Protein AF-A0A812SQ73-F1 (afdb_monomer_lite)

pLDDT: mean 76.12, std 16.24, range [36.94, 98.44]

Foldseek 3Di:
DEFEAEPVGHTPDDDDLVQAFWLQSVLVVVCVVVVAHSLQWFKDAPRHTDDRGDTPNDHGYIYIDGHAEDEDDQVLLVVLQVCLLVVVVVVNSVSSSPNYQCQNHDPRSCVSVCCNVCPQEAEDADPVRLCCQQPVDPAHHWYAHPLGWTQHNVRDTPPDDPDHDDDPVPPDPDPDDPVRVVVVVVVVVVVVVVVVVVVVVVVVVVVVVVVVVVVVVVVVVVVVVVVVVVVVVVVVVVVVVVVVVVDDPPDQDPVNVVVVVVVVVVVVVVVVVVVVVVVVVVVVVVVVVVVVVVVVVVCDPVNVVVVVVVVVVVVVVVVVVVVVVVVVVVVVVVVVVVVVVVVVVVVVVVVVVVPDPPPVVVPDPVVVVVVVVVVVCVVVPDDPVNVVVVVVVVVVVVVVVVVCVPCVVPPPDDDD

Structure (mmCIF, N/CA/C/O backbone):
data_AF-A0A812SQ73-F1
#
_entry.id   AF-A0A812SQ73-F1
#
loop_
_atom_site.group_PDB
_atom_site.id
_atom_site.type_symbol
_atom_site.label_atom_id
_atom_site.label_alt_id
_atom_site.label_comp_id
_atom_site.label_asym_id
_atom_site.label_entity_id
_atom_site.label_seq_id
_atom_site.pdbx_PDB_ins_code
_atom_site.Cartn_x
_atom_site.Cartn_y
_atom_site.Cartn_z
_atom_site.occupancy
_atom_site.B_iso_or_equiv
_atom_site.auth_seq_id
_atom_site.auth_comp_id
_atom_site.auth_asym_id
_atom_site.auth_atom_id
_atom_site.pdbx_PDB_model_num
ATOM 1 N N . MET A 1 1 ? 35.735 -0.275 -14.981 1.00 69.69 1 MET A N 1
ATOM 2 C CA . MET A 1 1 ? 35.890 0.906 -15.860 1.00 69.69 1 MET A CA 1
ATOM 3 C C . MET A 1 1 ? 37.220 0.810 -16.578 1.00 69.69 1 MET A C 1
ATOM 5 O O . MET A 1 1 ? 38.214 0.504 -15.930 1.00 69.69 1 MET A O 1
ATOM 9 N N . VAL A 1 2 ? 37.230 1.036 -17.888 1.00 78.94 2 VAL A N 1
ATOM 10 C CA . VAL A 1 2 ? 38.442 1.091 -18.712 1.00 78.94 2 VAL A CA 1
ATOM 11 C C . VAL A 1 2 ? 38.829 2.556 -18.872 1.00 78.94 2 VAL A C 1
ATOM 13 O O . VAL A 1 2 ? 38.024 3.344 -19.371 1.00 78.94 2 VAL A O 1
ATOM 16 N N . ARG A 1 3 ? 40.043 2.916 -18.444 1.00 81.38 3 ARG A N 1
ATOM 17 C CA . ARG A 1 3 ? 40.567 4.279 -18.594 1.00 81.38 3 ARG A CA 1
ATOM 18 C C . ARG A 1 3 ? 41.512 4.326 -19.780 1.00 81.38 3 ARG A C 1
ATOM 20 O O . ARG A 1 3 ? 42.498 3.591 -19.822 1.00 81.38 3 ARG A O 1
ATOM 27 N N . VAL A 1 4 ? 41.208 5.176 -20.752 1.00 82.62 4 VAL A N 1
ATOM 28 C CA . VAL A 1 4 ? 42.033 5.368 -21.947 1.00 82.62 4 VAL A CA 1
ATOM 29 C C . VAL A 1 4 ? 42.933 6.575 -21.729 1.00 82.62 4 VAL A C 1
ATOM 31 O O . VAL A 1 4 ? 42.441 7.677 -21.517 1.00 82.62 4 VAL A O 1
ATOM 34 N N . LEU A 1 5 ? 44.246 6.378 -21.803 1.00 84.56 5 LEU A N 1
ATOM 35 C CA . LEU A 1 5 ? 45.264 7.403 -21.589 1.00 84.56 5 LEU A CA 1
ATOM 36 C C . LEU A 1 5 ? 45.934 7.803 -22.911 1.00 84.56 5 LEU A C 1
ATOM 38 O O . LEU A 1 5 ? 46.157 6.955 -23.777 1.00 84.56 5 LEU A O 1
ATOM 42 N N . THR A 1 6 ? 46.320 9.070 -23.068 1.00 80.94 6 THR A N 1
ATOM 43 C CA . THR A 1 6 ? 47.271 9.478 -24.115 1.00 80.94 6 THR A CA 1
ATOM 44 C C . THR A 1 6 ? 48.672 8.942 -23.810 1.00 80.94 6 THR A C 1
ATOM 46 O O . THR A 1 6 ? 48.989 8.555 -22.684 1.00 80.94 6 THR A O 1
ATOM 49 N N . VAL A 1 7 ? 49.571 9.002 -24.797 1.00 75.88 7 VAL A N 1
ATOM 50 C CA . VAL A 1 7 ? 51.014 8.757 -24.593 1.00 75.88 7 VAL A CA 1
ATOM 51 C C . VAL A 1 7 ? 51.629 9.744 -23.582 1.00 75.88 7 VAL A C 1
ATOM 53 O O . VAL A 1 7 ? 52.636 9.433 -22.956 1.00 75.88 7 VAL A O 1
ATOM 56 N N . ALA A 1 8 ? 51.002 10.909 -23.383 1.00 75.31 8 ALA A N 1
ATOM 57 C CA . ALA A 1 8 ? 51.385 11.902 -22.379 1.00 75.31 8 ALA A CA 1
ATOM 58 C C . ALA A 1 8 ? 50.779 11.636 -20.982 1.00 75.31 8 ALA A C 1
ATOM 60 O O . ALA A 1 8 ? 51.074 12.374 -20.046 1.00 75.31 8 ALA A O 1
ATOM 61 N N . GLY A 1 9 ? 49.962 10.586 -20.820 1.00 71.06 9 GLY A N 1
ATOM 62 C CA . GLY A 1 9 ? 49.349 10.204 -19.543 1.00 71.06 9 GLY A CA 1
ATOM 63 C C . GLY A 1 9 ? 48.046 10.936 -19.202 1.00 71.06 9 GLY A C 1
ATOM 64 O O . GLY A 1 9 ? 47.554 10.806 -18.085 1.00 71.06 9 GLY A O 1
ATOM 65 N N . GLU A 1 10 ? 47.471 11.688 -20.140 1.00 80.12 10 GLU A N 1
ATOM 66 C CA . GLU A 1 10 ? 46.188 12.374 -19.953 1.00 80.12 10 GLU A CA 1
ATOM 67 C C . GLU A 1 10 ? 45.020 11.406 -20.158 1.00 80.12 10 GLU A C 1
ATOM 69 O O . GLU A 1 10 ? 45.038 10.602 -21.090 1.00 80.12 10 GLU A O 1
ATOM 74 N N . VAL A 1 11 ? 43.985 11.498 -19.321 1.00 81.75 11 VAL A N 1
ATOM 75 C CA . VAL A 1 11 ? 42.778 10.670 -19.449 1.00 81.75 11 VAL A CA 1
ATOM 76 C C . VAL A 1 11 ? 41.930 11.176 -20.618 1.00 81.75 11 VAL A C 1
ATOM 78 O O . VAL A 1 11 ? 41.385 12.274 -20.572 1.00 81.75 11 VAL A O 1
ATOM 81 N N . LEU A 1 12 ? 41.825 10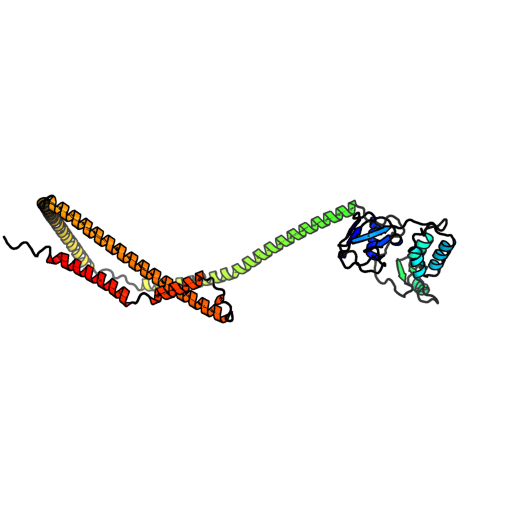.366 -21.673 1.00 77.81 12 LEU A N 1
ATOM 82 C CA . LEU A 1 12 ? 41.023 10.642 -22.870 1.00 77.81 12 LEU A CA 1
ATOM 83 C C . LEU A 1 12 ? 39.559 10.240 -22.709 1.00 77.81 12 LEU A C 1
ATOM 85 O O . LEU A 1 12 ? 38.679 10.914 -23.238 1.00 77.81 12 LEU A O 1
ATOM 89 N N . ALA A 1 13 ? 39.303 9.105 -22.061 1.00 77.00 13 ALA A N 1
ATOM 90 C CA . ALA A 1 13 ? 37.959 8.586 -21.855 1.00 77.00 13 ALA A CA 1
ATOM 91 C C . ALA A 1 13 ? 37.947 7.586 -20.698 1.00 77.00 13 ALA A C 1
ATOM 93 O O . ALA A 1 13 ? 38.779 6.679 -20.661 1.00 77.00 13 ALA A O 1
ATOM 94 N N . ASP A 1 14 ? 36.957 7.724 -19.819 1.00 78.88 14 ASP A N 1
ATOM 95 C CA . ASP A 1 14 ? 36.642 6.754 -18.774 1.00 78.88 14 ASP A CA 1
ATOM 96 C C . ASP A 1 14 ? 35.338 6.058 -19.149 1.00 78.88 14 ASP A C 1
ATOM 98 O O . ASP A 1 14 ? 34.262 6.656 -19.107 1.00 78.88 14 ASP A O 1
ATOM 102 N N . LEU A 1 15 ? 35.446 4.800 -19.579 1.00 75.94 15 LEU A N 1
ATOM 103 C CA . LEU A 1 15 ? 34.317 4.040 -20.109 1.00 75.94 15 LEU A CA 1
ATOM 104 C C . LEU A 1 15 ? 33.921 2.919 -19.134 1.00 75.94 15 LEU A C 1
ATOM 106 O O . LEU A 1 15 ? 34.793 2.209 -18.610 1.00 75.94 15 LEU A O 1
ATOM 110 N N . PRO A 1 16 ? 32.620 2.725 -18.856 1.00 71.81 16 PRO A N 1
ATOM 111 C CA . PRO A 1 16 ? 32.164 1.558 -18.114 1.00 71.81 16 PRO A CA 1
ATOM 112 C C . PRO A 1 16 ? 32.487 0.284 -18.910 1.00 71.81 16 PRO A C 1
ATOM 114 O O . PRO A 1 16 ? 32.441 0.258 -20.136 1.00 71.81 16 PRO A O 1
ATOM 117 N N . THR A 1 17 ? 32.853 -0.785 -18.203 1.00 63.47 17 THR A N 1
ATOM 118 C CA . THR A 1 17 ? 33.256 -2.070 -18.807 1.00 63.47 17 THR A CA 1
ATOM 119 C C . THR A 1 17 ? 32.107 -2.789 -19.519 1.00 63.47 17 THR A C 1
ATOM 121 O O . THR A 1 17 ? 32.370 -3.703 -20.282 1.00 63.47 17 THR A O 1
ATOM 124 N N . GLU A 1 18 ? 30.858 -2.371 -19.291 1.00 65.31 18 GLU A N 1
ATOM 125 C CA . GLU A 1 18 ? 29.652 -2.931 -19.921 1.00 65.31 18 GLU A CA 1
ATOM 126 C C . GLU A 1 18 ? 29.496 -2.522 -21.398 1.00 65.31 18 GLU A C 1
ATOM 128 O O . GLU A 1 18 ? 28.840 -3.224 -22.159 1.00 65.31 18 GLU A O 1
ATOM 133 N N . ASP A 1 19 ? 30.126 -1.420 -21.822 1.00 64.56 19 ASP A N 1
ATOM 134 C CA . ASP A 1 19 ? 30.013 -0.896 -23.192 1.00 64.56 19 ASP A CA 1
ATOM 135 C C . ASP A 1 19 ? 31.136 -1.396 -24.125 1.00 64.56 19 ASP A C 1
ATOM 137 O O . ASP A 1 19 ? 31.114 -1.147 -25.338 1.00 64.56 19 ASP A O 1
ATOM 141 N N . VAL A 1 20 ? 32.167 -2.055 -23.576 1.00 71.12 20 VAL A N 1
ATOM 142 C CA . VAL A 1 20 ? 33.435 -2.311 -24.274 1.00 71.12 20 VAL A CA 1
ATOM 143 C C . VAL A 1 20 ? 34.003 -3.701 -23.976 1.00 71.12 20 VAL A C 1
ATOM 145 O O . VAL A 1 20 ? 34.968 -3.853 -23.233 1.00 71.12 20 VAL A O 1
ATOM 148 N N . ASP A 1 21 ? 33.468 -4.716 -24.650 1.00 76.00 21 ASP A N 1
ATOM 149 C CA . ASP A 1 21 ? 33.920 -6.102 -24.447 1.00 76.00 21 ASP A CA 1
ATOM 150 C C . ASP A 1 21 ? 35.295 -6.420 -25.070 1.00 76.00 21 ASP A C 1
ATOM 152 O O . ASP A 1 21 ? 36.021 -7.298 -24.601 1.00 76.00 21 ASP A O 1
ATOM 156 N N . SER A 1 22 ? 35.683 -5.723 -26.146 1.00 83.44 22 SER A N 1
ATOM 157 C CA . SER A 1 22 ? 36.878 -6.033 -26.943 1.00 83.44 22 SER A CA 1
ATOM 158 C C . SER A 1 22 ? 37.685 -4.789 -27.305 1.00 83.44 22 SER A C 1
ATOM 160 O O . SER A 1 22 ? 37.170 -3.673 -27.398 1.00 83.44 22 SER A O 1
ATOM 162 N N . VAL A 1 23 ? 38.966 -4.981 -27.614 1.00 83.00 23 VAL A N 1
ATOM 163 C CA . VAL A 1 23 ? 39.819 -3.921 -28.174 1.00 83.00 23 VAL A CA 1
ATOM 164 C C . VAL A 1 23 ? 39.224 -3.353 -29.467 1.00 83.00 23 VAL A C 1
ATOM 166 O O . VAL A 1 23 ? 39.305 -2.146 -29.705 1.00 83.00 23 VAL A O 1
ATOM 169 N N . ARG A 1 24 ? 38.562 -4.181 -30.284 1.00 83.38 24 ARG A N 1
ATOM 170 C CA . ARG A 1 24 ? 37.834 -3.731 -31.478 1.00 83.38 24 ARG A CA 1
ATOM 171 C C . ARG A 1 24 ? 36.691 -2.770 -31.141 1.00 83.38 24 ARG A C 1
ATOM 173 O O . ARG A 1 24 ? 36.595 -1.725 -31.789 1.00 83.38 24 ARG A O 1
ATOM 180 N N . SER A 1 25 ? 35.840 -3.089 -30.161 1.00 84.31 25 SER A N 1
ATOM 181 C CA . SER A 1 25 ? 34.740 -2.199 -29.757 1.00 84.31 25 SER A CA 1
ATOM 182 C C . SER A 1 25 ? 35.270 -0.897 -29.156 1.00 84.31 25 SER A C 1
ATOM 184 O O . SER A 1 25 ? 34.774 0.175 -29.512 1.00 84.31 25 SER A O 1
ATOM 186 N N . LEU A 1 26 ? 36.360 -0.959 -28.382 1.00 84.88 26 LEU A N 1
ATOM 187 C CA . LEU A 1 26 ? 37.034 0.228 -27.850 1.00 84.88 26 LEU A CA 1
ATOM 188 C C . LEU A 1 26 ? 37.542 1.145 -28.967 1.00 84.88 26 LEU A C 1
ATOM 190 O O . LEU A 1 26 ? 37.239 2.339 -28.980 1.00 84.88 26 LEU A O 1
ATOM 194 N N . LYS A 1 27 ? 38.268 0.591 -29.949 1.00 85.44 27 LYS A N 1
ATOM 195 C CA . LYS A 1 27 ? 38.793 1.365 -31.085 1.00 85.44 27 LYS A CA 1
ATOM 196 C C . LYS A 1 27 ? 37.680 2.005 -31.921 1.00 85.44 27 LYS A C 1
ATOM 198 O O . LYS A 1 27 ? 37.841 3.115 -32.426 1.00 85.44 27 LYS A O 1
ATOM 203 N N . LEU A 1 28 ? 36.539 1.328 -32.076 1.00 82.69 28 LEU A N 1
ATOM 204 C CA . LEU A 1 28 ? 35.376 1.864 -32.792 1.00 82.69 28 LEU A CA 1
ATOM 205 C C . LEU A 1 28 ? 34.708 3.025 -32.042 1.00 82.69 28 LEU A C 1
ATOM 207 O O . LEU A 1 28 ? 34.318 4.006 -32.676 1.00 82.69 28 LEU A O 1
ATOM 211 N N . LEU A 1 29 ? 34.594 2.947 -30.714 1.00 82.06 29 LEU A N 1
ATOM 212 C CA . LEU A 1 29 ? 34.079 4.050 -29.896 1.00 82.06 29 LEU A CA 1
ATOM 213 C C . LEU A 1 29 ? 35.025 5.252 -29.919 1.00 82.06 29 LEU A C 1
ATOM 215 O O . LEU A 1 29 ? 34.591 6.372 -30.183 1.00 82.06 29 LEU A O 1
ATOM 219 N N . LEU A 1 30 ? 36.325 5.015 -29.742 1.00 81.69 30 LEU A N 1
ATOM 220 C CA . LEU A 1 30 ? 37.345 6.060 -29.836 1.00 81.69 30 LEU A CA 1
ATOM 221 C C . LEU A 1 30 ? 37.377 6.701 -31.227 1.00 81.69 30 LEU A C 1
ATOM 223 O O . LEU A 1 30 ? 37.556 7.912 -31.339 1.00 81.69 30 LEU A O 1
ATOM 227 N N . ALA A 1 31 ? 37.133 5.926 -32.289 1.00 82.19 31 ALA A N 1
ATOM 228 C CA . ALA A 1 31 ? 37.026 6.465 -33.642 1.00 82.19 31 ALA A CA 1
ATOM 229 C C . ALA A 1 31 ? 35.840 7.425 -33.805 1.00 82.19 31 ALA A C 1
ATOM 231 O O . ALA A 1 31 ? 35.976 8.443 -34.480 1.00 82.19 31 ALA A O 1
ATOM 232 N N . LYS A 1 32 ? 34.700 7.143 -33.159 1.00 80.44 32 LYS A N 1
ATOM 233 C CA . LYS A 1 32 ? 33.545 8.055 -33.141 1.00 80.44 32 LYS A CA 1
ATOM 234 C C . LYS A 1 32 ? 33.823 9.327 -32.340 1.00 80.44 32 LYS A C 1
ATOM 236 O O . LYS A 1 32 ? 33.384 10.393 -32.751 1.00 80.44 32 LYS A O 1
ATOM 241 N N . LEU A 1 33 ? 34.542 9.212 -31.221 1.00 77.81 33 LEU A N 1
ATOM 242 C CA . LEU A 1 33 ? 34.847 10.341 -30.335 1.00 77.81 33 LEU A CA 1
ATOM 243 C C . LEU A 1 33 ? 35.909 11.284 -30.915 1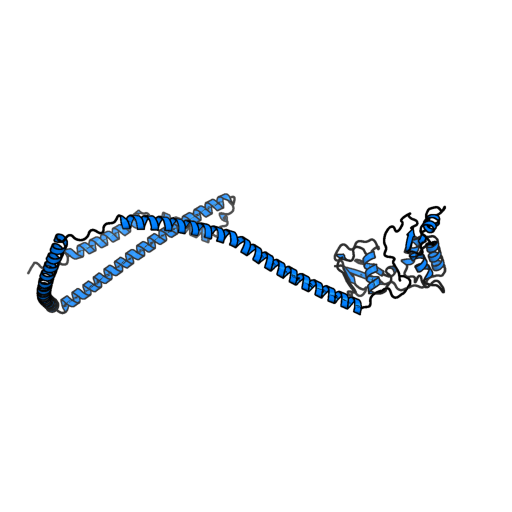.00 77.81 33 LEU A C 1
ATOM 245 O O . LEU A 1 33 ? 35.769 12.496 -30.812 1.00 77.81 33 LEU A O 1
ATOM 249 N N . GLN A 1 34 ? 36.964 10.733 -31.520 1.00 74.88 34 GLN A N 1
ATOM 250 C CA . GLN A 1 34 ? 38.138 11.494 -31.973 1.00 74.88 34 GLN A CA 1
ATOM 251 C C . GLN A 1 34 ? 38.161 11.734 -33.491 1.00 74.88 34 GLN A C 1
ATOM 253 O O . GLN A 1 34 ? 39.022 12.454 -33.989 1.00 74.88 34 GLN A O 1
ATOM 258 N N . GLY A 1 35 ? 37.274 11.091 -34.257 1.00 71.06 35 GLY A N 1
ATOM 259 C CA . GLY A 1 35 ? 37.290 11.147 -35.725 1.00 71.06 35 GLY A CA 1
ATOM 260 C C . GLY A 1 35 ? 38.494 10.442 -36.366 1.00 71.06 35 GLY A C 1
ATOM 261 O O . GLY A 1 35 ? 38.755 10.608 -37.555 1.00 71.06 35 GLY A O 1
ATOM 262 N N . ILE A 1 36 ? 39.249 9.653 -35.595 1.00 75.38 36 ILE A N 1
ATOM 263 C CA . ILE A 1 36 ? 40.451 8.947 -36.052 1.00 75.38 36 ILE A CA 1
ATOM 264 C C . ILE A 1 36 ? 40.088 7.496 -36.355 1.00 75.38 36 ILE A C 1
ATOM 266 O O . ILE A 1 36 ? 39.609 6.781 -35.481 1.00 75.38 36 ILE A O 1
ATOM 270 N N . SER A 1 37 ? 40.370 7.029 -37.573 1.00 75.75 37 SER A N 1
ATOM 271 C CA . SER A 1 37 ? 40.105 5.643 -37.984 1.00 75.75 37 SER A CA 1
ATOM 272 C C . SER A 1 37 ? 40.669 4.611 -36.997 1.00 75.75 37 SER A C 1
ATOM 274 O O . SER A 1 37 ? 41.816 4.729 -36.559 1.00 75.75 37 SER A O 1
ATOM 276 N N . ARG A 1 38 ? 39.893 3.553 -36.713 1.00 81.94 38 ARG A N 1
ATOM 277 C CA . ARG A 1 38 ? 40.277 2.443 -35.816 1.00 81.94 38 ARG A CA 1
ATOM 278 C C . ARG A 1 38 ? 41.638 1.834 -36.170 1.00 81.94 38 ARG A C 1
ATOM 280 O O . ARG A 1 38 ? 42.367 1.382 -35.296 1.00 81.94 38 ARG A O 1
ATOM 287 N N . PHE A 1 39 ? 41.994 1.847 -37.453 1.00 77.12 39 PHE A N 1
ATOM 288 C CA . PHE A 1 39 ? 43.229 1.252 -37.959 1.00 77.12 39 PHE A CA 1
ATOM 289 C C . PHE A 1 39 ? 44.482 2.074 -37.625 1.00 77.12 39 PHE A C 1
ATOM 291 O O . PHE A 1 39 ? 45.577 1.519 -37.530 1.00 77.12 39 PHE A O 1
ATOM 298 N N . ARG A 1 40 ? 44.314 3.376 -37.352 1.00 79.31 40 ARG A N 1
ATOM 299 C CA . ARG A 1 40 ? 45.378 4.281 -36.882 1.00 79.31 40 ARG A CA 1
ATOM 300 C C . ARG A 1 40 ? 45.588 4.227 -35.371 1.00 79.31 40 ARG A C 1
ATOM 302 O O . ARG A 1 40 ? 46.508 4.862 -34.864 1.00 79.31 40 ARG A O 1
ATOM 309 N N . GLN A 1 41 ? 44.739 3.492 -34.660 1.00 85.06 41 GLN A N 1
ATOM 310 C CA . GLN A 1 41 ? 44.775 3.379 -33.212 1.00 85.06 41 GLN A CA 1
ATOM 311 C C . GLN A 1 41 ? 45.531 2.110 -32.805 1.00 85.06 41 GLN A C 1
ATOM 313 O O . GLN A 1 41 ? 45.220 0.993 -33.240 1.00 85.06 41 GLN A O 1
ATOM 318 N N . ARG A 1 42 ? 46.528 2.270 -31.939 1.00 85.88 42 ARG A N 1
ATOM 319 C CA . ARG A 1 42 ? 47.191 1.174 -31.232 1.00 85.88 42 ARG A CA 1
ATOM 320 C C . ARG A 1 42 ? 46.864 1.306 -29.756 1.00 85.88 42 ARG A C 1
ATOM 322 O O . ARG A 1 42 ? 47.116 2.345 -29.158 1.00 85.88 42 ARG A O 1
ATOM 329 N N . ILE A 1 43 ? 46.265 0.254 -29.208 1.00 86.38 43 ILE A N 1
ATOM 330 C CA . ILE A 1 43 ? 45.927 0.174 -27.791 1.00 86.38 43 ILE A CA 1
ATOM 331 C C . ILE A 1 43 ? 47.021 -0.642 -27.129 1.00 86.38 43 ILE A C 1
ATOM 333 O O . ILE A 1 43 ? 47.271 -1.779 -27.535 1.00 86.38 43 ILE A O 1
ATOM 337 N N . LEU A 1 44 ? 47.704 -0.029 -26.170 1.00 85.38 44 LEU A N 1
ATOM 338 C CA . LEU A 1 44 ? 48.780 -0.649 -25.425 1.00 85.38 44 LEU A CA 1
ATOM 339 C C . LEU A 1 44 ? 48.341 -0.897 -23.989 1.00 85.38 44 LEU A C 1
ATOM 341 O O . LEU A 1 44 ? 47.762 -0.027 -23.342 1.00 85.38 44 LEU A O 1
ATOM 345 N N . GLN A 1 45 ? 48.692 -2.069 -23.479 1.00 82.38 45 GLN A N 1
ATOM 346 C CA . GLN A 1 45 ? 48.604 -2.396 -22.064 1.00 82.38 45 GLN A CA 1
ATOM 347 C C . GLN A 1 45 ? 50.006 -2.748 -21.580 1.00 82.38 45 GLN A C 1
ATOM 349 O O . GLN A 1 45 ? 50.661 -3.627 -22.146 1.00 82.38 45 GLN A O 1
ATOM 354 N N . SER A 1 46 ? 50.496 -2.019 -20.576 1.00 75.88 46 SER A N 1
ATOM 355 C CA . SER A 1 46 ? 51.842 -2.208 -20.011 1.00 75.88 46 SER A CA 1
ATOM 356 C C . SER A 1 46 ? 52.959 -2.254 -21.073 1.00 75.88 46 SER A C 1
ATOM 358 O O . SER A 1 46 ? 53.896 -3.039 -20.964 1.00 75.88 46 SER A O 1
ATOM 360 N N . GLY A 1 47 ? 52.838 -1.448 -22.135 1.00 73.75 47 GLY A N 1
ATOM 361 C CA . GLY A 1 47 ? 53.813 -1.380 -23.233 1.00 73.75 47 GLY A CA 1
ATOM 362 C C . GLY A 1 47 ? 53.652 -2.428 -24.345 1.00 73.75 47 GLY A C 1
ATOM 363 O O . GLY A 1 47 ? 54.386 -2.374 -25.328 1.00 73.75 47 GLY A O 1
ATOM 364 N N . SER A 1 48 ? 52.684 -3.345 -24.246 1.00 81.44 48 SER A N 1
ATOM 365 C CA . SER A 1 48 ? 52.388 -4.350 -25.281 1.00 81.44 48 SER A CA 1
ATOM 366 C C . SER A 1 48 ? 51.166 -3.962 -26.120 1.00 81.44 48 SER A C 1
ATOM 368 O O . SER A 1 48 ? 50.162 -3.518 -25.568 1.00 81.44 48 SER A O 1
ATOM 370 N N . ILE A 1 49 ? 51.242 -4.105 -27.451 1.00 83.56 49 ILE A N 1
ATOM 371 C CA . ILE A 1 49 ? 50.123 -3.806 -28.362 1.00 83.56 49 ILE A CA 1
ATOM 372 C C . ILE A 1 49 ? 49.093 -4.932 -28.274 1.00 83.56 49 ILE A C 1
ATOM 374 O O . ILE A 1 49 ? 49.411 -6.088 -28.550 1.00 83.56 49 ILE A O 1
ATOM 378 N N . LEU A 1 50 ? 47.851 -4.583 -27.949 1.00 84.38 50 LEU A N 1
ATOM 379 C CA . LEU A 1 50 ? 46.748 -5.534 -27.915 1.00 84.38 50 LEU A CA 1
ATOM 380 C C . LEU A 1 50 ? 46.159 -5.759 -29.316 1.00 84.38 50 LEU A C 1
ATOM 382 O O . LEU A 1 50 ? 45.922 -4.810 -30.077 1.00 84.38 50 LEU A O 1
ATOM 386 N N . ALA A 1 51 ? 45.898 -7.028 -29.636 1.00 80.44 51 ALA A N 1
ATOM 387 C CA . ALA A 1 51 ? 45.166 -7.429 -30.833 1.00 80.44 51 ALA A CA 1
ATOM 388 C C . ALA A 1 51 ? 43.686 -7.030 -30.734 1.00 80.44 51 ALA A C 1
ATOM 390 O O . ALA A 1 51 ? 43.146 -6.879 -29.640 1.00 80.44 51 ALA A O 1
ATOM 391 N N . ASP A 1 52 ? 43.017 -6.886 -31.878 1.00 79.81 52 ASP A N 1
ATOM 392 C CA . ASP A 1 52 ? 41.615 -6.451 -31.945 1.00 79.81 52 ASP A CA 1
ATOM 393 C C . ASP A 1 52 ? 40.640 -7.385 -31.213 1.00 79.81 52 ASP A C 1
ATOM 395 O O . ASP A 1 52 ? 39.637 -6.912 -30.676 1.00 79.81 52 ASP A O 1
ATOM 399 N N . ASP A 1 53 ? 40.953 -8.680 -31.161 1.00 78.75 53 ASP A N 1
ATOM 400 C CA . ASP A 1 53 ? 40.108 -9.704 -30.538 1.00 78.75 53 ASP A CA 1
ATOM 401 C C . ASP A 1 53 ? 40.402 -9.893 -29.033 1.00 78.75 53 ASP A C 1
ATOM 403 O O . ASP A 1 53 ? 39.793 -10.740 -28.382 1.00 78.75 53 ASP A O 1
ATOM 407 N N . ALA A 1 54 ? 41.332 -9.121 -28.454 1.00 81.50 54 ALA A N 1
ATOM 408 C CA . ALA A 1 54 ? 41.619 -9.188 -27.024 1.00 81.50 54 ALA A CA 1
ATOM 409 C C . ALA A 1 54 ? 40.436 -8.647 -26.200 1.00 81.50 54 ALA A C 1
ATOM 411 O O . ALA A 1 54 ? 39.891 -7.579 -26.498 1.00 81.50 54 ALA A O 1
ATOM 412 N N . LEU A 1 55 ? 40.058 -9.386 -25.153 1.00 78.69 55 LEU A N 1
ATOM 413 C CA . LEU A 1 55 ? 38.959 -9.036 -24.252 1.00 78.69 55 LEU A CA 1
ATOM 414 C C . LEU A 1 55 ? 39.417 -8.051 -23.172 1.00 78.69 55 LEU A C 1
ATOM 416 O O . LEU A 1 55 ? 40.464 -8.240 -22.551 1.00 78.69 55 LEU A O 1
ATOM 420 N N . LEU A 1 56 ? 38.603 -7.029 -22.916 1.00 71.31 56 LEU A N 1
ATOM 421 C CA . LEU A 1 56 ? 38.873 -5.973 -21.934 1.00 71.31 56 LEU A CA 1
ATOM 422 C C . LEU A 1 56 ? 38.064 -6.213 -20.648 1.00 71.31 56 LEU A C 1
ATOM 424 O O . LEU A 1 56 ? 37.290 -5.376 -20.202 1.00 71.31 56 LEU A O 1
ATOM 428 N N . ASN A 1 57 ? 38.241 -7.385 -20.035 1.00 59.06 57 ASN A N 1
ATOM 429 C CA . ASN A 1 57 ? 37.376 -7.861 -18.943 1.00 59.06 57 ASN A CA 1
ATOM 430 C C . ASN A 1 57 ? 37.749 -7.338 -17.541 1.00 59.06 57 ASN A C 1
ATOM 432 O O . ASN A 1 57 ? 37.177 -7.774 -16.544 1.00 59.06 57 ASN A O 1
ATOM 436 N N . LEU A 1 58 ? 38.725 -6.438 -17.4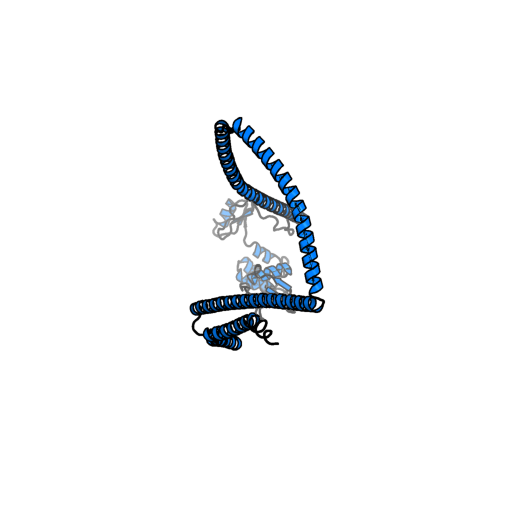24 1.00 60.12 58 LEU A N 1
ATOM 437 C CA . LEU A 1 58 ? 39.225 -5.940 -16.141 1.00 60.12 58 LEU A CA 1
ATOM 438 C C . LEU A 1 58 ? 39.303 -4.411 -16.176 1.00 60.12 58 LEU A C 1
ATOM 440 O O . LEU A 1 58 ? 39.573 -3.824 -17.223 1.00 60.12 58 LEU A O 1
ATOM 444 N N . SER A 1 59 ? 39.086 -3.761 -15.027 1.00 60.75 59 SER A N 1
ATOM 445 C CA . SER A 1 59 ? 39.328 -2.320 -14.877 1.00 60.75 59 SER A CA 1
ATOM 446 C C . SER A 1 59 ? 40.819 -2.041 -15.067 1.00 60.75 59 SER A C 1
ATOM 448 O O . SER A 1 59 ? 41.612 -2.247 -14.151 1.00 60.75 59 SER A O 1
ATOM 450 N N . VAL A 1 60 ? 41.197 -1.660 -16.284 1.00 71.25 60 VAL A N 1
ATOM 451 C CA . VAL A 1 60 ? 42.585 -1.558 -16.740 1.00 71.25 60 VAL A CA 1
ATOM 452 C C . VAL A 1 60 ? 42.803 -0.192 -17.377 1.00 71.25 60 VAL A C 1
ATOM 454 O O . VAL A 1 60 ? 41.945 0.313 -18.106 1.00 71.25 60 VAL A O 1
ATOM 457 N N . ASP A 1 61 ? 43.981 0.370 -17.120 1.00 79.44 61 ASP A N 1
ATOM 458 C CA . ASP A 1 61 ? 44.477 1.558 -17.803 1.00 79.44 61 ASP A CA 1
ATOM 459 C C . ASP A 1 61 ? 45.134 1.138 -19.120 1.00 79.44 61 ASP A C 1
ATOM 461 O O . ASP A 1 61 ? 46.077 0.341 -19.138 1.00 79.44 61 ASP A O 1
ATOM 465 N N . VAL A 1 62 ? 44.631 1.668 -20.230 1.00 84.06 62 VAL A N 1
ATOM 466 C CA . VAL A 1 62 ? 45.145 1.387 -21.573 1.00 84.06 62 VAL A CA 1
ATOM 467 C C . VAL A 1 62 ? 45.655 2.667 -22.217 1.00 84.06 62 VAL A C 1
ATOM 469 O O . VAL A 1 62 ? 45.029 3.717 -22.121 1.00 84.06 62 VAL A O 1
ATOM 472 N N . GLN A 1 63 ? 46.797 2.595 -22.892 1.00 85.06 63 GLN A N 1
ATOM 473 C CA . GLN A 1 63 ? 47.385 3.728 -23.602 1.00 85.06 63 GLN A CA 1
ATOM 474 C C . GLN A 1 63 ? 46.982 3.707 -25.075 1.00 85.06 63 GLN A C 1
ATOM 476 O O . GLN A 1 63 ? 47.122 2.691 -25.756 1.00 85.06 63 GLN A O 1
ATOM 481 N N . LEU A 1 64 ? 46.520 4.846 -25.584 1.00 83.69 64 LEU A N 1
ATOM 482 C CA . LEU A 1 64 ? 46.225 5.056 -26.992 1.00 83.69 64 LEU A CA 1
ATOM 483 C C . LEU A 1 64 ? 47.419 5.721 -27.684 1.00 83.69 64 LEU A C 1
ATOM 485 O O . LEU A 1 64 ? 47.756 6.873 -27.412 1.00 83.69 64 LEU A O 1
ATOM 489 N N . VAL A 1 65 ? 48.011 5.013 -28.643 1.00 83.56 65 VAL A N 1
ATOM 490 C CA . VAL A 1 65 ? 48.993 5.558 -29.584 1.00 83.56 65 VAL A CA 1
ATOM 491 C C . VAL A 1 65 ? 48.311 5.742 -30.937 1.00 83.56 65 VAL A C 1
ATOM 493 O O . VAL A 1 65 ? 47.808 4.786 -31.531 1.00 83.56 65 VAL A O 1
ATOM 496 N N . VAL A 1 66 ? 48.303 6.978 -31.435 1.00 80.44 66 VAL A N 1
ATOM 497 C CA . VAL A 1 66 ? 47.794 7.308 -32.771 1.00 80.44 66 VAL A CA 1
ATOM 498 C C . VAL A 1 66 ? 48.959 7.358 -33.750 1.00 80.44 66 VAL A C 1
ATOM 500 O O . VAL A 1 66 ? 49.889 8.140 -33.574 1.00 80.44 66 VAL A O 1
ATOM 503 N N . LEU A 1 67 ? 48.900 6.546 -34.804 1.00 77.75 67 LEU A N 1
ATOM 504 C CA . LEU A 1 67 ? 49.928 6.538 -35.843 1.00 77.75 67 LEU A CA 1
ATOM 505 C C . LEU A 1 67 ? 49.711 7.686 -36.858 1.00 77.75 67 LEU A C 1
ATOM 507 O O . LEU A 1 67 ? 48.566 7.933 -37.280 1.00 77.75 67 LEU A O 1
ATOM 511 N N . PRO A 1 68 ? 50.781 8.401 -37.266 1.00 70.25 68 PRO A N 1
ATOM 512 C CA . PRO A 1 68 ? 50.721 9.405 -38.326 1.00 70.25 68 PRO A CA 1
ATOM 513 C C . PRO A 1 68 ? 50.506 8.741 -39.690 1.00 70.25 68 PRO A C 1
ATOM 515 O O . PRO A 1 68 ? 50.972 7.629 -39.922 1.00 70.25 68 PRO A O 1
ATOM 518 N N . VAL A 1 69 ? 49.797 9.428 -40.585 1.00 66.00 69 VAL A N 1
ATOM 519 C CA . VAL A 1 69 ? 49.560 8.955 -41.956 1.00 66.00 69 VAL A CA 1
ATOM 520 C C . VAL A 1 69 ? 50.875 8.970 -42.739 1.00 66.00 69 VAL A C 1
ATOM 522 O O . VAL A 1 69 ? 51.590 9.968 -42.719 1.00 66.00 69 VAL A O 1
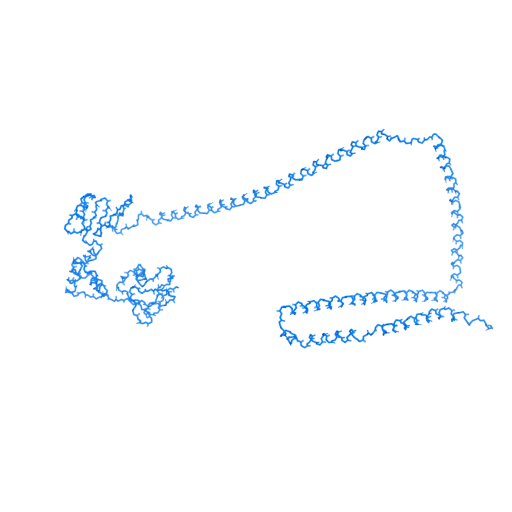ATOM 525 N N . SER A 1 70 ? 51.184 7.871 -43.421 1.00 63.66 70 SER A N 1
ATOM 526 C CA . SER A 1 70 ? 52.297 7.727 -44.363 1.00 63.66 70 SER A CA 1
ATOM 527 C C . SER A 1 70 ? 51.756 7.708 -45.796 1.00 63.66 70 SER A C 1
ATOM 529 O O . SER A 1 70 ? 50.692 7.133 -46.034 1.00 63.66 70 SER A O 1
ATOM 531 N N . SER A 1 71 ? 52.470 8.326 -46.742 1.00 59.00 71 SER A N 1
ATOM 532 C CA . SER A 1 71 ? 52.083 8.323 -48.157 1.00 59.00 71 SER A CA 1
ATOM 533 C C . SER A 1 71 ? 52.257 6.935 -48.775 1.00 59.00 71 SER A C 1
ATOM 535 O O . SER A 1 71 ? 53.236 6.232 -48.505 1.00 59.00 71 SER A O 1
ATOM 537 N N . MET A 1 72 ? 51.285 6.521 -49.586 1.00 66.56 72 MET A N 1
ATOM 538 C CA . MET A 1 72 ? 51.256 5.183 -50.180 1.00 66.56 72 MET A CA 1
ATOM 539 C C . MET A 1 72 ? 52.242 5.085 -51.347 1.00 66.56 72 MET A C 1
ATOM 541 O O . MET A 1 72 ? 52.244 5.945 -52.229 1.00 66.56 72 MET A O 1
ATOM 545 N N . SER A 1 73 ? 53.049 4.019 -51.419 1.00 68.06 73 SER A N 1
ATOM 546 C CA . SER A 1 73 ? 53.783 3.750 -52.661 1.00 68.06 73 SER A CA 1
ATOM 547 C C . SER A 1 73 ? 52.808 3.264 -53.751 1.00 68.06 73 SER A C 1
ATOM 549 O O . SER A 1 73 ? 51.842 2.558 -53.445 1.00 68.06 73 SER A O 1
ATOM 551 N N . PRO A 1 74 ? 53.032 3.588 -55.037 1.00 66.25 74 PRO A N 1
ATOM 552 C CA . PRO A 1 74 ? 52.128 3.182 -56.117 1.00 66.25 74 PRO A CA 1
ATOM 553 C C . PRO A 1 74 ? 51.962 1.654 -56.226 1.00 66.25 74 PRO A C 1
ATOM 555 O O . PRO A 1 74 ? 50.890 1.172 -56.580 1.00 66.25 74 PRO A O 1
ATOM 558 N N . GLU A 1 75 ? 52.977 0.873 -55.848 1.00 72.38 75 GLU A N 1
ATOM 559 C CA . GLU A 1 75 ? 52.901 -0.594 -55.800 1.00 72.38 75 GLU A CA 1
ATOM 560 C C . GLU A 1 75 ? 51.964 -1.099 -54.694 1.00 72.38 75 GLU A C 1
ATOM 562 O O . GLU A 1 75 ? 51.191 -2.036 -54.903 1.00 72.38 75 GLU A O 1
ATOM 567 N N . GLN A 1 76 ? 51.986 -0.456 -53.522 1.00 70.88 76 GLN A N 1
ATOM 568 C CA . GLN A 1 76 ? 51.079 -0.782 -52.422 1.00 70.88 76 GLN A CA 1
ATOM 569 C C . GLN A 1 76 ? 49.631 -0.421 -52.780 1.00 70.88 76 GLN A C 1
ATOM 571 O O . GLN A 1 76 ? 48.721 -1.175 -52.438 1.00 70.88 76 GLN A O 1
ATOM 576 N N . ALA A 1 77 ? 49.413 0.691 -53.491 1.00 68.50 77 ALA A N 1
ATOM 577 C CA . ALA A 1 77 ? 48.097 1.131 -53.966 1.00 68.50 77 ALA A CA 1
ATOM 578 C C . ALA A 1 77 ? 47.454 0.136 -54.938 1.00 68.50 77 ALA A C 1
ATOM 580 O O . ALA A 1 77 ? 46.286 -0.238 -54.785 1.00 68.50 77 ALA A O 1
ATOM 581 N N . VAL A 1 78 ? 48.235 -0.340 -55.912 1.00 74.69 78 VAL A N 1
ATOM 582 C CA . VAL A 1 78 ? 47.794 -1.384 -56.844 1.00 74.69 78 VAL A CA 1
ATOM 583 C C . VAL A 1 78 ? 47.489 -2.672 -56.089 1.00 74.69 78 VAL A C 1
ATOM 585 O O . VAL A 1 78 ? 46.433 -3.261 -56.307 1.00 74.69 78 VAL A O 1
ATOM 588 N N . LYS A 1 79 ? 48.351 -3.073 -55.146 1.00 78.75 79 LYS A N 1
ATOM 589 C CA . LYS A 1 79 ? 48.145 -4.286 -54.347 1.00 78.75 79 LYS A CA 1
ATOM 590 C C . LYS A 1 79 ? 46.880 -4.214 -53.488 1.00 78.75 79 LYS A C 1
ATOM 592 O O . LYS A 1 79 ? 46.121 -5.172 -53.470 1.00 78.75 79 LYS A O 1
ATOM 597 N N . LEU A 1 80 ? 46.610 -3.081 -52.835 1.00 75.44 80 LEU A N 1
ATOM 598 C CA . LEU A 1 80 ? 45.381 -2.873 -52.059 1.00 75.44 80 LEU A CA 1
ATOM 599 C C . LEU A 1 80 ? 44.139 -2.981 -52.949 1.00 75.44 80 LEU A C 1
ATOM 601 O O . LEU A 1 80 ? 43.187 -3.673 -52.598 1.00 75.44 80 LEU A O 1
ATOM 605 N N . THR A 1 81 ? 44.167 -2.321 -54.108 1.00 72.38 81 THR A N 1
ATOM 606 C CA . THR A 1 81 ? 43.046 -2.332 -55.056 1.00 72.38 81 THR A CA 1
ATOM 607 C C . THR A 1 81 ? 42.807 -3.739 -55.600 1.00 72.38 81 THR A C 1
ATOM 609 O O . THR A 1 81 ? 41.671 -4.197 -55.639 1.00 72.38 81 THR A O 1
ATOM 612 N N . GLN A 1 82 ? 43.873 -4.459 -55.950 1.00 78.44 82 GLN A N 1
ATOM 613 C CA . GLN A 1 82 ? 43.795 -5.816 -56.482 1.00 78.44 82 GLN A CA 1
ATOM 614 C C . GLN A 1 82 ? 43.345 -6.834 -55.426 1.00 78.44 82 GLN A C 1
ATOM 616 O O . GLN A 1 82 ? 42.483 -7.661 -55.712 1.00 78.44 82 GLN A O 1
ATOM 621 N N . SER A 1 83 ? 43.883 -6.776 -54.203 1.00 80.12 83 SER A N 1
ATOM 622 C CA . SER A 1 83 ? 43.440 -7.641 -53.102 1.00 80.12 83 SER A CA 1
ATOM 623 C C . SER A 1 83 ? 41.976 -7.365 -52.743 1.00 80.12 83 SER A C 1
ATOM 625 O O . SER A 1 83 ? 41.242 -8.306 -52.452 1.00 80.12 83 SER A O 1
ATOM 627 N N . ALA A 1 84 ? 41.521 -6.108 -52.837 1.00 74.50 84 ALA A N 1
ATOM 628 C CA . ALA A 1 84 ? 40.109 -5.773 -52.691 1.00 74.50 84 ALA A CA 1
ATOM 629 C C . ALA A 1 84 ? 39.270 -6.384 -53.825 1.00 74.50 84 ALA A C 1
ATOM 631 O O . ALA A 1 84 ? 38.330 -7.115 -53.538 1.00 74.50 84 ALA A O 1
ATOM 632 N N . GLU A 1 85 ? 39.639 -6.170 -55.093 1.00 73.19 85 GLU A N 1
ATOM 633 C CA . GLU A 1 85 ? 38.915 -6.694 -56.266 1.00 73.19 85 GLU A CA 1
ATOM 634 C C . GLU A 1 85 ? 38.799 -8.229 -56.273 1.00 73.19 85 GLU A C 1
ATOM 636 O O . GLU A 1 85 ? 37.773 -8.773 -56.688 1.00 73.19 85 GLU A O 1
ATOM 641 N N . LEU A 1 86 ? 39.825 -8.926 -55.777 1.00 77.50 86 LEU A N 1
ATOM 642 C CA . LEU A 1 86 ? 39.867 -10.388 -55.677 1.00 77.50 86 LEU A CA 1
ATOM 643 C C . LEU A 1 86 ? 39.226 -10.949 -54.394 1.00 77.50 86 LEU A C 1
ATOM 645 O O . LEU A 1 86 ? 39.090 -12.166 -54.280 1.00 77.50 86 LEU A O 1
ATOM 649 N N . GLY A 1 87 ? 38.803 -10.096 -53.452 1.00 70.75 87 GLY A N 1
ATOM 650 C CA . GLY A 1 87 ? 38.147 -10.512 -52.205 1.00 70.75 87 GLY A CA 1
ATOM 651 C C . GLY A 1 87 ? 39.090 -11.128 -51.164 1.00 70.75 87 GLY A C 1
ATOM 652 O O . GLY A 1 87 ? 38.682 -11.989 -50.388 1.00 70.75 87 GLY A O 1
ATOM 653 N N . TYR A 1 88 ? 40.363 -10.730 -51.147 1.00 79.31 88 TYR A N 1
ATOM 654 C CA . TYR A 1 88 ? 41.338 -11.177 -50.149 1.00 79.31 88 TYR A CA 1
ATOM 655 C C . TYR A 1 88 ? 41.266 -10.319 -48.884 1.00 79.31 88 TYR A C 1
ATOM 657 O O . TYR A 1 88 ? 42.168 -9.535 -48.587 1.00 79.31 88 TYR A O 1
ATOM 665 N N . ASP A 1 89 ? 40.189 -10.497 -48.118 1.00 71.50 89 ASP A N 1
ATOM 666 C CA . ASP A 1 89 ? 39.850 -9.673 -46.949 1.00 71.50 89 ASP A CA 1
ATOM 667 C C . ASP A 1 89 ? 40.979 -9.582 -45.914 1.00 71.50 89 ASP A C 1
ATOM 669 O O . ASP A 1 89 ? 41.241 -8.509 -45.381 1.00 71.50 89 ASP A O 1
ATOM 673 N N . VAL A 1 90 ? 41.703 -10.680 -45.674 1.00 74.44 90 VAL A N 1
ATOM 674 C CA . VAL A 1 90 ? 42.830 -10.722 -44.724 1.00 74.44 90 VAL A CA 1
ATOM 675 C C . VAL A 1 90 ? 44.004 -9.868 -45.207 1.00 74.44 90 VAL A C 1
ATOM 677 O O . VAL A 1 90 ? 44.642 -9.174 -44.419 1.00 74.44 90 VAL A O 1
ATOM 680 N N . GLU A 1 91 ? 44.305 -9.892 -46.507 1.00 76.12 91 GLU A N 1
ATOM 681 C CA . GLU A 1 91 ? 45.371 -9.064 -47.078 1.00 76.12 91 GLU A CA 1
ATOM 682 C C . GLU A 1 91 ? 44.980 -7.589 -47.086 1.00 76.12 91 GLU A C 1
ATOM 684 O O . GLU A 1 91 ? 45.802 -6.738 -46.747 1.00 76.12 91 GLU A O 1
ATOM 689 N N . VAL A 1 92 ? 43.721 -7.293 -47.421 1.00 72.94 92 VAL A N 1
ATOM 690 C CA . VAL A 1 92 ? 43.162 -5.940 -47.349 1.00 72.94 92 VAL A CA 1
ATOM 691 C C . VAL A 1 92 ? 43.208 -5.433 -45.913 1.00 72.94 92 VAL A C 1
ATOM 693 O O . VAL A 1 92 ? 43.672 -4.322 -45.683 1.00 72.94 92 VAL A O 1
ATOM 696 N N . GLU A 1 93 ? 42.813 -6.241 -44.930 1.00 71.69 93 GLU A N 1
ATOM 697 C CA . GLU A 1 93 ? 42.867 -5.863 -43.520 1.00 71.69 93 GLU A CA 1
ATOM 698 C C . GLU A 1 93 ? 44.310 -5.627 -43.053 1.00 71.69 93 GLU A C 1
ATOM 700 O O . GLU A 1 93 ? 44.583 -4.610 -42.417 1.00 71.69 93 GLU A O 1
ATOM 705 N N . ASN A 1 94 ? 45.258 -6.484 -43.437 1.00 75.56 94 ASN A N 1
ATOM 706 C CA . ASN A 1 94 ? 46.678 -6.291 -43.128 1.00 75.56 94 ASN A CA 1
ATOM 707 C C . ASN A 1 94 ? 47.249 -5.008 -43.750 1.00 75.56 94 ASN A C 1
ATOM 709 O O . ASN A 1 94 ? 48.016 -4.295 -43.102 1.00 75.56 94 ASN A O 1
ATOM 713 N N . LEU A 1 95 ? 46.864 -4.685 -44.988 1.00 72.44 95 LEU A N 1
ATOM 714 C CA . LEU A 1 95 ? 47.263 -3.443 -45.651 1.00 72.44 95 LEU A CA 1
ATOM 715 C C . LEU A 1 95 ? 46.601 -2.223 -44.995 1.00 72.44 95 LEU A C 1
ATOM 717 O O . LEU A 1 95 ? 47.278 -1.228 -44.756 1.00 72.44 95 LEU A O 1
ATOM 721 N N . LEU A 1 96 ? 45.324 -2.304 -44.618 1.00 70.38 96 LEU A N 1
ATOM 722 C CA . LEU A 1 96 ? 44.613 -1.236 -43.907 1.00 70.38 96 LEU A CA 1
ATOM 723 C C . LEU A 1 96 ? 45.118 -1.032 -42.472 1.00 70.38 96 LEU A C 1
ATOM 725 O O . LEU A 1 96 ? 44.988 0.064 -41.936 1.00 70.38 96 LEU A O 1
ATOM 729 N N . GLN A 1 97 ? 45.704 -2.054 -41.840 1.00 68.19 97 GLN A N 1
ATOM 730 C CA . GLN A 1 97 ? 46.363 -1.925 -40.539 1.00 68.19 97 GLN A CA 1
ATOM 731 C C . GLN A 1 97 ? 47.665 -1.117 -40.603 1.00 68.19 97 GLN A C 1
ATOM 733 O O . GLN A 1 97 ? 48.130 -0.654 -39.554 1.00 68.19 97 GLN A O 1
ATOM 738 N N . THR A 1 98 ? 48.260 -0.935 -41.784 1.00 67.94 98 THR A N 1
ATOM 739 C CA . THR A 1 98 ? 49.365 0.014 -41.960 1.00 67.94 98 THR A CA 1
ATOM 740 C C . THR A 1 98 ? 48.822 1.447 -41.954 1.00 67.94 98 THR A C 1
ATOM 742 O O . THR A 1 98 ? 47.698 1.674 -42.398 1.00 67.94 98 THR A O 1
ATOM 745 N N . PRO A 1 99 ? 49.561 2.438 -41.425 1.00 61.00 99 PRO A N 1
ATOM 746 C CA . PRO A 1 99 ? 49.075 3.810 -41.297 1.00 61.00 99 PRO A CA 1
ATOM 747 C C . PRO A 1 99 ? 49.146 4.557 -42.638 1.00 61.00 99 PRO A C 1
ATOM 749 O O . PRO A 1 99 ? 49.699 5.646 -42.727 1.00 61.00 99 PRO A O 1
ATOM 752 N N . VAL A 1 100 ? 48.624 3.949 -43.692 1.00 65.62 100 VAL A N 1
ATOM 753 C CA . VAL A 1 100 ? 48.557 4.493 -45.044 1.00 65.62 100 VAL A CA 1
ATOM 754 C C . VAL A 1 100 ? 47.182 5.123 -45.227 1.00 65.62 100 VAL A C 1
ATOM 756 O O . VAL A 1 100 ? 46.189 4.578 -44.742 1.00 65.62 100 VAL A O 1
ATOM 759 N N . ASP A 1 101 ? 47.100 6.273 -45.895 1.00 62.69 101 ASP A N 1
ATOM 760 C CA . ASP A 1 101 ? 45.798 6.793 -46.313 1.00 62.69 101 ASP A CA 1
ATOM 761 C C . ASP A 1 101 ? 45.319 5.990 -47.531 1.00 62.69 101 ASP A C 1
ATOM 763 O O . ASP A 1 101 ? 45.917 6.102 -48.604 1.00 62.69 101 ASP A O 1
ATOM 767 N N . PRO A 1 102 ? 44.256 5.171 -47.408 1.00 61.53 102 PRO A N 1
ATOM 768 C CA . PRO A 1 102 ? 43.730 4.424 -48.546 1.00 61.53 102 PRO A CA 1
ATOM 769 C C . PRO A 1 102 ? 43.249 5.351 -49.675 1.00 61.53 102 PRO A C 1
ATOM 771 O O . PRO A 1 102 ? 43.124 4.895 -50.811 1.00 61.53 102 PRO A O 1
ATOM 774 N N . ASN A 1 103 ? 43.032 6.644 -49.389 1.00 62.75 103 ASN A N 1
ATOM 775 C CA . ASN A 1 103 ? 42.596 7.645 -50.357 1.00 62.75 103 ASN A CA 1
ATOM 776 C C . ASN A 1 103 ? 43.735 8.355 -51.106 1.00 62.75 103 ASN A C 1
ATOM 778 O O . ASN A 1 103 ? 43.451 9.158 -51.992 1.00 62.75 103 ASN A O 1
ATOM 782 N N . ASP A 1 104 ? 45.002 8.061 -50.796 1.00 61.56 104 ASP A N 1
ATOM 783 C CA . ASP A 1 104 ? 46.174 8.667 -51.460 1.00 61.56 104 ASP A CA 1
ATOM 784 C C . ASP A 1 104 ? 46.431 8.068 -52.863 1.00 61.56 104 ASP A C 1
ATOM 786 O O . ASP A 1 104 ? 47.227 8.559 -53.665 1.00 61.56 104 ASP A O 1
ATOM 790 N N . SER A 1 105 ? 45.725 6.983 -53.194 1.00 56.78 105 SER A N 1
ATOM 791 C CA . SER A 1 105 ? 45.846 6.263 -54.459 1.00 56.78 105 SER A CA 1
ATOM 792 C C . SER A 1 105 ? 45.007 6.901 -55.582 1.00 56.78 105 SER A C 1
ATOM 794 O O . SER A 1 105 ? 43.908 6.466 -55.907 1.00 56.78 105 SER A O 1
ATOM 796 N N . HIS A 1 106 ? 45.578 7.925 -56.230 1.00 52.44 106 HIS A N 1
ATOM 797 C CA . HIS A 1 106 ? 45.046 8.619 -57.419 1.00 52.44 106 HIS A CA 1
ATOM 798 C C . HIS A 1 106 ? 43.676 9.324 -57.243 1.00 52.44 106 HIS A C 1
ATOM 800 O O . HIS A 1 106 ? 43.049 9.279 -56.195 1.00 52.44 106 HIS A O 1
ATOM 806 N N . ARG A 1 107 ? 43.242 10.050 -58.291 1.00 54.00 107 ARG A N 1
ATOM 807 C CA . ARG A 1 107 ? 42.111 11.013 -58.379 1.00 54.00 107 ARG A CA 1
ATOM 808 C C . ARG A 1 107 ? 40.765 10.597 -57.742 1.00 54.00 107 ARG A C 1
ATOM 810 O O . ARG A 1 107 ? 39.922 11.469 -57.565 1.00 54.00 107 ARG A O 1
ATOM 817 N N . ASP A 1 108 ? 40.592 9.323 -57.388 1.00 58.19 108 ASP A N 1
ATOM 818 C CA . ASP A 1 108 ? 39.363 8.691 -56.898 1.00 58.19 108 ASP A CA 1
ATOM 819 C C . ASP A 1 108 ? 39.592 7.965 -55.552 1.00 58.19 108 ASP A C 1
ATOM 821 O O . ASP A 1 108 ? 39.243 6.793 -55.393 1.00 58.19 108 ASP A O 1
ATOM 825 N N . GLY A 1 109 ? 40.196 8.646 -54.572 1.00 62.72 109 GLY A N 1
ATOM 826 C CA . GLY A 1 109 ? 40.683 8.046 -53.319 1.00 62.72 109 GLY A CA 1
ATOM 827 C C . GLY A 1 109 ? 39.694 7.156 -52.542 1.00 62.72 109 GLY A C 1
ATOM 828 O O . GLY A 1 109 ? 40.094 6.193 -51.900 1.00 62.72 109 GLY A O 1
ATOM 829 N N . TYR A 1 110 ? 38.383 7.368 -52.658 1.00 69.69 110 TYR A N 1
ATOM 830 C CA . TYR A 1 110 ? 37.396 6.563 -51.926 1.00 69.69 110 TYR A CA 1
ATOM 831 C C . TYR A 1 110 ? 37.055 5.213 -52.579 1.00 69.69 110 TYR A C 1
ATOM 833 O O . TYR A 1 110 ? 36.270 4.446 -52.015 1.00 69.69 110 TYR A O 1
ATOM 841 N N . ARG A 1 111 ? 37.616 4.889 -53.754 1.00 74.00 111 ARG A N 1
ATOM 842 C CA . ARG A 1 111 ? 37.264 3.678 -54.520 1.00 74.00 111 ARG A CA 1
ATOM 843 C C . ARG A 1 111 ? 37.436 2.394 -53.708 1.00 74.00 111 ARG A C 1
ATOM 845 O O . ARG A 1 111 ? 36.516 1.580 -53.679 1.00 74.00 111 ARG A O 1
ATOM 852 N N . ALA A 1 112 ? 38.571 2.223 -53.031 1.00 70.56 112 ALA A N 1
ATOM 853 C CA . ALA A 1 112 ? 38.840 1.024 -52.234 1.00 70.56 112 ALA A CA 1
ATOM 854 C C . ALA A 1 112 ? 37.853 0.880 -51.060 1.00 70.56 112 ALA A C 1
ATOM 856 O O . ALA A 1 112 ? 37.358 -0.213 -50.791 1.00 70.56 112 ALA A O 1
ATOM 857 N N . ALA A 1 113 ? 37.494 1.992 -50.409 1.00 72.25 113 ALA A N 1
ATOM 858 C CA . ALA A 1 113 ? 36.532 2.005 -49.309 1.00 72.25 113 ALA A CA 1
ATOM 859 C C . ALA A 1 113 ? 35.103 1.674 -49.776 1.00 72.25 113 ALA A C 1
ATOM 861 O O . ALA A 1 113 ? 34.410 0.881 -49.136 1.00 72.25 113 ALA A O 1
ATOM 862 N N . PHE A 1 114 ? 34.667 2.232 -50.912 1.00 76.06 114 PHE A N 1
ATOM 863 C CA . PHE A 1 114 ? 33.372 1.895 -51.511 1.00 76.06 114 PHE A CA 1
ATOM 864 C C . PHE A 1 114 ? 33.319 0.440 -51.975 1.00 76.06 114 PHE A C 1
ATOM 866 O O . PHE A 1 114 ? 32.309 -0.226 -51.748 1.00 76.06 114 PHE A O 1
ATOM 873 N N . PHE A 1 115 ? 34.396 -0.066 -52.581 1.00 80.50 115 PHE A N 1
ATOM 874 C CA . PHE A 1 115 ? 34.468 -1.458 -53.012 1.00 80.50 115 PHE A CA 1
ATOM 875 C C . PHE A 1 115 ? 34.427 -2.417 -51.820 1.00 80.50 115 PHE A C 1
ATOM 877 O O . PHE A 1 115 ? 33.697 -3.396 -51.866 1.00 80.50 115 PHE A O 1
ATOM 884 N N . PHE A 1 116 ? 35.115 -2.114 -50.718 1.00 77.56 116 PHE A N 1
ATOM 885 C CA . PHE A 1 116 ? 35.015 -2.908 -49.492 1.00 77.56 116 PHE A CA 1
ATOM 886 C C . PHE A 1 116 ? 33.592 -2.901 -48.900 1.00 77.56 116 PHE A C 1
ATOM 888 O O . PHE A 1 116 ? 33.069 -3.944 -48.516 1.00 77.56 116 PHE A O 1
ATOM 895 N N . ALA A 1 117 ? 32.935 -1.736 -48.848 1.00 78.44 117 ALA A N 1
ATOM 896 C CA . ALA A 1 117 ? 31.609 -1.608 -48.238 1.00 78.44 117 ALA A CA 1
ATOM 897 C C . ALA A 1 117 ? 30.479 -2.234 -49.078 1.00 78.44 117 ALA A C 1
ATOM 899 O O . ALA A 1 117 ? 29.561 -2.854 -48.534 1.00 78.44 117 ALA A O 1
ATOM 900 N N . VAL A 1 118 ? 30.512 -2.042 -50.399 1.00 82.25 118 VAL A N 1
ATOM 901 C CA . VAL A 1 118 ? 29.459 -2.505 -51.320 1.00 82.25 118 VAL A CA 1
ATOM 902 C C . VAL A 1 118 ? 29.790 -3.880 -51.898 1.00 82.25 118 VAL A C 1
ATOM 904 O O . VAL A 1 118 ? 28.878 -4.666 -52.154 1.00 82.25 118 VAL A O 1
ATOM 907 N N . GLY A 1 119 ? 31.071 -4.207 -52.063 1.00 83.94 119 GLY A N 1
ATOM 908 C CA . GLY A 1 119 ? 31.543 -5.447 -52.670 1.00 83.94 119 GLY A CA 1
ATOM 909 C C . GLY A 1 119 ? 31.004 -5.664 -54.084 1.00 83.94 119 GLY A C 1
ATOM 910 O O . GLY A 1 119 ? 30.496 -4.756 -54.746 1.00 83.94 119 GLY A O 1
ATOM 911 N N . ASN A 1 120 ? 31.043 -6.920 -54.524 1.00 86.31 120 ASN A N 1
ATOM 912 C CA . ASN A 1 120 ? 30.453 -7.367 -55.787 1.00 86.31 120 ASN A CA 1
ATOM 913 C C . ASN A 1 120 ? 28.919 -7.520 -55.677 1.00 86.31 120 ASN A C 1
ATOM 915 O O . ASN A 1 120 ? 28.384 -8.622 -55.820 1.00 86.31 120 ASN A O 1
ATOM 919 N N . THR A 1 121 ? 28.212 -6.420 -55.391 1.00 89.94 121 THR A N 1
ATOM 920 C CA . THR A 1 121 ? 26.745 -6.394 -55.265 1.00 89.94 121 THR A CA 1
ATOM 921 C C . THR A 1 121 ? 26.077 -5.949 -56.565 1.00 89.94 121 THR A C 1
ATOM 923 O O . THR A 1 121 ? 26.316 -4.848 -57.058 1.00 89.94 121 THR A O 1
ATOM 926 N N . LEU A 1 122 ? 25.194 -6.788 -57.106 1.00 92.81 122 LEU A N 1
ATOM 927 C CA . LEU A 1 122 ? 24.403 -6.497 -58.303 1.00 92.81 122 LEU A CA 1
ATOM 928 C C . LEU A 1 122 ? 23.034 -5.916 -57.936 1.00 92.81 122 LEU A C 1
ATOM 930 O O . LEU A 1 122 ? 22.498 -6.190 -56.863 1.00 92.81 122 LEU A O 1
ATOM 934 N N . VAL A 1 123 ? 22.438 -5.153 -58.853 1.00 92.88 123 VAL A N 1
ATOM 935 C CA . VAL A 1 123 ? 21.091 -4.593 -58.684 1.00 92.88 123 VAL A CA 1
ATOM 936 C C . VAL A 1 123 ? 20.121 -5.264 -59.654 1.00 92.88 123 VAL A C 1
ATOM 938 O O . VAL A 1 123 ? 20.376 -5.323 -60.856 1.00 92.88 123 VAL A O 1
ATOM 941 N N . ALA A 1 124 ? 19.000 -5.761 -59.137 1.00 93.19 124 ALA A N 1
ATOM 942 C CA . ALA A 1 124 ? 17.915 -6.361 -59.910 1.00 93.19 124 ALA A CA 1
ATOM 943 C C . ALA A 1 124 ? 16.621 -5.553 -59.753 1.00 93.19 124 ALA A C 1
ATOM 945 O O . ALA A 1 124 ? 16.440 -4.834 -58.773 1.00 93.19 124 ALA A O 1
ATOM 946 N N . LYS A 1 125 ? 15.696 -5.672 -60.708 1.00 92.56 125 LYS A N 1
ATOM 947 C CA . LYS A 1 125 ? 14.388 -5.010 -60.625 1.00 92.56 125 LYS A CA 1
ATOM 948 C C . LYS A 1 125 ? 13.526 -5.656 -59.543 1.00 92.56 125 LYS A C 1
ATOM 950 O O . LYS A 1 125 ? 13.117 -4.978 -58.606 1.00 92.56 125 LYS A O 1
ATOM 955 N N . ASP A 1 126 ? 13.381 -6.977 -59.630 1.00 91.19 126 ASP A N 1
ATOM 956 C CA . ASP A 1 126 ? 12.445 -7.763 -58.825 1.00 91.19 126 ASP A CA 1
ATOM 957 C C . ASP A 1 126 ? 13.118 -8.977 -58.175 1.00 91.19 126 ASP A C 1
ATOM 959 O O . ASP A 1 126 ? 14.195 -9.415 -58.592 1.00 91.19 126 ASP A O 1
ATOM 963 N N . LEU A 1 127 ? 12.460 -9.556 -57.165 1.00 88.12 127 LEU A N 1
ATOM 964 C CA . LEU A 1 127 ? 12.983 -10.701 -56.411 1.00 88.12 127 LEU A CA 1
ATOM 965 C C . LEU A 1 127 ? 13.191 -11.941 -57.293 1.00 88.12 127 LEU A C 1
ATOM 967 O O . LEU A 1 127 ? 14.162 -12.672 -57.107 1.00 88.12 127 LEU A O 1
ATOM 971 N N . GLU A 1 128 ? 12.338 -12.154 -58.296 1.00 89.56 128 GLU A N 1
ATOM 972 C CA . GLU A 1 128 ? 12.499 -13.245 -59.266 1.00 89.56 128 GLU A CA 1
ATOM 973 C C . GLU A 1 128 ? 13.786 -13.091 -60.085 1.00 89.56 128 GLU A C 1
ATOM 975 O O . GLU A 1 128 ? 14.542 -14.049 -60.271 1.00 89.56 128 GLU A O 1
ATOM 980 N N . GLN A 1 129 ? 14.077 -11.865 -60.534 1.00 91.69 129 GLN A N 1
ATOM 981 C CA . GLN A 1 129 ? 15.309 -11.557 -61.254 1.00 91.69 129 GLN A CA 1
ATOM 982 C C . GLN A 1 129 ? 16.525 -11.692 -60.331 1.00 91.69 129 GLN A C 1
ATOM 984 O O . GLN A 1 129 ? 17.535 -12.270 -60.735 1.00 91.69 129 GLN A O 1
ATOM 989 N N . ALA A 1 130 ? 16.421 -11.209 -59.091 1.00 91.12 130 ALA A N 1
ATOM 990 C CA . ALA A 1 130 ? 17.479 -11.352 -58.099 1.00 91.12 130 ALA A CA 1
ATOM 991 C C . ALA A 1 130 ? 17.787 -12.826 -57.808 1.00 91.12 130 ALA A C 1
ATOM 993 O O . ALA A 1 130 ? 18.952 -13.205 -57.756 1.00 91.12 130 ALA A O 1
ATOM 994 N N . THR A 1 131 ? 16.760 -13.670 -57.695 1.00 89.94 131 THR A N 1
ATOM 995 C CA . THR A 1 131 ? 16.905 -15.112 -57.438 1.00 89.94 131 THR A CA 1
ATOM 996 C C . THR A 1 131 ? 17.593 -15.815 -58.607 1.00 89.94 131 THR A C 1
ATOM 998 O O . THR A 1 131 ? 18.506 -16.619 -58.406 1.00 89.94 131 THR A O 1
ATOM 1001 N N . ARG A 1 132 ? 17.208 -15.470 -59.844 1.00 90.69 132 ARG A N 1
ATOM 1002 C CA . ARG A 1 132 ? 17.829 -16.007 -61.063 1.00 90.69 132 ARG A CA 1
ATOM 1003 C C . ARG A 1 132 ? 19.321 -15.679 -61.141 1.00 90.69 132 ARG A C 1
ATOM 1005 O O . ARG A 1 132 ? 20.120 -16.548 -61.468 1.00 90.69 132 ARG A O 1
ATOM 1012 N N . ILE A 1 133 ? 19.693 -14.438 -60.834 1.00 90.06 133 ILE A N 1
ATOM 1013 C CA . ILE A 1 133 ? 21.083 -13.965 -60.926 1.00 90.06 133 ILE A CA 1
ATOM 1014 C C . ILE A 1 133 ? 21.919 -14.432 -59.724 1.00 90.06 133 ILE A C 1
ATOM 1016 O O . ILE A 1 133 ? 23.062 -14.843 -59.897 1.00 90.06 133 ILE A O 1
ATOM 1020 N N . GLY A 1 134 ? 21.366 -14.373 -58.512 1.00 89.12 134 GLY A N 1
ATOM 1021 C CA . GLY A 1 134 ? 22.096 -14.634 -57.272 1.00 89.12 134 GLY A CA 1
ATOM 1022 C C . GLY A 1 134 ? 22.274 -16.115 -56.938 1.00 89.12 134 GLY A C 1
ATOM 1023 O O . GLY A 1 134 ? 23.313 -16.480 -56.393 1.00 89.12 134 GLY A O 1
ATOM 1024 N N . LEU A 1 135 ? 21.294 -16.972 -57.269 1.00 87.31 135 LEU A N 1
ATOM 1025 C CA . LEU A 1 135 ? 21.269 -18.378 -56.829 1.00 87.31 135 LEU A CA 1
ATOM 1026 C C . LEU A 1 135 ? 21.261 -19.412 -57.962 1.00 87.31 135 LEU A C 1
ATOM 1028 O O . LEU A 1 135 ? 21.766 -20.513 -57.757 1.00 87.31 135 LEU A O 1
ATOM 1032 N N . GLN A 1 136 ? 20.688 -19.095 -59.129 1.00 86.31 136 GLN A N 1
ATOM 1033 C CA . GLN A 1 136 ? 20.521 -20.058 -60.236 1.00 86.31 136 GLN A CA 1
ATOM 1034 C C . GLN A 1 136 ? 21.673 -20.034 -61.259 1.00 86.31 136 GLN A C 1
ATOM 1036 O O . GLN A 1 136 ? 21.695 -20.845 -62.185 1.00 86.31 136 GLN A O 1
ATOM 1041 N N . GLY A 1 137 ? 22.620 -19.103 -61.118 1.00 82.12 137 GLY A N 1
ATOM 1042 C CA . GLY A 1 137 ? 23.806 -19.000 -61.967 1.00 82.12 137 GLY A CA 1
ATOM 1043 C C . GLY A 1 137 ? 24.928 -19.973 -61.586 1.00 82.12 137 GLY A C 1
ATOM 1044 O O . GLY A 1 137 ? 24.885 -20.651 -60.562 1.00 82.12 137 GLY A O 1
ATOM 1045 N N . ARG A 1 138 ? 25.984 -20.008 -62.411 1.00 84.38 138 ARG A N 1
ATOM 1046 C CA . ARG A 1 138 ? 27.213 -20.781 -62.135 1.00 84.38 138 ARG A CA 1
ATOM 1047 C C . ARG A 1 138 ? 27.984 -20.238 -60.926 1.00 84.38 138 ARG A C 1
ATOM 1049 O O . ARG A 1 138 ? 28.634 -21.001 -60.218 1.00 84.38 138 ARG A O 1
ATOM 1056 N N . THR A 1 139 ? 27.918 -18.930 -60.711 1.00 84.69 139 THR A N 1
ATOM 1057 C CA . THR A 1 139 ? 28.503 -18.214 -59.577 1.00 84.69 139 THR A CA 1
ATOM 1058 C C . THR A 1 139 ? 27.387 -17.568 -58.776 1.00 84.69 139 THR A C 1
ATOM 1060 O O . THR A 1 139 ? 26.428 -17.048 -59.349 1.00 84.69 139 THR A O 1
ATOM 1063 N N . ARG A 1 140 ? 27.507 -17.604 -57.447 1.00 88.12 140 ARG A N 1
ATOM 1064 C CA . ARG A 1 140 ? 26.571 -16.902 -56.572 1.00 88.12 140 ARG A CA 1
ATOM 1065 C C . ARG A 1 140 ? 26.986 -15.448 -56.447 1.00 88.12 140 ARG A C 1
ATOM 1067 O O . ARG A 1 140 ? 28.158 -15.156 -56.221 1.00 88.12 140 ARG A O 1
ATOM 1074 N N . HIS A 1 141 ? 26.017 -14.555 -56.576 1.00 89.88 141 HIS A N 1
ATOM 1075 C CA . HIS A 1 141 ? 26.225 -13.119 -56.448 1.00 89.88 141 HIS A CA 1
ATOM 1076 C C . HIS A 1 141 ? 25.334 -12.566 -55.345 1.00 89.88 141 HIS A C 1
ATOM 1078 O O . HIS A 1 141 ? 24.201 -13.016 -55.172 1.00 89.88 141 HIS A O 1
ATOM 1084 N N . ARG A 1 142 ? 25.835 -11.553 -54.635 1.00 91.25 142 ARG A N 1
ATOM 1085 C CA . ARG A 1 142 ? 25.003 -10.726 -53.765 1.00 91.25 142 ARG A CA 1
ATOM 1086 C C . ARG A 1 142 ? 24.167 -9.808 -54.653 1.00 91.25 142 ARG A C 1
ATOM 1088 O O . ARG A 1 142 ? 24.722 -9.069 -55.463 1.00 91.25 142 ARG A O 1
ATOM 1095 N N . VAL A 1 143 ? 22.844 -9.865 -54.541 1.00 92.25 143 VAL A N 1
ATOM 1096 C CA . VAL A 1 143 ? 21.920 -9.094 -55.381 1.00 92.25 143 VAL A CA 1
ATOM 1097 C C . VAL A 1 143 ? 20.927 -8.331 -54.516 1.00 92.25 143 VAL A C 1
ATOM 1099 O O . VAL A 1 143 ? 20.288 -8.903 -53.638 1.00 92.25 143 VAL A O 1
ATOM 1102 N N . VAL A 1 144 ? 20.771 -7.037 -54.782 1.00 91.00 144 VAL A N 1
ATOM 1103 C CA . VAL A 1 144 ? 19.780 -6.169 -54.140 1.00 91.00 144 VAL A CA 1
ATOM 1104 C C . VAL A 1 144 ? 18.721 -5.785 -55.167 1.00 91.00 144 VAL A C 1
ATOM 1106 O O . VAL A 1 144 ? 19.027 -5.401 -56.291 1.00 91.00 144 VAL A O 1
ATOM 1109 N N . THR A 1 145 ? 17.456 -5.903 -54.797 1.00 91.12 145 THR A N 1
ATOM 1110 C CA . THR A 1 145 ? 16.324 -5.464 -55.618 1.00 91.12 145 THR A CA 1
ATOM 1111 C C . THR A 1 145 ? 16.086 -3.965 -55.459 1.00 91.12 145 THR A C 1
ATOM 1113 O O . THR A 1 145 ? 16.396 -3.393 -54.413 1.00 91.12 145 THR A O 1
ATOM 1116 N N . LEU A 1 146 ? 15.462 -3.322 -56.449 1.00 89.44 146 LEU A N 1
ATOM 1117 C CA . LEU A 1 146 ? 15.065 -1.909 -56.350 1.00 89.44 146 LEU A CA 1
ATOM 1118 C C . LEU A 1 146 ? 14.128 -1.636 -55.158 1.00 89.44 146 LEU A C 1
ATOM 1120 O O . LEU A 1 146 ? 14.143 -0.541 -54.602 1.00 89.44 146 LEU A O 1
ATOM 1124 N N . ALA A 1 147 ? 13.354 -2.639 -54.734 1.00 84.00 147 ALA A N 1
ATOM 1125 C CA . ALA A 1 147 ? 12.474 -2.574 -53.568 1.00 84.00 147 ALA A CA 1
ATOM 1126 C C . ALA A 1 147 ? 13.202 -2.748 -52.214 1.00 84.00 147 ALA A C 1
ATOM 1128 O O . ALA A 1 147 ? 12.559 -2.699 -51.169 1.00 84.00 147 ALA A O 1
ATOM 1129 N N . GLY A 1 148 ? 14.524 -2.956 -52.205 1.00 85.19 148 GLY A N 1
ATOM 1130 C CA . GLY A 1 148 ? 15.326 -3.112 -50.985 1.00 85.19 148 GLY A CA 1
ATOM 1131 C C . GLY A 1 148 ? 15.430 -4.544 -50.449 1.00 85.19 148 GLY A C 1
ATOM 1132 O O . GLY A 1 148 ? 16.036 -4.754 -49.402 1.00 85.19 148 GLY A O 1
ATOM 1133 N N . GLY A 1 149 ? 14.884 -5.535 -51.156 1.00 88.19 149 GLY A N 1
ATOM 1134 C CA . GLY A 1 149 ? 15.124 -6.949 -50.862 1.00 88.19 149 GLY A CA 1
ATOM 1135 C C . GLY A 1 149 ? 16.548 -7.361 -51.241 1.00 88.19 149 GLY A C 1
ATOM 1136 O O . GLY A 1 149 ? 16.998 -7.045 -52.339 1.00 88.19 149 GLY A O 1
ATOM 1137 N N . LEU A 1 150 ? 17.245 -8.065 -50.357 1.00 89.12 150 LEU A N 1
ATOM 1138 C CA . LEU A 1 150 ? 18.622 -8.530 -50.500 1.00 89.12 150 LEU A CA 1
ATOM 1139 C C . LEU A 1 150 ? 18.654 -10.060 -50.593 1.00 89.12 150 LEU A C 1
ATOM 1141 O O . LEU A 1 150 ? 18.057 -10.747 -49.767 1.00 89.12 150 LEU A O 1
ATOM 1145 N N . ILE A 1 151 ? 19.406 -10.577 -51.558 1.00 89.38 151 ILE A N 1
ATOM 1146 C CA . ILE A 1 151 ? 19.841 -11.971 -51.634 1.00 89.38 151 ILE A CA 1
ATOM 1147 C C . ILE A 1 151 ? 21.356 -11.960 -51.505 1.00 89.38 151 ILE A C 1
ATOM 1149 O O . ILE A 1 151 ? 22.054 -11.387 -52.338 1.00 89.38 151 ILE A O 1
ATOM 1153 N N . ASP A 1 152 ? 21.868 -12.553 -50.441 1.00 89.38 152 ASP A N 1
ATOM 1154 C CA . ASP A 1 152 ? 23.297 -12.654 -50.205 1.00 89.38 152 ASP A CA 1
ATOM 1155 C C . ASP A 1 152 ? 23.904 -13.877 -50.910 1.00 89.38 152 ASP A C 1
ATOM 1157 O O . ASP A 1 152 ? 23.220 -14.873 -51.158 1.00 89.38 152 ASP A O 1
ATOM 1161 N N . ALA A 1 153 ? 25.208 -13.833 -51.205 1.00 86.38 153 ALA A N 1
ATOM 1162 C CA . ALA A 1 153 ? 25.915 -14.940 -51.856 1.00 86.38 153 ALA A CA 1
ATOM 1163 C C . ALA A 1 153 ? 25.900 -16.229 -51.004 1.00 86.38 153 ALA A C 1
ATOM 1165 O O . ALA A 1 153 ? 25.928 -17.340 -51.543 1.00 86.38 153 ALA A O 1
ATOM 1166 N N . SER A 1 154 ? 25.776 -16.085 -49.677 1.00 84.19 154 SER A N 1
ATOM 1167 C CA . SER A 1 154 ? 25.569 -17.184 -48.722 1.00 84.19 154 SER A CA 1
ATOM 1168 C C . SER A 1 154 ? 24.242 -17.933 -48.920 1.00 84.19 154 SER A C 1
ATOM 1170 O O . SER A 1 154 ? 24.102 -19.069 -48.471 1.00 84.19 154 SER A O 1
ATOM 1172 N N . GLY A 1 155 ? 23.277 -17.338 -49.629 1.00 80.88 155 GLY A N 1
ATOM 1173 C CA . GLY A 1 155 ? 21.909 -17.842 -49.758 1.00 80.88 155 GLY A CA 1
ATOM 1174 C C . GLY A 1 155 ? 20.924 -17.224 -48.764 1.00 80.88 155 GLY A C 1
ATOM 1175 O O . GLY A 1 155 ? 19.738 -17.543 -48.811 1.00 80.88 155 GLY A O 1
ATOM 1176 N N . THR A 1 156 ? 21.385 -16.324 -47.893 1.00 84.44 156 THR A N 1
ATOM 1177 C CA . THR A 1 156 ? 20.513 -15.563 -46.992 1.00 84.44 156 THR A CA 1
ATOM 1178 C C . THR A 1 156 ? 19.665 -14.583 -47.798 1.00 84.44 156 THR A C 1
ATOM 1180 O O . THR A 1 156 ? 20.196 -13.786 -48.567 1.00 84.44 156 THR A O 1
ATOM 1183 N N . MET A 1 157 ? 18.347 -14.610 -47.614 1.00 84.25 157 MET A N 1
ATOM 1184 C CA . MET A 1 157 ? 17.423 -13.676 -48.259 1.00 84.25 157 MET A CA 1
ATOM 1185 C C . MET A 1 157 ? 16.748 -12.810 -47.198 1.00 84.25 157 MET A C 1
ATOM 1187 O O . MET A 1 157 ? 16.320 -13.323 -46.164 1.00 84.25 157 MET A O 1
ATOM 1191 N N . SER A 1 158 ? 16.621 -11.505 -47.437 1.00 78.00 158 SER A N 1
ATOM 1192 C CA . SER A 1 158 ? 15.850 -10.627 -46.556 1.00 78.00 158 SER A CA 1
ATOM 1193 C C . SER A 1 158 ? 14.355 -10.934 -46.717 1.00 78.00 158 SER A C 1
ATOM 1195 O O . SER A 1 158 ? 13.710 -10.468 -47.659 1.00 78.00 158 SER A O 1
ATOM 1197 N N . GLY A 1 159 ? 13.810 -11.757 -45.825 1.00 62.38 159 GLY A N 1
ATOM 1198 C CA . GLY A 1 159 ? 12.395 -12.114 -45.796 1.00 62.38 159 GLY A CA 1
ATOM 1199 C C . GLY A 1 159 ? 11.637 -11.329 -44.727 1.00 62.38 159 GLY A C 1
ATOM 1200 O O . GLY A 1 159 ? 11.938 -11.459 -43.548 1.00 62.38 159 GLY A O 1
ATOM 1201 N N . GLY A 1 160 ? 10.627 -10.556 -45.135 1.00 64.88 160 GLY A N 1
ATOM 1202 C CA . GLY A 1 160 ? 9.546 -10.118 -44.243 1.00 64.88 160 GLY A CA 1
ATOM 1203 C C . GLY A 1 160 ? 9.836 -8.898 -43.365 1.00 64.88 160 GLY A C 1
ATOM 1204 O O . GLY A 1 160 ? 9.920 -9.002 -42.147 1.00 64.88 160 GLY A O 1
ATOM 1205 N N . GLY A 1 161 ? 9.887 -7.709 -43.965 1.00 65.94 161 GLY A N 1
ATOM 1206 C CA . GLY A 1 161 ? 9.820 -6.451 -43.223 1.00 65.94 161 GLY A CA 1
ATOM 1207 C C . GLY A 1 161 ? 9.385 -5.305 -44.129 1.00 65.94 161 GLY A C 1
ATOM 1208 O O . GLY A 1 161 ? 10.012 -5.056 -45.150 1.00 65.94 161 GLY A O 1
ATOM 1209 N N . GLY A 1 162 ? 8.318 -4.586 -43.767 1.00 66.88 162 GLY A N 1
ATOM 1210 C CA . GLY A 1 162 ? 7.834 -3.427 -44.537 1.00 66.88 162 GLY A CA 1
ATOM 1211 C C . GLY A 1 162 ? 8.708 -2.171 -44.408 1.00 66.88 162 GLY A C 1
ATOM 1212 O O . GLY A 1 162 ? 8.395 -1.135 -44.989 1.00 66.88 162 GLY A O 1
ATOM 1213 N N . LYS A 1 163 ? 9.790 -2.229 -43.621 1.00 72.38 163 LYS A N 1
ATOM 1214 C CA . LYS A 1 163 ? 10.703 -1.105 -43.401 1.00 72.38 163 LYS A CA 1
ATOM 1215 C C . LYS A 1 163 ? 11.946 -1.267 -44.266 1.00 72.38 163 LYS A C 1
ATOM 1217 O O . LYS A 1 163 ? 12.822 -2.067 -43.957 1.00 72.38 163 LYS A O 1
ATOM 1222 N N . VAL A 1 164 ? 12.035 -0.455 -45.313 1.00 77.25 164 VAL A N 1
ATOM 1223 C CA . VAL A 1 164 ? 13.243 -0.305 -46.129 1.00 77.25 164 VAL A CA 1
ATOM 1224 C C . VAL A 1 164 ? 14.183 0.725 -45.501 1.00 77.25 164 VAL A C 1
ATOM 1226 O O . VAL A 1 164 ? 13.758 1.804 -45.076 1.00 77.25 164 VAL A O 1
ATOM 1229 N N . ALA A 1 165 ? 15.474 0.403 -45.436 1.00 73.88 165 ALA A N 1
ATOM 1230 C CA . ALA A 1 165 ? 16.495 1.373 -45.061 1.00 73.88 165 ALA A CA 1
ATOM 1231 C C . ALA A 1 165 ? 16.724 2.334 -46.240 1.00 73.88 165 ALA A C 1
ATOM 1233 O O . ALA A 1 165 ? 17.126 1.919 -47.323 1.00 73.88 165 ALA A O 1
ATOM 1234 N N . SER A 1 166 ? 16.451 3.623 -46.037 1.00 74.56 166 SER A N 1
ATOM 1235 C CA . SER A 1 166 ? 16.609 4.675 -47.046 1.00 74.56 166 SER A CA 1
ATOM 1236 C C . SER A 1 166 ? 17.437 5.838 -46.496 1.00 74.56 166 SER A C 1
ATOM 1238 O O . SER A 1 166 ? 17.422 6.102 -45.294 1.00 74.56 166 SER A O 1
ATOM 1240 N N . GLY A 1 167 ? 18.169 6.529 -47.378 1.00 71.06 167 GLY A N 1
ATOM 1241 C CA . GLY A 1 167 ? 18.965 7.717 -47.034 1.00 71.06 167 GLY A CA 1
ATOM 1242 C C . GLY A 1 167 ? 20.463 7.483 -46.801 1.00 71.06 167 GLY A C 1
ATOM 1243 O O . GLY A 1 167 ? 21.187 8.457 -46.649 1.00 71.06 167 GLY A O 1
ATOM 1244 N N . GLY A 1 168 ? 20.958 6.240 -46.850 1.00 71.44 168 GLY A N 1
ATOM 1245 C CA . GLY A 1 168 ? 22.372 5.919 -46.579 1.00 71.44 168 GLY A CA 1
ATOM 1246 C C . GLY A 1 168 ? 23.397 6.494 -47.572 1.00 71.44 168 GLY A C 1
ATOM 1247 O O . GLY A 1 168 ? 24.570 6.589 -47.242 1.00 71.44 168 GLY A O 1
ATOM 1248 N N . MET A 1 169 ? 22.965 6.912 -48.769 1.00 73.12 169 MET A N 1
ATOM 1249 C CA . MET A 1 169 ? 23.821 7.588 -49.761 1.00 73.12 169 MET A CA 1
ATOM 1250 C C . MET A 1 169 ? 23.843 9.121 -49.606 1.00 73.12 169 MET A C 1
ATOM 1252 O O . MET A 1 169 ? 24.552 9.799 -50.344 1.00 73.12 169 MET A O 1
ATOM 1256 N N . ARG A 1 170 ? 23.061 9.690 -48.676 1.00 64.56 170 ARG A N 1
ATOM 1257 C CA . ARG A 1 170 ? 23.027 11.133 -48.390 1.00 64.56 170 ARG A CA 1
ATOM 1258 C C . ARG A 1 170 ? 23.775 11.404 -47.080 1.00 64.56 170 ARG A C 1
ATOM 1260 O O . ARG A 1 170 ? 23.594 10.685 -46.107 1.00 64.56 170 ARG A O 1
ATOM 1267 N N . ALA A 1 171 ? 24.569 12.475 -47.037 1.00 54.03 171 ALA A N 1
ATOM 1268 C CA . ALA A 1 171 ? 25.372 12.840 -45.863 1.00 54.03 171 ALA A CA 1
ATOM 1269 C C . ALA A 1 171 ? 24.549 13.252 -44.618 1.00 54.03 171 ALA A C 1
ATOM 1271 O O . ALA A 1 171 ? 25.093 13.308 -43.519 1.00 54.03 171 ALA A O 1
ATOM 1272 N N . SER A 1 172 ? 23.243 13.522 -44.752 1.00 55.22 172 SER A N 1
ATOM 1273 C CA . SER A 1 172 ? 22.354 13.857 -43.631 1.00 55.22 172 SER A CA 1
ATOM 1274 C C . SER A 1 172 ? 21.497 12.654 -43.217 1.00 55.22 172 SER A C 1
ATOM 1276 O O . SER A 1 172 ? 20.433 12.390 -43.773 1.00 55.22 172 SER A O 1
ATOM 1278 N N . VAL A 1 173 ? 21.984 11.910 -42.223 1.00 57.38 173 VAL A N 1
ATOM 1279 C CA . VAL A 1 173 ? 21.379 10.653 -41.736 1.00 57.38 173 VAL A CA 1
ATOM 1280 C C . VAL A 1 173 ? 20.241 10.883 -40.723 1.00 57.38 173 VAL A C 1
ATOM 1282 O O . VAL A 1 173 ? 19.426 9.990 -40.490 1.00 57.38 173 VAL A O 1
ATOM 1285 N N . CYS A 1 174 ? 20.114 12.082 -40.145 1.00 59.06 174 CYS A N 1
ATOM 1286 C CA . CYS A 1 174 ? 19.043 12.370 -39.188 1.00 59.06 174 CYS A CA 1
ATOM 1287 C C . CYS A 1 174 ? 17.728 12.722 -39.895 1.00 59.06 174 CYS A C 1
ATOM 1289 O O . CYS A 1 174 ? 17.598 13.787 -40.493 1.00 59.06 174 CYS A O 1
ATOM 1291 N N . LYS A 1 175 ? 16.740 11.824 -39.785 1.00 67.62 175 LYS A N 1
ATOM 1292 C CA . LYS A 1 175 ? 15.352 12.050 -40.235 1.00 67.62 175 LYS A CA 1
ATOM 1293 C C . LYS A 1 175 ? 14.589 13.059 -39.372 1.00 67.62 175 LYS A C 1
ATOM 1295 O O . LYS A 1 175 ? 13.568 13.559 -39.826 1.00 67.62 175 LYS A O 1
ATOM 1300 N N . TYR A 1 176 ? 15.076 13.324 -38.163 1.00 77.31 176 TYR A N 1
ATOM 1301 C CA . TYR A 1 176 ? 14.445 14.200 -37.182 1.00 77.31 176 TYR A CA 1
ATOM 1302 C C . TYR A 1 176 ? 15.354 15.376 -36.863 1.00 77.31 176 TYR A C 1
ATOM 1304 O O . TYR A 1 176 ? 16.578 15.219 -36.779 1.00 77.31 176 TYR A O 1
ATOM 1312 N N . SER A 1 177 ? 14.756 16.545 -36.665 1.00 85.19 177 SER A N 1
ATOM 1313 C CA . SER A 1 177 ? 15.492 17.710 -36.181 1.00 85.19 177 SER A CA 1
ATOM 1314 C C . SER A 1 177 ? 15.795 17.575 -34.685 1.00 85.19 177 SER A C 1
ATOM 1316 O O . SER A 1 177 ? 15.107 16.871 -33.942 1.00 85.19 177 SER A O 1
ATOM 1318 N N . GLN A 1 178 ? 16.819 18.280 -34.205 1.00 85.81 178 GLN A N 1
ATOM 1319 C CA . GLN A 1 178 ? 17.143 18.304 -32.775 1.00 85.81 178 GLN A CA 1
ATOM 1320 C C . GLN A 1 178 ? 15.984 18.864 -31.928 1.00 85.81 178 GLN A C 1
ATOM 1322 O O . GLN A 1 178 ? 15.811 18.472 -30.776 1.00 85.81 178 GLN A O 1
ATOM 1327 N N . GLU A 1 179 ? 15.172 19.759 -32.494 1.00 90.31 179 GLU A N 1
ATOM 1328 C CA . GLU A 1 179 ? 13.993 20.324 -31.833 1.00 90.31 179 GLU A CA 1
ATOM 1329 C C . GLU A 1 179 ? 12.848 19.314 -31.725 1.00 90.31 179 GLU A C 1
ATOM 1331 O O . GLU A 1 179 ? 12.183 19.247 -30.694 1.00 90.31 179 GLU A O 1
ATOM 1336 N N . GLU A 1 180 ? 12.636 18.493 -32.754 1.00 90.81 180 GLU A N 1
ATOM 1337 C CA . GLU A 1 180 ? 11.638 17.417 -32.732 1.00 90.81 180 GLU A CA 1
ATOM 1338 C C . GLU A 1 180 ? 11.985 16.363 -31.683 1.00 90.81 180 GLU A C 1
ATOM 1340 O O . GLU A 1 180 ? 11.122 15.956 -30.909 1.00 90.81 180 GLU A O 1
ATOM 1345 N N . VAL A 1 181 ? 13.262 15.980 -31.592 1.00 91.94 181 VAL A N 1
ATOM 1346 C CA . VAL A 1 181 ? 13.729 15.042 -30.563 1.00 91.94 181 VAL A CA 1
ATOM 1347 C C . VAL A 1 181 ? 13.491 15.607 -29.162 1.00 91.94 181 VAL A C 1
ATOM 1349 O O . VAL A 1 181 ? 12.981 14.892 -28.305 1.00 91.94 181 VAL A O 1
ATOM 1352 N N . LYS A 1 182 ? 13.775 16.896 -28.929 1.00 95.00 182 LYS A N 1
ATOM 1353 C CA . LYS A 1 182 ? 13.488 17.549 -27.639 1.00 95.00 182 LYS A CA 1
ATOM 1354 C C . LYS A 1 182 ? 11.999 17.508 -27.289 1.00 95.00 182 LYS A C 1
ATOM 1356 O O . LYS A 1 182 ? 11.665 17.186 -26.155 1.00 95.00 182 LYS A O 1
ATOM 1361 N N . LYS A 1 183 ? 11.115 17.776 -28.256 1.00 96.31 183 LYS A N 1
ATOM 1362 C CA . LYS A 1 183 ? 9.658 17.693 -28.051 1.00 96.31 183 LYS A CA 1
ATOM 1363 C C . LYS A 1 183 ? 9.211 16.275 -27.694 1.00 96.31 183 LYS A C 1
ATOM 1365 O O . LYS A 1 183 ? 8.385 16.111 -26.803 1.00 96.31 183 LYS A O 1
ATOM 1370 N N . PHE A 1 184 ? 9.764 15.252 -28.348 1.00 94.62 184 PHE A N 1
ATOM 1371 C CA . PHE A 1 184 ? 9.446 13.861 -28.014 1.00 94.62 184 PHE A CA 1
ATOM 1372 C C . PHE A 1 184 ? 9.919 13.469 -26.615 1.00 94.62 184 PHE A C 1
ATOM 1374 O O . PHE A 1 184 ? 9.187 12.782 -25.909 1.00 94.62 184 PHE A O 1
ATOM 1381 N N . VAL A 1 185 ? 11.105 13.921 -26.203 1.00 96.06 185 VAL A N 1
ATOM 1382 C CA . VAL A 1 185 ? 11.619 13.673 -24.848 1.00 96.06 185 VAL A CA 1
ATOM 1383 C C . VAL A 1 185 ? 10.726 14.339 -23.801 1.00 96.06 185 VAL A C 1
ATOM 1385 O O . VAL A 1 185 ? 10.325 13.675 -22.854 1.00 96.06 185 VAL A O 1
ATOM 1388 N N . GLN A 1 186 ? 10.331 15.596 -24.014 1.00 96.94 186 GLN A N 1
ATOM 1389 C CA . GLN A 1 186 ? 9.416 16.302 -23.109 1.00 96.94 186 GLN A CA 1
ATOM 1390 C C . GLN A 1 186 ? 8.065 15.588 -22.989 1.00 96.94 186 GLN A C 1
ATOM 1392 O O . GLN A 1 186 ? 7.621 15.297 -21.884 1.00 96.94 186 GLN A O 1
ATOM 1397 N N . ALA A 1 187 ? 7.450 15.215 -24.114 1.00 97.38 187 ALA A N 1
ATOM 1398 C CA . ALA A 1 187 ? 6.184 14.482 -24.103 1.00 97.38 187 ALA A CA 1
ATOM 1399 C C . ALA A 1 187 ? 6.303 13.109 -23.412 1.00 97.38 187 ALA A C 1
ATOM 1401 O O . ALA A 1 187 ? 5.373 12.661 -22.744 1.00 97.38 187 ALA A O 1
ATOM 1402 N N . TYR A 1 188 ? 7.447 12.436 -23.559 1.00 96.56 188 TYR A N 1
ATOM 1403 C CA . TYR A 1 188 ? 7.731 11.174 -22.879 1.00 96.56 188 TYR A CA 1
ATOM 1404 C C . TYR A 1 188 ? 7.869 11.355 -21.360 1.00 96.56 188 TYR A C 1
ATOM 1406 O O . TYR A 1 188 ? 7.312 10.569 -20.594 1.00 96.56 188 TYR A O 1
ATOM 1414 N N . GLU A 1 189 ? 8.575 12.394 -20.916 1.00 97.25 189 GLU A N 1
ATOM 1415 C CA . GLU A 1 189 ? 8.724 12.731 -19.497 1.00 97.25 189 GLU A CA 1
ATOM 1416 C C . GLU A 1 189 ? 7.378 13.117 -18.865 1.00 97.25 189 GLU A C 1
ATOM 1418 O O . GLU A 1 189 ? 7.024 12.608 -17.799 1.00 97.25 189 GLU A O 1
ATOM 1423 N N . GLU A 1 190 ? 6.575 13.935 -19.547 1.00 97.81 190 GLU A N 1
ATOM 1424 C CA . GLU A 1 190 ? 5.215 14.289 -19.125 1.00 97.81 190 GLU A CA 1
ATOM 1425 C C . GLU A 1 190 ? 4.315 13.049 -19.005 1.00 97.81 190 GLU A C 1
ATOM 1427 O O . GLU A 1 190 ? 3.666 12.848 -17.979 1.00 97.81 190 GLU A O 1
ATOM 1432 N N . ALA A 1 191 ? 4.323 12.158 -19.999 1.00 97.44 191 ALA A N 1
ATOM 1433 C CA . ALA A 1 191 ? 3.537 10.927 -19.944 1.00 97.44 191 ALA A CA 1
ATOM 1434 C C . ALA A 1 191 ? 3.990 9.996 -18.803 1.00 97.44 191 ALA A C 1
ATOM 1436 O O . ALA A 1 191 ? 3.159 9.395 -18.119 1.00 97.44 191 ALA A O 1
ATOM 1437 N N . ASN A 1 192 ? 5.299 9.892 -18.557 1.00 96.56 192 ASN A N 1
ATOM 1438 C CA . ASN A 1 192 ? 5.832 9.072 -17.469 1.00 96.56 192 ASN A CA 1
ATOM 1439 C C . ASN A 1 192 ? 5.492 9.625 -16.085 1.00 96.56 192 ASN A C 1
ATOM 1441 O O . ASN A 1 192 ? 5.180 8.849 -15.181 1.00 96.56 192 ASN A O 1
ATOM 1445 N N . THR A 1 193 ? 5.533 10.946 -15.907 1.00 97.94 193 THR A N 1
ATOM 1446 C CA . THR A 1 193 ? 5.146 11.569 -14.633 1.00 97.94 193 THR A CA 1
ATOM 1447 C C . THR A 1 193 ? 3.658 11.368 -14.345 1.00 97.94 193 THR A C 1
ATOM 1449 O O . THR A 1 193 ? 3.312 10.965 -13.235 1.00 97.94 193 THR A O 1
ATOM 1452 N N . GLN A 1 194 ? 2.788 11.522 -15.349 1.00 98.00 194 GLN A N 1
ATOM 1453 C CA . GLN A 1 194 ? 1.357 11.215 -15.221 1.00 98.00 194 GLN A CA 1
ATOM 1454 C C . GLN A 1 194 ? 1.117 9.741 -14.876 1.00 98.00 194 GLN A C 1
ATOM 1456 O O . GLN A 1 194 ? 0.325 9.420 -13.992 1.00 98.00 194 GLN A O 1
ATOM 1461 N N . LEU A 1 195 ? 1.836 8.826 -15.529 1.00 97.75 195 LEU A N 1
ATOM 1462 C CA . LEU A 1 195 ? 1.737 7.395 -15.252 1.00 97.75 195 LEU A CA 1
ATOM 1463 C C . LEU A 1 195 ? 2.189 7.055 -13.824 1.00 97.75 195 LEU A C 1
ATOM 1465 O O . LEU A 1 195 ? 1.575 6.208 -13.177 1.00 97.75 195 LEU A O 1
ATOM 1469 N N . MET A 1 196 ? 3.234 7.712 -13.317 1.00 97.88 196 MET A N 1
ATOM 1470 C CA . MET A 1 196 ? 3.689 7.542 -11.936 1.00 97.88 196 MET A CA 1
ATOM 1471 C C . MET A 1 196 ? 2.639 8.029 -10.930 1.00 97.88 196 MET A C 1
ATOM 1473 O O . MET A 1 196 ? 2.357 7.313 -9.971 1.00 97.88 196 MET A O 1
ATOM 1477 N N . GLN A 1 197 ? 2.026 9.191 -11.171 1.00 98.00 197 GLN A N 1
ATOM 1478 C CA . GLN A 1 197 ? 0.955 9.730 -10.324 1.00 98.00 197 GLN A CA 1
ATOM 1479 C C . GLN A 1 197 ? -0.257 8.796 -10.289 1.00 98.00 197 GLN A C 1
ATOM 1481 O O . GLN A 1 197 ? -0.691 8.395 -9.214 1.00 98.00 197 GLN A O 1
ATOM 1486 N N . LEU A 1 198 ? -0.734 8.351 -11.455 1.00 97.94 198 LEU A N 1
ATOM 1487 C CA . LEU A 1 198 ? -1.868 7.427 -11.544 1.00 97.94 198 LEU A CA 1
ATOM 1488 C C . LEU A 1 198 ? -1.589 6.080 -10.863 1.00 97.94 198 LEU A C 1
ATOM 1490 O O . LEU A 1 198 ? -2.496 5.473 -10.296 1.00 97.94 198 LEU A O 1
ATOM 1494 N N . ARG A 1 199 ? -0.342 5.592 -10.897 1.00 98.12 199 ARG A N 1
ATOM 1495 C CA . ARG A 1 199 ? 0.044 4.378 -10.160 1.00 98.12 199 ARG A CA 1
ATOM 1496 C C . ARG A 1 199 ? -0.024 4.579 -8.650 1.00 98.12 199 ARG A C 1
ATOM 1498 O O . ARG A 1 199 ? -0.567 3.714 -7.975 1.00 98.12 199 ARG A O 1
ATOM 1505 N N . GLN A 1 200 ? 0.472 5.707 -8.144 1.00 98.12 200 GLN A N 1
ATOM 1506 C CA . GLN A 1 200 ? 0.399 6.032 -6.717 1.00 98.12 200 GLN A CA 1
ATOM 1507 C C . GLN A 1 200 ? -1.046 6.213 -6.246 1.00 98.12 200 GLN A C 1
ATOM 1509 O O . GLN A 1 200 ? -1.420 5.690 -5.201 1.00 98.12 200 GLN A O 1
ATOM 1514 N N . GLU A 1 201 ? -1.876 6.903 -7.030 1.00 98.31 201 GLU A N 1
ATOM 1515 C CA . GLU A 1 201 ? -3.305 7.050 -6.737 1.00 98.31 201 GLU A CA 1
ATOM 1516 C C . GLU A 1 201 ? -4.008 5.694 -6.695 1.00 98.31 201 GLU A C 1
ATOM 1518 O O . GLU A 1 201 ? -4.790 5.428 -5.784 1.00 98.31 201 GLU A O 1
ATOM 1523 N N . ARG A 1 202 ? -3.694 4.807 -7.645 1.00 98.25 202 ARG A N 1
ATOM 1524 C CA . ARG A 1 202 ? -4.229 3.447 -7.646 1.00 98.25 202 ARG A CA 1
ATOM 1525 C C . ARG A 1 202 ? -3.806 2.675 -6.395 1.00 98.25 202 ARG A C 1
ATOM 1527 O O . ARG A 1 202 ? -4.658 2.047 -5.783 1.00 98.25 202 ARG A O 1
ATOM 1534 N N . GLU A 1 203 ? -2.531 2.712 -6.019 1.00 98.31 203 GLU A N 1
ATOM 1535 C CA . GLU A 1 203 ? -2.038 2.023 -4.818 1.00 98.31 203 GLU A CA 1
ATOM 1536 C C . GLU A 1 203 ? -2.735 2.535 -3.550 1.00 98.31 203 GLU A C 1
ATOM 1538 O O . GLU A 1 203 ? -3.216 1.733 -2.754 1.00 98.31 203 GLU A O 1
ATOM 1543 N N . ALA A 1 204 ? -2.896 3.854 -3.406 1.00 98.00 204 ALA A N 1
ATOM 1544 C CA . ALA A 1 204 ? -3.610 4.448 -2.277 1.00 98.00 204 ALA A CA 1
ATOM 1545 C C . ALA A 1 204 ? -5.097 4.043 -2.232 1.00 98.00 204 ALA A C 1
ATOM 1547 O O . ALA A 1 204 ? -5.644 3.780 -1.158 1.00 98.00 204 ALA A O 1
ATOM 1548 N N . LEU A 1 205 ? -5.760 3.972 -3.391 1.00 98.19 205 LEU A N 1
ATOM 1549 C CA . LEU A 1 205 ? -7.143 3.498 -3.490 1.00 98.19 205 LEU A CA 1
ATOM 1550 C C . LEU A 1 205 ? -7.259 2.000 -3.180 1.00 98.19 205 LEU A C 1
ATOM 1552 O O . LEU A 1 205 ? -8.183 1.606 -2.471 1.00 98.19 205 LEU A O 1
ATOM 1556 N N . ASP A 1 206 ? -6.323 1.179 -3.661 1.00 98.31 206 ASP A N 1
ATOM 1557 C CA . ASP A 1 206 ? -6.269 -0.258 -3.374 1.00 98.31 206 ASP A CA 1
ATOM 1558 C C . ASP A 1 206 ? -6.045 -0.498 -1.862 1.00 98.31 206 ASP A C 1
ATOM 1560 O O . ASP A 1 206 ? -6.655 -1.394 -1.276 1.00 98.31 206 ASP A O 1
ATOM 1564 N N . GLU A 1 207 ? -5.231 0.315 -1.181 1.00 98.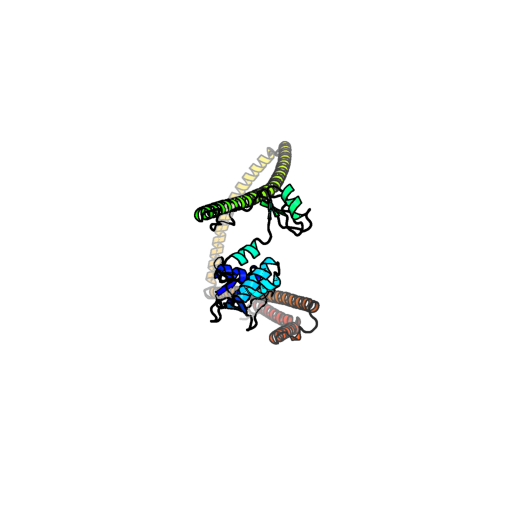19 207 GLU A N 1
ATOM 1565 C CA . GLU A 1 207 ? -5.059 0.257 0.280 1.00 98.19 207 GLU A CA 1
ATOM 1566 C C . GLU A 1 207 ? -6.342 0.619 1.044 1.00 98.19 207 GLU A C 1
ATOM 1568 O O . GLU A 1 207 ? -6.724 -0.102 1.970 1.00 98.19 207 GLU A O 1
ATOM 1573 N N . ALA A 1 208 ? -7.038 1.684 0.634 1.00 98.00 208 ALA A N 1
ATOM 1574 C CA . ALA A 1 208 ? -8.308 2.095 1.237 1.00 98.00 208 ALA A CA 1
ATOM 1575 C C . ALA A 1 208 ? -9.434 1.068 1.004 1.00 98.00 208 ALA A C 1
ATOM 1577 O O . ALA A 1 208 ? -10.262 0.820 1.886 1.00 98.00 208 ALA A O 1
ATOM 1578 N N . LEU A 1 209 ? -9.458 0.427 -0.167 1.00 98.44 209 LEU A N 1
ATOM 1579 C CA . LEU A 1 209 ? -10.362 -0.692 -0.442 1.00 98.44 209 LEU A CA 1
ATOM 1580 C C . LEU A 1 209 ? -10.057 -1.873 0.479 1.00 98.44 209 LEU A C 1
ATOM 1582 O O . LEU A 1 209 ? -10.945 -2.372 1.158 1.00 98.44 209 LEU A O 1
ATOM 1586 N N . ASN A 1 210 ? -8.788 -2.259 0.602 1.00 97.94 210 ASN A N 1
ATOM 1587 C CA . ASN A 1 210 ? -8.402 -3.361 1.479 1.00 97.94 210 ASN A CA 1
ATOM 1588 C C . ASN A 1 210 ? -8.704 -3.088 2.962 1.00 97.94 210 ASN A C 1
ATOM 1590 O O . ASN A 1 210 ? -9.000 -4.029 3.701 1.00 97.94 210 ASN A O 1
ATOM 1594 N N . SER A 1 211 ? -8.605 -1.839 3.433 1.00 97.75 211 SER A N 1
ATOM 1595 C CA . SER A 1 211 ? -8.977 -1.501 4.813 1.00 97.75 211 SER A CA 1
ATOM 1596 C C . SER A 1 211 ? -10.486 -1.590 5.018 1.00 97.75 211 SER A C 1
ATOM 1598 O O . SER A 1 211 ? -10.934 -2.220 5.972 1.00 97.75 211 SER A O 1
ATOM 1600 N N . THR A 1 212 ? -11.271 -1.035 4.095 1.00 97.38 212 THR A N 1
ATOM 1601 C CA . THR A 1 212 ? -12.738 -1.091 4.166 1.00 97.38 212 THR A CA 1
ATOM 1602 C C . THR A 1 212 ? -13.267 -2.523 4.040 1.00 97.38 212 THR A C 1
ATOM 1604 O O . THR A 1 212 ? -14.123 -2.920 4.827 1.00 97.38 212 THR A O 1
ATOM 1607 N N . ASP A 1 213 ? -12.686 -3.351 3.170 1.00 97.94 213 ASP A N 1
ATOM 1608 C CA . ASP A 1 213 ? -13.019 -4.778 3.047 1.00 97.94 213 ASP A CA 1
ATOM 1609 C C . ASP A 1 213 ? -12.749 -5.571 4.335 1.00 97.94 213 ASP A C 1
ATOM 1611 O O . ASP A 1 213 ? -13.437 -6.554 4.618 1.00 97.94 213 ASP A O 1
ATOM 1615 N N . ARG A 1 214 ? -11.770 -5.151 5.148 1.00 96.62 214 ARG A N 1
ATOM 1616 C CA . ARG A 1 214 ? -11.512 -5.740 6.475 1.00 96.62 214 ARG A CA 1
ATOM 1617 C C . ARG A 1 214 ? -12.488 -5.245 7.538 1.00 96.62 214 ARG A C 1
ATOM 1619 O O . ARG A 1 214 ? -12.845 -6.018 8.421 1.00 96.62 214 ARG A O 1
ATOM 1626 N N . GLU A 1 215 ? -12.932 -3.996 7.454 1.00 97.94 215 GLU A N 1
ATOM 1627 C CA . GLU A 1 215 ? -13.889 -3.412 8.401 1.00 97.94 215 GLU A CA 1
ATOM 1628 C C . GLU A 1 215 ? -15.302 -3.995 8.241 1.00 97.94 215 GLU A C 1
ATOM 1630 O O . GLU A 1 215 ? -16.005 -4.184 9.235 1.00 97.94 215 GLU A O 1
ATOM 1635 N N . ILE A 1 216 ? -15.717 -4.341 7.017 1.00 98.19 216 ILE A N 1
ATOM 1636 C CA . ILE A 1 216 ? -17.039 -4.930 6.735 1.00 98.19 216 ILE A CA 1
ATOM 1637 C C . ILE A 1 216 ? -17.349 -6.161 7.612 1.00 98.19 216 ILE A C 1
ATOM 1639 O O . ILE A 1 216 ? -18.348 -6.124 8.334 1.00 98.19 216 ILE A O 1
ATOM 1643 N N . PRO A 1 217 ? -16.541 -7.242 7.630 1.00 97.88 217 PRO A N 1
ATOM 1644 C CA . PRO A 1 217 ? -16.851 -8.428 8.428 1.00 97.88 217 PRO A CA 1
ATOM 1645 C C . PRO A 1 217 ? -16.822 -8.160 9.940 1.00 97.88 217 PRO A C 1
ATOM 1647 O O . PRO A 1 217 ? -17.564 -8.800 10.689 1.00 97.88 217 PRO A O 1
ATOM 1650 N N . GLU A 1 218 ? -15.998 -7.216 10.408 1.00 97.12 218 GLU A N 1
ATOM 1651 C CA . GLU A 1 218 ? -15.989 -6.805 11.816 1.00 97.12 218 GLU A CA 1
ATOM 1652 C C . GLU A 1 218 ? -17.302 -6.118 12.202 1.00 97.12 218 GLU A C 1
ATOM 1654 O O . GLU A 1 218 ? -17.899 -6.436 13.237 1.00 97.12 218 GLU A O 1
ATOM 1659 N N . LEU A 1 219 ? -17.784 -5.211 11.348 1.00 97.69 219 LEU A N 1
ATOM 1660 C CA . LEU A 1 219 ? -19.068 -4.544 11.522 1.00 97.69 219 LEU A CA 1
ATOM 1661 C C . LEU A 1 219 ? -20.236 -5.531 11.435 1.00 97.69 219 LEU A C 1
ATOM 1663 O O . LEU A 1 219 ? -21.122 -5.477 12.287 1.00 97.69 219 LEU A O 1
ATOM 1667 N N . GLU A 1 220 ? -20.211 -6.482 10.499 1.00 98.06 220 GLU A N 1
ATOM 1668 C CA . GLU A 1 220 ? -21.221 -7.545 10.408 1.00 98.06 220 GLU A CA 1
ATOM 1669 C C . GLU A 1 220 ? -21.259 -8.414 11.672 1.00 98.06 220 GLU A C 1
ATOM 1671 O O . GLU A 1 220 ? -22.331 -8.753 12.182 1.00 98.06 220 GLU A O 1
ATOM 1676 N N . LEU A 1 221 ? -20.096 -8.788 12.216 1.00 97.81 221 LEU A N 1
ATOM 1677 C CA . LEU A 1 221 ? -20.027 -9.549 13.463 1.00 97.81 221 LEU A CA 1
ATOM 1678 C C . LEU A 1 221 ? -20.605 -8.740 14.631 1.00 97.81 221 LEU A C 1
ATOM 1680 O O . LEU A 1 221 ? -21.324 -9.280 15.481 1.00 97.81 221 LEU A O 1
ATOM 1684 N N . ARG A 1 222 ? -20.311 -7.439 14.670 1.00 98.06 222 ARG A N 1
ATOM 1685 C CA . ARG A 1 222 ? -20.803 -6.536 15.710 1.00 98.06 222 ARG A CA 1
ATOM 1686 C C . ARG A 1 222 ? -22.307 -6.327 15.615 1.00 98.06 222 ARG A C 1
ATOM 1688 O O . ARG A 1 222 ? -22.980 -6.365 16.642 1.00 98.06 222 ARG A O 1
ATOM 1695 N N . GLU A 1 223 ? -22.841 -6.202 14.406 1.00 98.12 223 GLU A N 1
ATOM 1696 C CA . GLU A 1 223 ? -24.279 -6.174 14.152 1.00 98.12 223 GLU A CA 1
ATOM 1697 C C . GLU A 1 223 ? -24.949 -7.456 14.660 1.00 98.12 223 GLU A C 1
ATOM 1699 O O . GLU A 1 223 ? -25.917 -7.386 15.420 1.00 98.12 223 GLU A O 1
ATOM 1704 N N . ARG A 1 224 ? -24.394 -8.632 14.332 1.00 98.12 224 ARG A N 1
ATOM 1705 C CA . ARG A 1 224 ? -24.911 -9.923 14.819 1.00 98.12 224 ARG A CA 1
ATOM 1706 C C . ARG A 1 224 ? -24.907 -9.991 16.342 1.00 98.12 224 ARG A C 1
ATOM 1708 O O . ARG A 1 224 ? -25.925 -10.358 16.926 1.00 98.12 224 ARG A O 1
ATOM 1715 N N . THR A 1 225 ? -23.812 -9.584 16.980 1.00 98.19 225 THR A N 1
ATOM 1716 C CA . THR A 1 225 ? -23.684 -9.559 18.447 1.00 98.19 225 THR A CA 1
ATOM 1717 C C . THR A 1 225 ? -24.747 -8.653 19.072 1.00 98.19 225 THR A C 1
ATOM 1719 O O . THR A 1 225 ? -25.547 -9.113 19.885 1.00 98.19 225 THR A O 1
ATOM 1722 N N . CYS A 1 226 ? -24.857 -7.405 18.604 1.00 97.62 226 CYS A N 1
ATOM 1723 C CA . CYS A 1 226 ? -25.882 -6.470 19.065 1.00 97.62 226 CYS A CA 1
ATOM 1724 C C . CYS A 1 226 ? -27.301 -7.016 18.842 1.00 97.62 226 CYS A C 1
ATOM 1726 O O . CYS A 1 226 ? -28.167 -6.858 19.700 1.00 97.62 226 CYS A O 1
ATOM 1728 N N . SER A 1 227 ? -27.558 -7.690 17.716 1.00 98.19 227 SER A N 1
ATOM 1729 C CA . SER A 1 227 ? -28.867 -8.290 17.433 1.00 98.19 227 SER A CA 1
ATOM 1730 C C . SER A 1 227 ? -29.226 -9.397 18.433 1.00 98.19 227 SER A C 1
ATOM 1732 O O . SER A 1 227 ? -30.374 -9.489 18.881 1.00 98.19 227 SER A O 1
ATOM 1734 N N . MET A 1 228 ? -28.244 -10.214 18.828 1.00 97.94 228 MET A N 1
ATOM 1735 C CA . MET A 1 228 ? -28.415 -11.259 19.835 1.00 97.94 228 MET A CA 1
ATOM 1736 C C . MET A 1 228 ? -28.700 -10.650 21.206 1.00 97.94 228 MET A C 1
ATOM 1738 O O . MET A 1 228 ? -29.645 -11.082 21.868 1.00 97.94 228 MET A O 1
ATOM 1742 N N . ASP A 1 229 ? -27.957 -9.613 21.589 1.00 97.94 229 ASP A N 1
ATOM 1743 C CA . ASP A 1 229 ? -28.146 -8.902 22.856 1.00 97.94 229 ASP A CA 1
ATOM 1744 C C . ASP A 1 229 ? -29.520 -8.232 22.926 1.00 97.94 229 ASP A C 1
ATOM 1746 O O . ASP A 1 229 ? -30.235 -8.377 23.917 1.00 97.94 229 ASP A O 1
ATOM 1750 N N . VAL A 1 230 ? -29.955 -7.574 21.846 1.00 98.12 230 VAL A N 1
ATOM 1751 C CA . VAL A 1 230 ? -31.299 -6.987 21.747 1.00 98.12 230 VAL A CA 1
ATOM 1752 C C . VAL A 1 230 ? -32.372 -8.058 21.934 1.00 98.12 230 VAL A C 1
ATOM 1754 O O . VAL A 1 230 ? -33.333 -7.845 22.672 1.00 98.12 230 VAL A O 1
ATOM 1757 N N . ASN A 1 231 ? -32.221 -9.224 21.306 1.00 97.75 231 ASN A N 1
ATOM 1758 C CA . ASN A 1 231 ? -33.179 -10.318 21.457 1.00 97.75 231 ASN A CA 1
ATOM 1759 C C . ASN A 1 231 ? -33.168 -10.915 22.873 1.00 97.75 231 ASN A C 1
ATOM 1761 O O . ASN A 1 231 ? -34.227 -11.261 23.399 1.00 97.75 231 ASN A O 1
ATOM 1765 N N . ALA A 1 232 ? -32.000 -11.018 23.509 1.00 98.00 232 ALA A N 1
ATOM 1766 C CA . ALA A 1 232 ? -31.880 -11.464 24.893 1.00 98.00 232 ALA A CA 1
ATOM 1767 C C . ALA A 1 232 ? -32.551 -10.476 25.861 1.00 98.00 232 ALA A C 1
ATOM 1769 O O . ALA A 1 232 ? -33.352 -10.889 26.702 1.00 98.00 232 ALA A O 1
ATOM 1770 N N . LEU A 1 233 ? -32.293 -9.176 25.699 1.00 97.50 233 LEU A N 1
ATOM 1771 C CA . LEU A 1 233 ? -32.892 -8.115 26.509 1.00 97.50 233 LEU A CA 1
ATOM 1772 C C . LEU A 1 233 ? -34.406 -8.024 26.310 1.00 97.50 233 LEU A C 1
ATOM 1774 O O . LEU A 1 233 ? -35.129 -7.865 27.288 1.00 97.50 233 LEU A O 1
ATOM 1778 N N . LYS A 1 234 ? -34.907 -8.197 25.080 1.00 98.12 234 LYS A N 1
ATOM 1779 C CA . LYS A 1 234 ? -36.354 -8.279 24.814 1.00 98.12 234 LYS A CA 1
ATOM 1780 C C . LYS A 1 234 ? -37.006 -9.414 25.600 1.00 98.12 234 LYS A C 1
ATOM 1782 O O . LYS A 1 234 ? -37.980 -9.180 26.308 1.00 98.12 234 LYS A O 1
ATOM 1787 N N . LYS A 1 235 ? -36.422 -10.617 25.564 1.00 97.50 235 LYS A N 1
ATOM 1788 C CA . LYS A 1 235 ? -36.917 -11.760 26.350 1.00 97.50 235 LYS A CA 1
ATOM 1789 C C . LYS A 1 235 ? -36.876 -11.491 27.856 1.00 97.50 235 LYS A C 1
ATOM 1791 O O . LYS A 1 235 ? -37.792 -11.880 28.574 1.00 97.50 235 LYS A O 1
ATOM 1796 N N . GLN A 1 236 ? -35.825 -10.831 28.347 1.00 97.06 236 GLN A N 1
ATOM 1797 C CA . GLN A 1 236 ? -35.746 -10.433 29.755 1.00 97.06 236 GLN A CA 1
ATOM 1798 C C . GLN A 1 236 ? -36.834 -9.418 30.118 1.00 97.06 236 GLN A C 1
ATOM 1800 O O . GLN A 1 236 ? -37.477 -9.576 31.152 1.00 97.06 236 GLN A O 1
ATOM 1805 N N . ALA A 1 237 ? -37.073 -8.414 29.274 1.00 96.69 237 ALA A N 1
ATOM 1806 C CA . ALA A 1 237 ? -38.125 -7.424 29.480 1.00 96.69 237 ALA A CA 1
ATOM 1807 C C . ALA A 1 237 ? -39.509 -8.088 29.547 1.00 96.69 237 ALA A C 1
ATOM 1809 O O . ALA A 1 237 ? -40.235 -7.872 30.514 1.00 96.69 237 ALA A O 1
ATOM 1810 N N . GLU A 1 238 ? -39.826 -8.981 28.605 1.00 96.81 238 GLU A N 1
ATOM 1811 C CA . GLU A 1 238 ? -41.069 -9.767 28.614 1.00 96.81 238 GLU A CA 1
ATOM 1812 C C . GLU A 1 238 ? -41.210 -10.604 29.900 1.00 96.81 238 GLU A C 1
ATOM 1814 O O . GLU A 1 238 ? -42.277 -10.646 30.523 1.00 96.81 238 GLU A O 1
ATOM 1819 N N . ALA A 1 239 ? -40.119 -11.233 30.354 1.00 95.50 239 ALA A N 1
ATOM 1820 C CA . ALA A 1 239 ? -40.104 -11.978 31.609 1.00 95.50 239 ALA A CA 1
ATOM 1821 C C . ALA A 1 239 ? -40.370 -11.067 32.822 1.00 95.50 239 ALA A C 1
ATOM 1823 O O . ALA A 1 239 ? -41.187 -11.415 33.680 1.00 95.50 239 ALA A O 1
ATOM 1824 N N . TYR A 1 240 ? -39.749 -9.886 32.894 1.00 94.25 240 TYR A N 1
ATOM 1825 C CA . TYR A 1 240 ? -39.989 -8.919 33.970 1.00 94.25 240 TYR A CA 1
ATOM 1826 C C . TYR A 1 240 ? -41.407 -8.348 33.942 1.00 94.25 240 TYR A C 1
ATOM 1828 O O . TYR A 1 240 ? -42.025 -8.234 34.999 1.00 94.25 240 TYR A O 1
ATOM 1836 N N . GLU A 1 241 ? -41.962 -8.060 32.767 1.00 94.56 241 GLU A N 1
ATOM 1837 C CA . GLU A 1 241 ? -43.351 -7.617 32.627 1.00 94.56 241 GLU A CA 1
ATOM 1838 C C . GLU A 1 241 ? -44.338 -8.680 33.115 1.00 94.56 241 GLU A C 1
ATOM 1840 O O . GLU A 1 241 ? -45.284 -8.372 33.846 1.00 94.56 241 GLU A O 1
ATOM 1845 N N . SER A 1 242 ? -44.110 -9.950 32.763 1.00 92.88 242 SER A N 1
ATOM 1846 C CA . SER A 1 242 ? -44.933 -11.054 33.265 1.00 92.88 242 SER A CA 1
ATOM 1847 C C . SER A 1 242 ? -44.834 -11.174 34.791 1.00 92.88 242 SER A C 1
ATOM 1849 O O . SER A 1 242 ? -45.851 -11.300 35.478 1.00 92.88 242 SER A O 1
ATOM 1851 N N . ARG A 1 243 ? -43.623 -11.020 35.345 1.00 90.81 243 ARG A N 1
ATOM 1852 C CA . ARG A 1 243 ? -43.374 -11.053 36.787 1.00 90.81 243 ARG A CA 1
ATOM 1853 C C . ARG A 1 243 ? -44.058 -9.892 37.505 1.00 90.81 243 ARG A C 1
ATOM 1855 O O . ARG A 1 243 ? -44.677 -10.126 38.540 1.00 90.81 243 ARG A O 1
ATOM 1862 N N . LEU A 1 244 ? -44.027 -8.682 36.944 1.00 87.25 244 LEU A N 1
ATOM 1863 C CA . LEU A 1 244 ? -44.737 -7.511 37.471 1.00 87.25 244 LEU A CA 1
ATOM 1864 C C . LEU A 1 244 ? -46.250 -7.737 37.541 1.00 87.25 244 LEU A C 1
ATOM 1866 O O . LEU A 1 244 ? -46.860 -7.387 38.545 1.00 87.25 244 LEU A O 1
ATOM 1870 N N . LYS A 1 245 ? -46.854 -8.380 36.533 1.00 87.69 245 LYS A N 1
ATOM 1871 C CA . LYS A 1 245 ? -48.289 -8.728 36.564 1.00 87.69 245 LYS A CA 1
ATOM 1872 C C . LYS A 1 245 ? -48.627 -9.711 37.687 1.00 87.69 245 LYS A C 1
ATOM 1874 O O . LYS A 1 245 ? -49.699 -9.623 38.279 1.00 87.69 245 LYS A O 1
ATOM 1879 N N . THR A 1 246 ? -47.729 -10.655 37.975 1.00 85.50 246 THR A N 1
ATOM 1880 C CA . THR A 1 246 ? -47.924 -11.638 39.056 1.00 85.50 246 THR A CA 1
ATOM 1881 C C . THR A 1 246 ? -47.596 -11.094 40.444 1.00 85.50 246 THR A C 1
ATOM 1883 O O . THR A 1 246 ? -48.159 -11.567 41.434 1.00 85.50 246 THR A O 1
ATOM 1886 N N . LEU A 1 247 ? -46.711 -10.097 40.536 1.00 82.19 247 LEU A N 1
ATOM 1887 C CA . LEU A 1 247 ? -46.357 -9.459 41.795 1.00 82.19 247 LEU A CA 1
ATOM 1888 C C . LEU A 1 247 ? -47.516 -8.577 42.260 1.00 82.19 247 LEU A C 1
ATOM 1890 O O . LEU A 1 247 ? -47.654 -7.413 41.892 1.00 82.19 247 LEU A O 1
ATOM 1894 N N . LYS A 1 248 ? -48.346 -9.129 43.139 1.00 70.56 248 LYS A N 1
ATOM 1895 C CA . LYS A 1 248 ? -49.211 -8.313 43.982 1.00 70.56 248 LYS A CA 1
ATOM 1896 C C . LYS A 1 248 ? -48.320 -7.642 45.020 1.00 70.56 248 LYS A C 1
ATOM 1898 O O . LYS A 1 248 ? -47.750 -8.327 45.866 1.00 70.56 248 LYS A O 1
ATOM 1903 N N . VAL A 1 249 ? -48.185 -6.319 44.943 1.00 72.25 249 VAL A N 1
ATOM 1904 C CA . VAL A 1 249 ? -47.554 -5.539 46.015 1.00 72.25 249 VAL A CA 1
ATOM 1905 C C . VAL A 1 249 ? -48.343 -5.831 47.294 1.00 72.25 249 VAL A C 1
ATOM 1907 O O . VAL A 1 249 ? -49.555 -5.591 47.294 1.00 72.25 249 VAL A O 1
ATOM 1910 N N . PRO A 1 250 ? -47.723 -6.381 48.355 1.00 68.88 250 PRO A N 1
ATOM 1911 C CA . PRO A 1 250 ? -48.407 -6.550 49.625 1.00 68.88 250 PRO A CA 1
ATOM 1912 C C . PRO A 1 250 ? -48.792 -5.157 50.118 1.00 68.88 250 PRO A C 1
ATOM 1914 O O . PRO A 1 250 ? -47.948 -4.353 50.509 1.00 68.88 250 PRO A O 1
ATOM 1917 N N . GLN A 1 251 ? -50.077 -4.831 50.012 1.00 70.00 251 GLN A N 1
ATOM 1918 C CA . GLN A 1 251 ? -50.593 -3.615 50.607 1.00 70.00 251 GLN A CA 1
ATOM 1919 C C . GLN A 1 251 ? -50.697 -3.861 52.103 1.00 70.00 251 GLN A C 1
ATOM 1921 O O . GLN A 1 251 ? -51.380 -4.796 52.518 1.00 70.00 251 GLN A O 1
ATOM 1926 N N . LEU A 1 252 ? -50.012 -3.018 52.880 1.00 68.50 252 LEU A N 1
ATOM 1927 C CA . LEU A 1 252 ? -50.098 -3.005 54.337 1.00 68.50 252 LEU A CA 1
ATOM 1928 C C . LEU A 1 252 ? -51.563 -3.111 54.754 1.00 68.50 252 LEU A C 1
ATOM 1930 O O . LEU A 1 252 ? -52.379 -2.238 54.424 1.00 68.50 252 LEU A O 1
ATOM 1934 N N . THR A 1 253 ? -51.876 -4.185 55.468 1.00 74.50 253 THR A N 1
ATOM 1935 C CA . THR A 1 253 ? -53.197 -4.386 56.054 1.00 74.50 253 THR A CA 1
ATOM 1936 C C . THR A 1 253 ? -53.495 -3.244 57.029 1.00 74.50 253 THR A C 1
ATOM 1938 O O . THR A 1 253 ? -52.589 -2.588 57.554 1.00 74.50 253 THR A O 1
ATOM 1941 N N . GLY A 1 254 ? -54.777 -2.950 57.267 1.00 76.69 254 GLY A N 1
ATOM 1942 C CA . GLY A 1 254 ? -55.169 -1.862 58.175 1.00 76.69 254 GLY A CA 1
ATOM 1943 C C . GLY A 1 254 ? -54.534 -1.987 59.568 1.00 76.69 254 GLY A C 1
ATOM 1944 O O . GLY A 1 254 ? -54.155 -0.980 60.165 1.00 76.69 254 GLY A O 1
ATOM 1945 N N . GLU A 1 255 ? -54.333 -3.223 60.033 1.00 76.88 255 GLU A N 1
ATOM 1946 C CA . GLU A 1 255 ? -53.669 -3.545 61.299 1.00 76.88 255 GLU A CA 1
ATOM 1947 C C . GLU A 1 255 ? -52.176 -3.203 61.295 1.00 76.88 255 GLU A C 1
ATOM 1949 O O . GLU A 1 255 ? -51.668 -2.643 62.264 1.00 76.88 255 GLU A O 1
ATOM 1954 N N . GLU A 1 256 ? -51.461 -3.488 60.207 1.00 79.06 256 GLU A N 1
ATOM 1955 C CA . GLU A 1 256 ? -50.039 -3.154 60.086 1.00 79.06 256 GLU A CA 1
ATOM 1956 C C . GLU A 1 256 ? -49.827 -1.640 60.019 1.00 79.06 256 GLU A C 1
ATOM 1958 O O . GLU A 1 256 ? -48.924 -1.122 60.670 1.00 79.06 256 GLU A O 1
ATOM 1963 N N . LYS A 1 257 ? -50.707 -0.897 59.334 1.00 82.94 257 LYS A N 1
ATOM 1964 C CA . LYS A 1 257 ? -50.672 0.578 59.355 1.00 82.94 257 LYS A CA 1
ATOM 1965 C C . LYS A 1 257 ? -50.942 1.142 60.750 1.00 82.94 257 LYS A C 1
ATOM 1967 O O . LYS A 1 257 ? -50.341 2.145 61.129 1.00 82.94 257 LYS A O 1
ATOM 1972 N N . ALA A 1 258 ? -51.835 0.517 61.518 1.00 84.06 258 ALA A N 1
ATOM 1973 C CA . ALA A 1 258 ? -52.094 0.912 62.900 1.00 84.06 258 ALA A CA 1
ATOM 1974 C C . ALA A 1 258 ? -50.882 0.636 63.805 1.00 84.06 258 ALA A C 1
ATOM 1976 O O . ALA A 1 258 ? -50.512 1.503 64.595 1.00 84.06 258 ALA A O 1
ATOM 1977 N N . LYS A 1 259 ? -50.218 -0.517 63.640 1.00 86.62 259 LYS A N 1
ATOM 1978 C CA . LYS A 1 259 ? -48.972 -0.853 64.349 1.00 86.62 259 LYS A CA 1
ATOM 1979 C C . LYS A 1 259 ? -47.833 0.100 63.991 1.00 86.62 259 LYS A C 1
ATOM 1981 O O . LYS A 1 259 ? -47.135 0.543 64.892 1.00 86.62 259 LYS A O 1
ATOM 1986 N N . ILE A 1 260 ? -47.681 0.478 62.719 1.00 86.31 260 ILE A N 1
ATOM 1987 C CA . ILE A 1 260 ? -46.685 1.477 62.296 1.00 86.31 260 ILE A CA 1
ATOM 1988 C C . ILE A 1 260 ? -46.948 2.817 62.983 1.00 86.31 260 ILE A C 1
ATOM 1990 O O . ILE A 1 260 ? -46.045 3.347 63.614 1.00 86.31 260 ILE A O 1
ATOM 1994 N N . LYS A 1 261 ? -48.193 3.311 62.984 1.00 90.50 261 LYS A N 1
ATOM 1995 C CA . LYS A 1 261 ? -48.541 4.552 63.701 1.00 90.50 261 LYS A CA 1
ATOM 1996 C C . LYS A 1 261 ? -48.293 4.470 65.209 1.00 90.50 261 LYS A C 1
ATOM 1998 O O . LYS A 1 261 ? -47.963 5.473 65.835 1.00 90.50 261 LYS A O 1
ATOM 2003 N N . GLN A 1 262 ? -48.498 3.302 65.818 1.00 89.81 262 GLN A N 1
ATOM 2004 C CA . GLN A 1 262 ? -48.181 3.086 67.233 1.00 89.81 262 GLN A CA 1
ATOM 2005 C C . GLN A 1 262 ? -46.670 3.103 67.477 1.00 89.81 262 GLN A C 1
ATOM 2007 O O . GLN A 1 262 ? -46.222 3.723 68.436 1.00 89.81 262 GLN A O 1
ATOM 2012 N N . LEU A 1 263 ? -45.892 2.459 66.606 1.00 90.19 263 LEU A N 1
ATOM 2013 C CA . LEU A 1 263 ? -44.434 2.448 66.679 1.00 90.19 263 LEU A CA 1
ATOM 2014 C C . LEU A 1 263 ? -43.840 3.835 66.427 1.00 90.19 263 LEU A C 1
ATOM 2016 O O . LEU A 1 263 ? -42.941 4.221 67.155 1.00 90.19 263 LEU A O 1
ATOM 2020 N N . GLU A 1 264 ? -44.370 4.612 65.482 1.00 91.44 264 GLU A N 1
ATOM 2021 C CA . GLU A 1 264 ? -43.972 6.010 65.255 1.00 91.44 264 GLU A CA 1
ATOM 2022 C C . GLU A 1 264 ? -44.199 6.861 66.506 1.00 91.44 264 GLU A C 1
ATOM 2024 O O . GLU A 1 264 ? -43.297 7.569 66.937 1.00 91.44 264 GLU A O 1
ATOM 2029 N N . LYS A 1 265 ? -45.365 6.731 67.156 1.00 93.06 265 LYS A N 1
ATOM 2030 C CA . LYS A 1 265 ? -45.630 7.417 68.432 1.00 93.06 265 LYS A CA 1
ATOM 2031 C C . LYS A 1 265 ? -44.677 6.986 69.544 1.00 93.06 265 LYS A C 1
ATOM 2033 O O . LYS A 1 265 ? -44.264 7.820 70.340 1.00 93.06 265 LYS A O 1
ATOM 2038 N N . LEU A 1 266 ? -44.349 5.695 69.613 1.00 93.31 266 LEU A N 1
ATOM 2039 C CA . LEU A 1 266 ? -43.387 5.180 70.586 1.00 93.31 266 LEU A CA 1
ATOM 2040 C C . LEU A 1 266 ? -41.976 5.702 70.305 1.00 93.31 266 LEU A C 1
ATOM 2042 O O . LEU A 1 266 ? -41.285 6.070 71.248 1.00 93.31 266 LEU A O 1
ATOM 2046 N N . ILE A 1 267 ? -41.561 5.758 69.037 1.00 92.00 267 ILE A N 1
ATOM 2047 C CA . ILE A 1 267 ? -40.272 6.321 68.630 1.00 92.00 267 ILE A CA 1
ATOM 2048 C C . ILE A 1 267 ? -40.208 7.787 69.035 1.00 92.00 267 ILE A C 1
ATOM 2050 O O . ILE A 1 267 ? -39.245 8.146 69.696 1.00 92.00 267 ILE A O 1
ATOM 2054 N N . GLU A 1 268 ? -41.243 8.578 68.743 1.00 92.81 268 GLU A N 1
ATOM 2055 C CA . GLU A 1 268 ? -41.288 9.997 69.114 1.00 92.81 268 GLU A CA 1
ATOM 2056 C C . GLU A 1 268 ? -41.180 10.183 70.636 1.00 92.81 268 GLU A C 1
ATOM 2058 O O . GLU A 1 268 ? -40.320 10.915 71.120 1.00 92.81 268 GLU A O 1
ATOM 2063 N N . SER A 1 269 ? -41.964 9.425 71.417 1.00 92.75 269 SER A N 1
ATOM 2064 C CA . SER A 1 269 ? -41.874 9.495 72.882 1.00 92.75 269 SER A CA 1
ATOM 2065 C C . SER A 1 269 ? -40.493 9.090 73.405 1.00 92.75 269 SER A C 1
ATOM 2067 O O . SER A 1 269 ? -39.970 9.694 74.335 1.00 92.75 269 SER A O 1
ATOM 2069 N N . ARG A 1 270 ? -39.865 8.075 72.795 1.00 88.88 270 ARG A N 1
ATOM 2070 C CA . ARG A 1 270 ? -38.535 7.611 73.201 1.00 88.88 270 ARG A CA 1
ATOM 2071 C C . ARG A 1 270 ? -37.433 8.556 72.735 1.00 88.88 270 ARG A C 1
ATOM 2073 O O . ARG A 1 270 ? -36.419 8.638 73.416 1.00 88.88 270 ARG A O 1
ATOM 2080 N N . SER A 1 271 ? -37.597 9.258 71.614 1.00 88.38 271 SER A N 1
ATOM 2081 C CA . SER A 1 271 ? -36.646 10.279 71.172 1.00 88.38 271 SER A CA 1
ATOM 2082 C C . SER A 1 271 ? -36.698 11.517 72.055 1.00 88.38 271 SER A C 1
ATOM 2084 O O . SER A 1 271 ? -35.640 12.053 72.365 1.00 88.38 271 SER A O 1
ATOM 2086 N N . GLU A 1 272 ? -37.883 11.919 72.523 1.00 91.69 272 GLU A N 1
ATOM 2087 C CA . GLU A 1 272 ? -38.031 12.984 73.524 1.00 91.69 272 GLU A CA 1
ATOM 2088 C C . GLU A 1 272 ? -37.371 12.584 74.858 1.00 91.69 272 GLU A C 1
ATOM 2090 O O . GLU A 1 272 ? -36.576 13.338 75.425 1.00 91.69 272 GLU A O 1
ATOM 2095 N N . GLU A 1 273 ? -37.617 11.357 75.337 1.00 91.81 273 GLU A N 1
ATOM 2096 C CA . GLU A 1 273 ? -36.925 10.819 76.516 1.00 91.81 273 GLU A CA 1
ATOM 2097 C C . GLU A 1 273 ? -35.402 10.796 76.308 1.00 91.81 273 GLU A C 1
ATOM 2099 O O . GLU A 1 273 ? -34.655 11.261 77.170 1.00 91.81 273 GLU A O 1
ATOM 2104 N N . LEU A 1 274 ? -34.920 10.331 75.151 1.00 88.69 274 LEU A N 1
ATOM 2105 C CA . LEU A 1 274 ? -33.496 10.344 74.819 1.00 88.69 274 LEU A CA 1
ATOM 2106 C C . LEU A 1 274 ? -32.916 11.756 74.793 1.00 88.69 274 LEU A C 1
ATOM 2108 O O . LEU A 1 274 ? -31.821 11.935 75.317 1.00 88.69 274 LEU A O 1
ATOM 2112 N N . SER A 1 275 ? -33.614 12.758 74.248 1.00 89.94 275 SER A N 1
ATOM 2113 C CA . SER A 1 275 ? -33.111 14.136 74.267 1.00 89.94 275 SER A CA 1
ATOM 2114 C C . SER A 1 275 ? -32.972 14.664 75.692 1.00 89.94 275 SER A C 1
ATOM 2116 O O . SER A 1 275 ? -31.936 15.232 76.022 1.00 89.94 275 SER A O 1
ATOM 2118 N N . THR A 1 276 ? -33.942 14.386 76.571 1.00 92.75 276 THR A N 1
ATOM 2119 C CA . THR A 1 276 ? -33.840 14.802 77.982 1.00 92.75 276 THR A CA 1
ATOM 2120 C C . THR A 1 276 ? -32.702 14.093 78.717 1.00 92.75 276 THR A C 1
ATOM 2122 O O . THR A 1 276 ? -31.971 14.714 79.486 1.00 92.75 276 THR A O 1
ATOM 2125 N N . ILE A 1 277 ? -32.494 12.800 78.449 1.00 91.19 277 ILE A N 1
ATOM 2126 C CA . ILE A 1 277 ? -31.375 12.035 79.011 1.00 91.19 277 ILE A CA 1
ATOM 2127 C C . ILE A 1 277 ? -30.042 12.551 78.462 1.00 91.19 277 ILE A C 1
ATOM 2129 O O . ILE A 1 277 ? -29.076 12.636 79.211 1.00 91.19 277 ILE A O 1
ATOM 2133 N N . MET A 1 278 ? -29.968 12.912 77.179 1.00 84.81 278 MET A N 1
ATOM 2134 C CA . MET A 1 278 ? -28.763 13.486 76.577 1.00 84.81 278 MET A CA 1
ATOM 2135 C C . MET A 1 278 ? -28.411 14.843 77.187 1.00 84.81 278 MET A C 1
ATOM 2137 O O . MET A 1 278 ? -27.236 15.085 77.445 1.00 84.81 278 MET A O 1
ATOM 2141 N N . GLU A 1 279 ? -29.394 15.700 77.466 1.00 92.31 279 GLU A N 1
ATOM 2142 C CA . GLU A 1 279 ? -29.176 16.961 78.187 1.00 92.31 279 GLU A CA 1
ATOM 2143 C C . GLU A 1 279 ? -28.635 16.705 79.601 1.00 92.31 279 GLU A C 1
ATOM 2145 O O . GLU A 1 279 ? -27.628 17.289 79.996 1.00 92.31 279 GLU A O 1
ATOM 2150 N N . GLN A 1 280 ? -29.234 15.765 80.342 1.00 91.62 280 GLN A N 1
ATOM 2151 C CA . GLN A 1 280 ? -28.722 15.353 81.655 1.00 91.62 280 GLN A CA 1
ATOM 2152 C C . GLN A 1 280 ? -27.301 14.777 81.562 1.00 91.62 280 GLN A C 1
ATOM 2154 O O . GLN A 1 280 ? -26.448 15.086 82.392 1.00 91.62 280 GLN A O 1
ATOM 2159 N N . HIS A 1 281 ? -27.025 13.968 80.539 1.00 88.31 281 HIS A N 1
ATOM 2160 C CA . HIS A 1 281 ? -25.708 13.387 80.298 1.00 88.31 281 HIS A CA 1
ATOM 2161 C C . HIS A 1 281 ? -24.666 14.455 79.956 1.00 88.31 281 HIS A C 1
ATOM 2163 O O . HIS A 1 281 ? -23.529 14.336 80.396 1.00 88.31 281 HIS A O 1
ATOM 2169 N N . GLN A 1 282 ? -25.026 15.503 79.209 1.00 89.50 282 GLN A N 1
ATOM 2170 C CA . GLN A 1 282 ? -24.122 16.621 78.917 1.00 89.50 282 GLN A CA 1
ATOM 2171 C C . GLN A 1 282 ? -23.709 17.364 80.187 1.00 89.50 282 GLN A C 1
ATOM 2173 O O . GLN A 1 282 ? -22.524 17.635 80.354 1.00 89.50 282 GLN A O 1
ATOM 2178 N N . VAL A 1 283 ? -24.649 17.620 81.103 1.00 92.12 283 VAL A N 1
ATOM 2179 C CA . VAL A 1 283 ? -24.341 18.245 82.402 1.00 92.12 283 VAL A CA 1
ATOM 2180 C C . VAL A 1 283 ? -23.368 17.375 83.196 1.00 92.12 283 VAL A C 1
ATOM 2182 O O . VAL A 1 283 ? -22.340 17.856 83.664 1.00 92.12 283 VAL A O 1
ATOM 2185 N N . VAL A 1 284 ? -23.641 16.071 83.287 1.00 91.62 284 VAL A N 1
ATOM 2186 C CA . VAL A 1 284 ? -22.751 15.132 83.987 1.00 91.62 284 VAL A CA 1
ATOM 2187 C C . VAL A 1 284 ? -21.385 15.029 83.297 1.00 91.62 284 VAL A C 1
ATOM 2189 O O . VAL A 1 284 ? -20.361 14.970 83.971 1.00 91.62 284 VAL A O 1
ATOM 2192 N N . GLU A 1 285 ? -21.321 15.030 81.964 1.00 88.19 285 GLU A N 1
ATOM 2193 C CA . GLU A 1 285 ? -20.048 15.043 81.236 1.00 88.19 285 GLU A CA 1
ATOM 2194 C C . GLU A 1 285 ? -19.249 16.325 81.464 1.00 88.19 285 GLU A C 1
ATOM 2196 O O . GLU A 1 285 ? -18.023 16.257 81.556 1.00 88.19 285 GLU A O 1
ATOM 2201 N N . GLU A 1 286 ? -19.905 17.482 81.536 1.00 89.56 286 GLU A N 1
ATOM 2202 C CA . GLU A 1 286 ? -19.261 18.747 81.886 1.00 89.56 286 GLU A CA 1
ATOM 2203 C C . GLU A 1 286 ? -18.693 18.694 83.304 1.00 89.56 286 GLU A C 1
ATOM 2205 O O . GLU A 1 286 ? -17.512 18.985 83.483 1.00 89.56 286 GLU A O 1
ATOM 2210 N N . GLU A 1 287 ? -19.458 18.196 84.279 1.00 90.25 287 GLU A N 1
ATOM 2211 C CA . GLU A 1 287 ? -18.975 17.983 85.648 1.00 90.25 287 GLU A CA 1
ATOM 2212 C C . GLU A 1 287 ? -17.779 17.018 85.697 1.00 90.25 287 GLU A C 1
ATOM 2214 O O . GLU A 1 287 ? -16.779 17.284 86.367 1.00 90.25 287 GLU A O 1
ATOM 2219 N N . VAL A 1 288 ? -17.829 15.906 84.954 1.00 88.25 288 VAL A N 1
ATOM 2220 C CA . VAL A 1 288 ? -16.715 14.949 84.857 1.00 88.25 288 VAL A CA 1
ATOM 2221 C C . VAL A 1 288 ? -15.500 15.585 84.185 1.00 88.25 288 VAL A C 1
ATOM 2223 O O . VAL A 1 288 ? -14.370 15.342 84.612 1.00 88.25 288 VAL A O 1
ATOM 2226 N N . ARG A 1 289 ? -15.696 16.411 83.153 1.00 86.38 289 ARG A N 1
ATOM 2227 C CA . ARG A 1 289 ? -14.620 17.131 82.460 1.00 86.38 289 ARG A CA 1
ATOM 2228 C C . ARG A 1 289 ? -13.978 18.169 83.374 1.00 86.38 289 ARG A C 1
ATOM 2230 O O . ARG A 1 289 ? -12.753 18.274 83.399 1.00 86.38 289 ARG A O 1
ATOM 2237 N N . ASP A 1 290 ? -14.773 18.871 84.168 1.00 88.19 290 ASP A N 1
ATOM 2238 C CA . ASP A 1 290 ? -14.292 19.832 85.155 1.00 88.19 290 ASP A CA 1
ATOM 2239 C C . ASP A 1 290 ? -13.529 19.140 86.280 1.00 88.19 290 ASP A C 1
ATOM 2241 O O . ASP A 1 290 ? -12.414 19.554 86.600 1.00 88.19 290 ASP A O 1
ATOM 2245 N N . LEU A 1 291 ? -14.045 18.030 86.814 1.00 86.94 291 LEU A N 1
ATOM 2246 C CA . LEU A 1 291 ? -13.320 17.191 87.771 1.00 86.94 291 LEU A CA 1
ATOM 2247 C C . LEU A 1 291 ? -12.026 16.633 87.166 1.00 86.94 291 LEU A C 1
ATOM 2249 O O . LEU A 1 291 ? -10.989 16.641 87.825 1.00 86.94 291 LEU A O 1
ATOM 2253 N N . HIS A 1 292 ? -12.039 16.197 85.904 1.00 81.75 292 HIS A N 1
ATOM 2254 C CA . HIS A 1 292 ? -10.841 15.741 85.200 1.00 81.75 292 HIS A CA 1
ATOM 2255 C C . HIS A 1 292 ? -9.804 16.866 85.065 1.00 81.75 292 HIS A C 1
ATOM 2257 O O . HIS A 1 292 ? -8.626 16.656 85.357 1.00 81.75 292 HIS A O 1
ATOM 2263 N N . ASN A 1 293 ? -10.232 18.075 84.697 1.00 82.06 293 ASN A N 1
ATOM 2264 C CA . ASN A 1 293 ? -9.375 19.259 84.628 1.00 82.06 293 ASN A CA 1
ATOM 2265 C C . ASN A 1 293 ? -8.821 19.636 86.007 1.00 82.06 293 ASN A C 1
ATOM 2267 O O . ASN A 1 293 ? -7.633 19.938 86.135 1.00 82.06 293 ASN A O 1
ATOM 2271 N N . GLN A 1 294 ? -9.646 19.569 87.053 1.00 83.56 294 GLN A N 1
ATOM 2272 C CA . GLN A 1 294 ? -9.222 19.788 88.433 1.00 83.56 294 GLN A CA 1
ATOM 2273 C C . GLN A 1 294 ? -8.187 18.747 88.862 1.00 83.56 294 GLN A C 1
ATOM 2275 O O . GLN A 1 294 ? -7.138 19.130 89.363 1.00 83.56 294 GLN A O 1
ATOM 2280 N N . ILE A 1 295 ? -8.399 17.456 88.591 1.00 79.88 295 ILE A N 1
ATOM 2281 C CA . ILE A 1 295 ? -7.425 16.390 88.879 1.00 79.88 295 ILE A CA 1
ATOM 2282 C C . ILE A 1 295 ? -6.112 16.629 88.125 1.00 79.88 295 ILE A C 1
ATOM 2284 O O . ILE A 1 295 ? -5.032 16.530 88.712 1.00 79.88 295 ILE A O 1
ATOM 2288 N N . MET A 1 296 ? -6.181 16.985 86.839 1.00 72.50 296 MET A N 1
ATOM 2289 C CA . MET A 1 296 ? -4.987 17.290 86.048 1.00 72.50 296 MET A CA 1
ATOM 2290 C C . MET A 1 296 ? -4.243 18.522 86.572 1.00 72.50 296 MET A C 1
ATOM 2292 O O . MET A 1 296 ? -3.017 18.558 86.500 1.00 72.50 296 MET A O 1
ATOM 2296 N N . ASN A 1 297 ? -4.946 19.509 87.133 1.00 71.94 297 ASN A N 1
ATOM 2297 C CA . ASN A 1 297 ? -4.342 20.689 87.753 1.00 71.94 297 ASN A CA 1
ATOM 2298 C C . ASN A 1 297 ? -3.801 20.412 89.169 1.00 71.94 297 ASN A C 1
ATOM 2300 O O . ASN A 1 297 ? -2.752 20.947 89.520 1.00 71.94 297 ASN A O 1
ATOM 2304 N N . ILE A 1 298 ? -4.443 19.532 89.946 1.00 71.62 298 ILE A N 1
ATOM 2305 C CA . ILE A 1 298 ? -3.986 19.090 91.278 1.00 71.62 298 ILE A CA 1
ATOM 2306 C C . ILE A 1 298 ? -2.698 18.264 91.182 1.00 71.62 298 ILE A C 1
ATOM 2308 O O . ILE A 1 298 ? -1.852 18.349 92.068 1.00 71.62 298 ILE A O 1
ATOM 2312 N N . GLY A 1 299 ? -2.500 17.514 90.092 1.00 65.62 299 GLY A N 1
ATOM 2313 C CA . GLY A 1 299 ? -1.247 16.800 89.823 1.00 65.62 299 GLY A CA 1
ATOM 2314 C C . GLY A 1 299 ? 0.001 17.695 89.757 1.00 65.62 299 GLY A C 1
ATOM 2315 O O . GLY A 1 299 ? 1.117 17.185 89.812 1.00 65.62 299 GLY A O 1
ATOM 2316 N N . GLY A 1 300 ? -0.163 19.019 89.677 1.00 79.00 300 GLY A N 1
ATOM 2317 C CA . GLY A 1 300 ? 0.936 19.978 89.639 1.00 79.00 300 GLY A CA 1
ATOM 2318 C C . GLY A 1 300 ? 1.742 19.941 88.336 1.00 79.00 300 GLY A C 1
ATOM 2319 O O . GLY A 1 300 ? 1.569 19.077 87.472 1.00 79.00 300 GLY A O 1
ATOM 2320 N N . GLU A 1 301 ? 2.651 20.907 88.197 1.00 72.12 301 GLU A N 1
ATOM 2321 C CA . GLU A 1 301 ? 3.539 21.037 87.033 1.00 72.12 301 GLU A CA 1
ATOM 2322 C C . GLU A 1 301 ? 4.441 19.797 86.872 1.00 72.12 301 GLU A C 1
ATOM 2324 O O . GLU A 1 301 ? 4.695 19.340 85.759 1.00 72.12 301 GLU A O 1
ATOM 2329 N N . GLU A 1 302 ? 4.866 19.191 87.986 1.00 68.81 302 GLU A N 1
ATOM 2330 C CA . GLU A 1 302 ? 5.765 18.032 88.000 1.00 68.81 302 GLU A CA 1
ATOM 2331 C C . GLU A 1 302 ? 5.120 16.770 87.408 1.00 68.81 302 GLU A C 1
ATOM 2333 O O . GLU A 1 302 ? 5.755 16.081 86.606 1.00 68.81 302 GLU A O 1
ATOM 2338 N N . LEU A 1 303 ? 3.850 16.477 87.726 1.00 74.00 303 LEU A N 1
ATOM 2339 C CA . LEU A 1 303 ? 3.139 15.331 87.144 1.00 74.00 303 LEU A CA 1
ATOM 2340 C C . LEU A 1 303 ? 2.815 15.572 85.666 1.00 74.00 303 LEU A C 1
ATOM 2342 O O . LEU A 1 303 ? 2.904 14.637 84.871 1.00 74.00 303 LEU A O 1
ATOM 2346 N N . LYS A 1 304 ? 2.474 16.810 85.278 1.00 72.12 304 LYS A N 1
ATOM 2347 C CA . LYS A 1 304 ? 2.258 17.175 83.867 1.00 72.12 304 LYS A CA 1
ATOM 2348 C C . LYS A 1 304 ? 3.539 17.010 83.048 1.00 72.12 304 LYS A C 1
ATOM 2350 O O . LYS A 1 304 ? 3.499 16.385 81.992 1.00 72.12 304 LYS A O 1
ATOM 2355 N N . GLN A 1 305 ? 4.679 17.478 83.557 1.00 77.88 305 GLN A N 1
ATOM 2356 C CA . GLN A 1 305 ? 5.981 17.297 82.907 1.00 77.88 305 GLN A CA 1
ATOM 2357 C C . GLN A 1 305 ? 6.423 15.827 82.878 1.00 77.88 305 GLN A C 1
ATOM 2359 O O . GLN A 1 305 ? 6.984 15.377 81.880 1.00 77.88 305 GLN A O 1
ATOM 2364 N N . ALA A 1 306 ? 6.175 15.057 83.942 1.00 77.00 306 ALA A N 1
ATOM 2365 C CA . ALA A 1 306 ? 6.476 13.625 83.968 1.00 77.00 306 ALA A CA 1
ATOM 2366 C C . ALA A 1 306 ? 5.615 12.845 82.961 1.00 77.00 306 ALA A C 1
ATOM 2368 O O . ALA A 1 306 ? 6.144 12.004 82.235 1.00 77.00 306 ALA A O 1
ATOM 2369 N N . LYS A 1 307 ? 4.317 13.164 82.855 1.00 77.88 307 LYS A N 1
ATOM 2370 C CA . LYS A 1 307 ? 3.419 12.588 81.845 1.00 77.88 307 LYS A CA 1
ATOM 2371 C C . LYS A 1 307 ? 3.808 12.989 80.427 1.00 77.88 307 LYS A C 1
ATOM 2373 O O . LYS A 1 307 ? 3.860 12.110 79.580 1.00 77.88 307 LYS A O 1
ATOM 2378 N N . SER A 1 308 ? 4.153 14.253 80.160 1.00 81.06 308 SER A N 1
ATOM 2379 C CA . SER A 1 308 ? 4.581 14.662 78.811 1.00 81.06 308 SER A CA 1
ATOM 2380 C C . SER A 1 308 ? 5.871 13.949 78.398 1.00 81.06 308 SER A C 1
ATOM 2382 O O . SER A 1 308 ? 5.977 13.468 77.275 1.00 81.06 308 SER A O 1
ATOM 2384 N N . LYS A 1 309 ? 6.830 13.797 79.323 1.00 83.62 309 LYS A N 1
ATOM 2385 C CA . LYS A 1 309 ? 8.056 13.021 79.084 1.00 83.62 309 LYS A CA 1
ATOM 2386 C C . LYS A 1 309 ? 7.756 11.541 78.851 1.00 83.62 309 LYS A C 1
ATOM 2388 O O . LYS A 1 309 ? 8.390 10.935 77.992 1.00 83.62 309 LYS A O 1
ATOM 2393 N N . LEU A 1 310 ? 6.795 10.965 79.576 1.00 84.62 310 LEU A N 1
ATOM 2394 C CA . LEU A 1 310 ? 6.344 9.587 79.376 1.00 84.62 310 LEU A CA 1
ATOM 2395 C C . LEU A 1 310 ? 5.636 9.414 78.022 1.00 84.62 310 LEU A C 1
ATOM 2397 O O . LEU A 1 310 ? 5.919 8.458 77.309 1.00 84.62 310 LEU A O 1
ATOM 2401 N N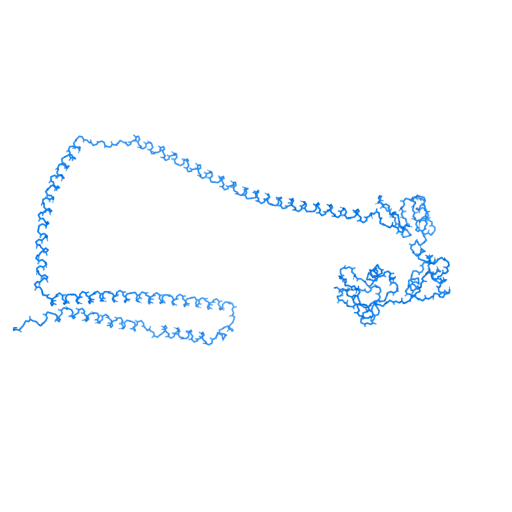 . GLU A 1 311 ? 4.769 10.342 77.621 1.00 81.62 311 GLU A N 1
ATOM 2402 C CA . GLU A 1 311 ? 4.102 10.349 76.311 1.00 81.62 311 GLU A CA 1
ATOM 2403 C C . GLU A 1 311 ? 5.096 10.530 75.158 1.00 81.62 311 GLU A C 1
ATOM 2405 O O . GLU A 1 311 ? 5.003 9.864 74.130 1.00 81.62 311 GLU A O 1
ATOM 2410 N N . GLU A 1 312 ? 6.098 11.392 75.323 1.00 88.12 312 GLU A N 1
ATOM 2411 C CA . GLU A 1 312 ? 7.180 11.520 74.352 1.00 88.12 312 GLU A CA 1
ATOM 2412 C C . GLU A 1 312 ? 8.038 10.257 74.279 1.00 88.12 312 GLU A C 1
ATOM 2414 O O . GLU A 1 312 ? 8.425 9.845 73.186 1.00 88.12 312 GLU A O 1
ATOM 2419 N N . ALA A 1 313 ? 8.359 9.641 75.420 1.00 81.12 313 ALA A N 1
ATOM 2420 C CA . ALA A 1 313 ? 9.131 8.404 75.464 1.00 81.12 313 ALA A CA 1
ATOM 2421 C C . ALA A 1 313 ? 8.355 7.236 74.843 1.00 81.12 313 ALA A C 1
ATOM 2423 O O . ALA A 1 313 ? 8.922 6.480 74.058 1.00 81.12 313 ALA A O 1
ATOM 2424 N N . THR A 1 314 ? 7.057 7.119 75.124 1.00 82.88 314 THR A N 1
ATOM 2425 C CA . THR A 1 314 ? 6.183 6.083 74.551 1.00 82.88 314 THR A CA 1
ATOM 2426 C C . THR A 1 314 ? 6.004 6.271 73.048 1.00 82.88 314 THR A C 1
ATOM 2428 O O . THR A 1 314 ? 6.232 5.316 72.309 1.00 82.88 314 THR A O 1
ATOM 2431 N N . LYS A 1 315 ? 5.759 7.498 72.563 1.00 88.62 315 LYS A N 1
ATOM 2432 C CA . LYS A 1 315 ? 5.746 7.801 71.117 1.00 88.62 315 LYS A CA 1
ATOM 2433 C C . LYS A 1 315 ? 7.082 7.476 70.448 1.00 88.62 315 LYS A C 1
ATOM 2435 O O . LYS A 1 315 ? 7.108 6.815 69.415 1.00 88.62 315 LYS A O 1
ATOM 2440 N N . LYS A 1 316 ? 8.211 7.855 71.062 1.00 86.31 316 LYS A N 1
ATOM 2441 C CA . LYS A 1 316 ? 9.550 7.495 70.559 1.00 86.31 316 LYS A CA 1
ATOM 2442 C C . LYS A 1 316 ? 9.744 5.974 70.515 1.00 86.31 316 LYS A C 1
ATOM 2444 O O . LYS A 1 316 ? 10.315 5.471 69.551 1.00 86.31 316 LYS A O 1
ATOM 2449 N N . CYS A 1 317 ? 9.266 5.234 71.515 1.00 79.00 317 CYS A N 1
ATOM 2450 C CA . CYS A 1 317 ? 9.307 3.771 71.530 1.00 79.00 317 CYS A CA 1
ATOM 2451 C C . CYS A 1 317 ? 8.450 3.151 70.417 1.00 79.00 317 CYS A C 1
ATOM 2453 O O . CYS A 1 317 ? 8.900 2.209 69.764 1.00 79.00 317 CYS A O 1
ATOM 2455 N N . GLU A 1 318 ? 7.250 3.673 70.163 1.00 80.62 318 GLU A N 1
ATOM 2456 C CA . GLU A 1 318 ? 6.382 3.227 69.066 1.00 80.62 318 GLU A CA 1
ATOM 2457 C C . GLU A 1 318 ? 6.998 3.523 67.694 1.00 80.62 318 GLU A C 1
ATOM 2459 O O . GLU A 1 318 ? 7.077 2.625 66.853 1.00 80.62 318 GLU A O 1
ATOM 2464 N N . ASP A 1 319 ? 7.547 4.722 67.493 1.00 84.19 319 ASP A N 1
ATOM 2465 C CA . ASP A 1 319 ? 8.257 5.097 66.267 1.00 84.19 319 ASP A CA 1
ATOM 2466 C C . ASP A 1 319 ? 9.483 4.208 66.025 1.00 84.19 319 ASP A C 1
ATOM 2468 O O . ASP A 1 319 ? 9.744 3.775 64.898 1.00 84.19 319 ASP A O 1
ATOM 2472 N N . MET A 1 320 ? 10.242 3.903 67.082 1.00 79.56 320 MET A N 1
ATOM 2473 C CA . MET A 1 320 ? 11.381 2.988 67.003 1.00 79.56 320 MET A CA 1
ATOM 2474 C C . MET A 1 320 ? 10.937 1.553 66.704 1.00 79.56 320 MET A C 1
ATOM 2476 O O . MET A 1 320 ? 11.570 0.889 65.883 1.00 79.56 320 MET A O 1
ATOM 2480 N N . ARG A 1 321 ? 9.823 1.079 67.280 1.00 81.00 321 ARG A N 1
ATOM 2481 C CA . ARG A 1 321 ? 9.227 -0.224 66.930 1.00 81.00 321 ARG A CA 1
ATOM 2482 C C . ARG A 1 321 ? 8.798 -0.265 65.463 1.00 81.00 321 ARG A C 1
ATOM 2484 O O . ARG A 1 321 ? 9.112 -1.235 64.771 1.00 81.00 321 ARG A O 1
ATOM 2491 N N . HIS A 1 322 ? 8.145 0.785 64.964 1.00 82.44 322 HIS A N 1
ATOM 2492 C CA . HIS A 1 322 ? 7.763 0.899 63.555 1.00 82.44 322 HIS A CA 1
ATOM 2493 C C . HIS A 1 322 ? 8.983 0.895 62.624 1.00 82.44 322 HIS A C 1
ATOM 2495 O O . HIS A 1 322 ? 8.984 0.168 61.626 1.00 82.44 322 HIS A O 1
ATOM 2501 N N . LYS A 1 323 ? 10.049 1.633 62.965 1.00 82.62 323 LYS A N 1
ATOM 2502 C CA . LYS A 1 323 ? 11.316 1.637 62.212 1.00 82.62 323 LYS A CA 1
ATOM 2503 C C . LYS A 1 323 ? 11.986 0.263 62.197 1.00 82.62 323 LYS A C 1
ATOM 2505 O O . LYS A 1 323 ? 12.331 -0.205 61.117 1.00 82.62 323 LYS A O 1
ATOM 2510 N N . CYS A 1 324 ? 12.095 -0.409 63.347 1.00 75.25 324 CYS A N 1
ATOM 2511 C CA . CYS A 1 324 ? 12.644 -1.767 63.434 1.00 75.25 324 CYS A CA 1
ATOM 2512 C C . CYS A 1 324 ? 11.852 -2.766 62.581 1.00 75.25 324 CYS A C 1
ATOM 2514 O O . CYS A 1 324 ? 12.442 -3.575 61.865 1.00 75.25 324 CYS A O 1
ATOM 2516 N N . LYS A 1 325 ? 10.514 -2.693 62.608 1.00 77.50 325 LYS A N 1
ATOM 2517 C CA . LYS A 1 325 ? 9.654 -3.563 61.793 1.00 77.50 325 LYS A CA 1
ATOM 2518 C C . LYS A 1 325 ? 9.853 -3.320 60.295 1.00 77.50 325 LYS A C 1
ATOM 2520 O O . LYS A 1 325 ? 9.899 -4.277 59.529 1.00 77.50 325 LYS A O 1
ATOM 2525 N N . LYS A 1 326 ? 10.018 -2.059 59.882 1.00 78.12 326 LYS A N 1
ATOM 2526 C CA . LYS A 1 326 ? 10.325 -1.703 58.491 1.00 78.12 326 LYS A CA 1
ATOM 2527 C C . LYS A 1 326 ? 11.699 -2.222 58.059 1.00 78.12 326 LYS A C 1
ATOM 2529 O O . LYS A 1 326 ? 11.781 -2.880 57.032 1.00 78.12 326 LYS A O 1
ATOM 2534 N N . SER A 1 327 ? 12.743 -2.021 58.866 1.00 75.38 327 SER A N 1
ATOM 2535 C CA . SER A 1 327 ? 14.075 -2.561 58.557 1.00 75.38 327 SER A CA 1
ATOM 2536 C C . SER A 1 327 ? 14.103 -4.091 58.503 1.00 75.38 327 SER A C 1
ATOM 2538 O O . SER A 1 327 ? 14.864 -4.651 57.722 1.00 75.38 327 SER A O 1
ATOM 2540 N N . LEU A 1 328 ? 13.266 -4.771 59.298 1.00 75.50 328 LEU A N 1
ATOM 2541 C CA . LEU A 1 328 ? 13.117 -6.227 59.241 1.00 75.50 328 LEU A CA 1
ATOM 2542 C C . LEU A 1 328 ? 12.502 -6.668 57.901 1.00 75.50 328 LEU A C 1
ATOM 2544 O O . LEU A 1 328 ? 13.045 -7.545 57.241 1.00 75.50 328 LEU A O 1
ATOM 2548 N N . LEU A 1 329 ? 11.423 -6.006 57.467 1.00 75.81 329 LEU A N 1
ATOM 2549 C CA . LEU A 1 329 ? 10.786 -6.254 56.166 1.00 75.81 329 LEU A CA 1
ATOM 2550 C C . LEU A 1 329 ? 11.736 -5.972 54.993 1.00 75.81 329 LEU A C 1
ATOM 2552 O O . LEU A 1 329 ? 11.778 -6.740 54.035 1.00 75.81 329 LEU A O 1
ATOM 2556 N N . ASP A 1 330 ? 12.517 -4.893 55.067 1.00 72.69 330 ASP A N 1
ATOM 2557 C CA . ASP A 1 330 ? 13.509 -4.558 54.042 1.00 72.69 330 ASP A CA 1
ATOM 2558 C C . ASP A 1 330 ? 14.619 -5.625 53.970 1.00 72.69 330 ASP A C 1
ATOM 2560 O O . ASP A 1 330 ? 15.034 -6.006 52.874 1.00 72.69 330 ASP A O 1
ATOM 2564 N N . ALA A 1 331 ? 15.052 -6.170 55.113 1.00 72.19 331 ALA A N 1
ATOM 2565 C CA . ALA A 1 331 ? 16.015 -7.271 55.164 1.00 72.19 331 ALA A CA 1
ATOM 2566 C C . ALA A 1 331 ? 15.449 -8.582 54.584 1.00 72.19 331 ALA A C 1
ATOM 2568 O O . ALA A 1 331 ? 16.140 -9.249 53.810 1.00 72.19 331 ALA A O 1
ATOM 2569 N N . ASP A 1 332 ? 14.193 -8.926 54.888 1.00 70.19 332 ASP A N 1
ATOM 2570 C CA . ASP A 1 332 ? 13.514 -10.100 54.318 1.00 70.19 332 ASP A CA 1
ATOM 2571 C C . ASP A 1 332 ? 13.345 -9.970 52.791 1.00 70.19 332 ASP A C 1
ATOM 2573 O O . ASP A 1 332 ? 13.593 -10.922 52.044 1.00 70.19 332 ASP A O 1
ATOM 2577 N N . ASN A 1 333 ? 13.014 -8.771 52.300 1.00 67.06 333 ASN A N 1
ATOM 2578 C CA . ASN A 1 333 ? 12.928 -8.480 50.866 1.00 67.06 333 ASN A CA 1
ATOM 2579 C C . ASN A 1 333 ? 14.296 -8.574 50.173 1.00 67.06 333 ASN A C 1
ATOM 2581 O O . ASN A 1 333 ? 14.401 -9.127 49.075 1.00 67.06 333 ASN A O 1
ATOM 2585 N N . MET A 1 334 ? 15.360 -8.075 50.810 1.00 69.62 334 MET A N 1
ATOM 2586 C CA . MET A 1 334 ? 16.728 -8.229 50.306 1.00 69.62 334 MET A CA 1
ATOM 2587 C C . MET A 1 334 ? 17.155 -9.701 50.257 1.00 69.62 334 MET A C 1
ATOM 2589 O O . MET A 1 334 ? 17.763 -10.127 49.273 1.00 69.62 334 MET A O 1
ATOM 2593 N N . ALA A 1 335 ? 16.804 -10.501 51.267 1.00 67.81 335 ALA A N 1
ATOM 2594 C CA . ALA A 1 335 ? 17.070 -11.937 51.273 1.00 67.81 335 ALA A CA 1
ATOM 2595 C C . ALA A 1 335 ? 16.339 -12.661 50.126 1.00 67.81 335 ALA A C 1
ATOM 2597 O O . ALA A 1 335 ? 16.940 -13.494 49.443 1.00 67.81 335 ALA A O 1
ATOM 2598 N N . ALA A 1 336 ? 15.080 -12.301 49.854 1.00 66.31 336 ALA A N 1
ATOM 2599 C CA . ALA A 1 336 ? 14.322 -12.833 48.721 1.00 66.31 336 ALA A CA 1
ATOM 2600 C C . ALA A 1 336 ? 14.950 -12.454 47.365 1.00 66.31 336 ALA A C 1
ATOM 2602 O O . ALA A 1 336 ? 15.071 -13.306 46.484 1.00 66.31 336 ALA A O 1
ATOM 2603 N N . ALA A 1 337 ? 15.413 -11.209 47.211 1.00 66.69 337 ALA A N 1
ATOM 2604 C CA . ALA A 1 337 ? 16.088 -10.741 45.997 1.00 66.69 337 ALA A CA 1
ATOM 2605 C C . ALA A 1 337 ? 17.441 -11.438 45.756 1.00 66.69 337 ALA A C 1
ATOM 2607 O O . ALA A 1 337 ? 17.804 -11.737 44.620 1.00 66.69 337 ALA A O 1
ATOM 2608 N N . LEU A 1 338 ? 18.190 -11.742 46.820 1.00 69.62 338 LEU A N 1
ATOM 2609 C CA . LEU A 1 338 ? 19.416 -12.537 46.714 1.00 69.62 338 LEU A CA 1
ATOM 2610 C C . LEU A 1 338 ? 19.120 -13.982 46.295 1.00 69.62 338 LEU A C 1
ATOM 2612 O O . LEU A 1 338 ? 19.872 -14.561 45.509 1.00 69.62 338 LEU A O 1
ATOM 2616 N N . TRP A 1 339 ? 18.017 -14.558 46.780 1.00 66.88 339 TRP A N 1
ATOM 2617 C CA . TRP A 1 339 ? 17.595 -15.908 46.409 1.00 66.88 339 TRP A CA 1
ATOM 2618 C C . TRP A 1 339 ? 17.225 -16.006 44.921 1.00 66.88 339 TRP A C 1
ATOM 2620 O O . TRP A 1 339 ? 17.661 -16.935 44.240 1.00 66.88 339 TRP A O 1
ATOM 2630 N N . THR A 1 340 ? 16.505 -15.018 44.379 1.00 65.56 340 THR A N 1
ATOM 2631 C CA . THR A 1 340 ? 16.145 -14.977 42.950 1.00 65.56 340 THR A CA 1
ATOM 2632 C C . THR A 1 340 ? 17.355 -14.760 42.042 1.00 65.56 340 THR A C 1
ATOM 2634 O O . THR A 1 340 ? 17.475 -15.446 41.025 1.00 65.56 340 THR A O 1
ATOM 2637 N N . LEU A 1 341 ? 18.291 -13.882 42.421 1.00 67.69 341 LEU A N 1
ATOM 2638 C CA . LEU A 1 341 ? 19.542 -13.688 41.678 1.00 67.69 341 LEU A CA 1
ATOM 2639 C C . LEU A 1 341 ? 20.421 -14.945 41.685 1.00 67.69 341 LEU A C 1
ATOM 2641 O O . LEU A 1 341 ? 21.012 -15.292 40.663 1.00 67.69 341 LEU A O 1
ATOM 2645 N N . SER A 1 342 ? 20.492 -15.644 42.822 1.00 66.12 342 SER A N 1
ATOM 2646 C CA . SER A 1 342 ? 21.214 -16.916 42.939 1.00 66.12 342 SER A CA 1
ATOM 2647 C C . SER A 1 342 ? 20.618 -17.985 42.014 1.00 66.12 342 SER A C 1
ATOM 2649 O O . SER A 1 342 ? 21.347 -18.649 41.276 1.00 66.12 342 SER A O 1
ATOM 2651 N N . LEU A 1 343 ? 19.283 -18.084 41.962 1.00 62.41 343 LEU A N 1
ATOM 2652 C CA . LEU A 1 343 ? 18.577 -18.983 41.048 1.00 62.41 343 LEU A CA 1
ATOM 2653 C C . LEU A 1 343 ? 18.834 -18.621 39.574 1.00 62.41 343 LEU A C 1
ATOM 2655 O O . LEU A 1 343 ? 19.097 -19.506 38.761 1.00 62.41 343 LEU A O 1
ATOM 2659 N N . GLN A 1 344 ? 18.817 -17.330 39.224 1.00 63.16 344 GLN A N 1
ATOM 2660 C CA . GLN A 1 344 ? 19.145 -16.865 37.870 1.00 63.16 344 GLN A CA 1
ATOM 2661 C C . GLN A 1 344 ? 20.588 -17.195 37.472 1.00 63.16 344 GLN A C 1
ATOM 2663 O O . GLN A 1 344 ? 20.814 -17.653 36.354 1.00 63.16 344 GLN A O 1
ATOM 2668 N N . LEU A 1 345 ? 21.560 -17.013 38.372 1.00 61.53 345 LEU A N 1
ATOM 2669 C CA . LEU A 1 345 ? 22.961 -17.380 38.135 1.00 61.53 345 LEU A CA 1
ATOM 2670 C C . LEU A 1 345 ? 23.137 -18.893 37.956 1.00 61.53 345 LEU A C 1
ATOM 2672 O O . LEU A 1 345 ? 23.888 -19.325 37.083 1.00 61.53 345 LEU A O 1
ATOM 2676 N N . TYR A 1 346 ? 22.422 -19.702 38.740 1.00 61.62 346 TYR A N 1
ATOM 2677 C CA . TYR A 1 346 ? 22.422 -21.157 38.595 1.00 61.62 346 TYR A CA 1
ATOM 2678 C C . TYR A 1 346 ? 21.817 -21.608 37.254 1.00 61.62 346 TYR A C 1
ATOM 2680 O O . TYR A 1 346 ? 22.389 -22.458 36.574 1.00 61.62 346 TYR A O 1
ATOM 2688 N N . LEU A 1 347 ? 20.714 -20.993 36.818 1.00 58.03 347 LEU A N 1
ATOM 2689 C CA . LEU A 1 347 ? 20.099 -21.268 35.513 1.00 58.03 347 LEU A CA 1
ATOM 2690 C C . LEU A 1 347 ? 20.979 -20.812 34.339 1.00 58.03 347 LEU A C 1
ATOM 2692 O O . LEU A 1 347 ? 21.088 -21.526 33.346 1.00 58.03 347 LEU A O 1
ATOM 2696 N N . LEU A 1 348 ? 21.650 -19.661 34.459 1.00 57.19 348 LEU A N 1
ATOM 2697 C CA . LEU A 1 348 ? 22.654 -19.209 33.489 1.00 57.19 348 LEU A CA 1
ATOM 2698 C C . LEU A 1 348 ? 23.833 -20.183 33.404 1.00 57.19 348 LEU A C 1
ATOM 2700 O O . LEU A 1 348 ? 24.328 -20.438 32.311 1.00 57.19 348 LEU A O 1
ATOM 2704 N N . ARG A 1 349 ? 24.256 -20.763 34.534 1.00 51.72 349 ARG A N 1
ATOM 2705 C CA . ARG A 1 349 ? 25.294 -21.801 34.573 1.00 51.72 349 ARG A CA 1
ATOM 2706 C C . ARG A 1 349 ? 24.853 -23.084 33.867 1.00 51.72 349 ARG A C 1
ATOM 2708 O O . ARG A 1 349 ? 25.650 -23.634 33.117 1.00 51.72 349 ARG A O 1
ATOM 2715 N N . LEU A 1 350 ? 23.615 -23.537 34.074 1.00 52.62 350 LEU A N 1
ATOM 2716 C CA . LEU A 1 350 ? 23.065 -24.705 33.372 1.00 52.62 350 LEU A CA 1
ATOM 2717 C C . LEU A 1 350 ? 22.990 -24.464 31.859 1.00 52.62 350 LEU A C 1
ATOM 2719 O O . LEU A 1 350 ? 23.458 -25.293 31.088 1.00 52.62 350 LEU A O 1
ATOM 2723 N N . ARG A 1 351 ? 22.509 -23.288 31.439 1.00 50.44 351 ARG A N 1
ATOM 2724 C CA . ARG A 1 351 ? 22.438 -22.911 30.020 1.00 50.44 351 ARG A CA 1
ATOM 2725 C C . ARG A 1 351 ? 23.834 -22.773 29.386 1.00 50.44 351 ARG A C 1
ATOM 2727 O O . ARG A 1 351 ? 24.048 -23.203 28.264 1.00 50.44 351 ARG A O 1
ATOM 2734 N N . ALA A 1 352 ? 24.819 -22.259 30.129 1.00 50.75 352 ALA A N 1
ATOM 2735 C CA . ALA A 1 352 ? 26.213 -22.202 29.680 1.00 50.75 352 ALA A CA 1
ATOM 2736 C C . ALA A 1 352 ? 26.897 -23.583 29.592 1.00 50.75 352 ALA A C 1
ATOM 2738 O O . ALA A 1 352 ? 27.838 -23.734 28.817 1.00 50.75 352 ALA A O 1
ATOM 2739 N N . GLN A 1 353 ? 26.450 -24.581 30.368 1.00 50.81 353 GLN A N 1
ATOM 2740 C CA . GLN A 1 353 ? 26.933 -25.967 30.272 1.00 50.81 353 GLN A CA 1
ATOM 2741 C C . GLN A 1 353 ? 26.366 -26.718 29.060 1.00 50.81 353 GLN A C 1
ATOM 2743 O O . GLN A 1 353 ? 27.007 -27.660 28.598 1.00 50.81 353 GLN A O 1
ATOM 2748 N N . GLU A 1 354 ? 25.201 -26.316 28.546 1.00 51.09 354 GLU A N 1
ATOM 2749 C CA . GLU A 1 354 ? 24.609 -26.894 27.331 1.00 51.09 354 GLU A CA 1
ATOM 2750 C C . GLU A 1 354 ? 25.283 -26.372 26.046 1.00 51.09 354 GLU A C 1
ATOM 2752 O O . GLU A 1 354 ? 25.427 -27.134 25.093 1.00 51.09 354 GLU A O 1
ATOM 2757 N N . ASP A 1 355 ? 25.775 -25.126 26.041 1.00 47.25 355 ASP A N 1
ATOM 2758 C CA . ASP A 1 355 ? 26.275 -24.460 24.824 1.00 47.25 355 ASP A CA 1
ATOM 2759 C C . ASP A 1 355 ? 27.814 -24.443 24.654 1.00 47.25 355 ASP A C 1
ATOM 2761 O O . ASP A 1 355 ? 28.305 -24.120 23.570 1.00 47.25 355 ASP A O 1
ATOM 2765 N N . ALA A 1 356 ? 28.617 -24.784 25.672 1.00 40.50 356 ALA A N 1
ATOM 2766 C CA . ALA A 1 356 ? 30.082 -24.744 25.561 1.00 40.50 356 ALA A CA 1
ATOM 2767 C C . ALA A 1 356 ? 30.791 -25.794 26.434 1.00 40.50 356 ALA A C 1
ATOM 2769 O O . ALA A 1 356 ? 30.653 -25.816 27.658 1.00 40.50 356 ALA A O 1
ATOM 2770 N N . GLY A 1 357 ? 31.636 -26.624 25.811 1.00 46.38 357 GLY A N 1
ATOM 2771 C CA . GLY A 1 357 ? 32.638 -27.420 26.524 1.00 46.38 357 GLY A CA 1
ATOM 2772 C C . GLY A 1 357 ? 33.532 -26.537 27.409 1.00 46.38 357 GLY A C 1
ATOM 2773 O O . GLY A 1 357 ? 33.750 -25.375 27.087 1.00 46.38 357 GLY A O 1
ATOM 2774 N N . GLN A 1 358 ? 34.006 -27.116 28.520 1.00 47.59 358 GLN A N 1
ATOM 2775 C CA . GLN A 1 358 ? 34.858 -26.650 29.643 1.00 47.59 358 GLN A CA 1
ATOM 2776 C C . GLN A 1 358 ? 35.720 -25.353 29.570 1.00 47.59 358 GLN A C 1
ATOM 2778 O O . GLN A 1 358 ? 36.214 -24.931 30.612 1.00 47.59 358 GLN A O 1
ATOM 2783 N N . GLU A 1 359 ? 35.892 -24.663 28.444 1.00 47.09 359 GLU A N 1
ATOM 2784 C CA . GLU A 1 359 ? 36.804 -23.519 28.269 1.00 47.09 359 GLU A CA 1
ATOM 2785 C C . GLU A 1 359 ? 36.274 -22.144 28.736 1.00 47.09 359 GLU A C 1
ATOM 2787 O O . GLU A 1 359 ? 37.031 -21.171 28.784 1.00 47.09 359 GLU A O 1
ATOM 2792 N N . THR A 1 360 ? 34.996 -22.005 29.102 1.00 50.62 360 THR A N 1
ATOM 2793 C CA . THR A 1 360 ? 34.407 -20.692 29.453 1.00 50.62 360 THR A CA 1
ATOM 2794 C C . THR A 1 360 ? 34.451 -20.346 30.946 1.00 50.62 360 THR A C 1
ATOM 2796 O O . THR A 1 360 ? 34.345 -19.170 31.295 1.00 50.62 360 THR A O 1
ATOM 2799 N N . TYR A 1 361 ? 34.687 -21.314 31.840 1.00 46.00 361 TYR A N 1
ATOM 2800 C CA . TYR A 1 361 ? 34.786 -21.059 33.289 1.00 46.00 361 TYR A CA 1
ATOM 2801 C C . TYR A 1 361 ? 36.110 -20.374 33.677 1.00 46.00 361 TYR A C 1
ATOM 2803 O O . TYR A 1 361 ? 36.162 -19.549 34.596 1.00 46.00 361 TYR A O 1
ATOM 2811 N N . ASP A 1 362 ? 37.181 -20.647 32.928 1.00 50.56 362 ASP A N 1
ATOM 2812 C CA . ASP A 1 362 ? 38.499 -20.065 33.187 1.00 50.56 362 ASP A CA 1
ATOM 2813 C C . ASP A 1 362 ? 38.627 -18.615 32.713 1.00 50.56 362 ASP A C 1
ATOM 2815 O O . ASP A 1 362 ? 39.396 -17.859 33.307 1.00 50.56 362 ASP A O 1
ATOM 2819 N N . ARG A 1 363 ? 37.795 -18.185 31.752 1.00 49.69 363 ARG A N 1
ATOM 2820 C CA . ARG A 1 363 ? 37.779 -16.816 31.198 1.00 49.69 363 ARG A CA 1
ATOM 2821 C C . ARG A 1 363 ? 37.007 -15.787 32.033 1.00 49.69 363 ARG A C 1
ATOM 2823 O O . ARG A 1 363 ? 36.979 -14.613 31.669 1.00 49.69 363 ARG A O 1
ATOM 2830 N N . LEU A 1 364 ? 36.384 -16.186 33.144 1.00 51.19 364 LEU A N 1
ATOM 2831 C CA . LEU A 1 364 ? 35.733 -15.239 34.051 1.00 51.19 364 LEU A CA 1
ATOM 2832 C C . LEU A 1 364 ? 36.786 -14.346 34.741 1.00 51.19 364 LEU A C 1
ATOM 2834 O O . LEU A 1 364 ? 37.713 -14.886 35.351 1.00 51.19 364 LEU A O 1
ATOM 2838 N N . PRO A 1 365 ? 36.637 -13.004 34.706 1.00 53.03 365 PRO A N 1
ATOM 2839 C CA . PRO A 1 365 ? 37.535 -12.080 35.398 1.00 53.03 365 PRO A CA 1
ATOM 2840 C C . PRO A 1 365 ? 37.671 -12.447 36.882 1.00 53.03 365 PRO A C 1
ATOM 2842 O O . PRO A 1 365 ? 36.667 -12.756 37.529 1.00 53.03 365 PRO A O 1
ATOM 2845 N N . GLU A 1 366 ? 38.874 -12.364 37.460 1.00 55.28 366 GLU A N 1
ATOM 2846 C CA . GLU A 1 366 ? 39.121 -12.676 38.884 1.00 55.28 366 GLU A CA 1
ATOM 2847 C C . GLU A 1 366 ? 38.172 -11.928 39.838 1.00 55.28 366 GLU A C 1
ATOM 2849 O O . GLU A 1 366 ? 37.766 -12.466 40.868 1.00 55.28 366 GLU A O 1
ATOM 2854 N N . ALA A 1 367 ? 37.717 -10.730 39.454 1.00 45.00 367 ALA A N 1
ATOM 2855 C CA . ALA A 1 367 ? 36.727 -9.946 40.190 1.00 45.00 367 ALA A CA 1
ATOM 2856 C C . ALA A 1 367 ? 35.351 -10.637 40.327 1.00 45.00 367 ALA A C 1
ATOM 2858 O O . ALA A 1 367 ? 34.665 -10.452 41.333 1.00 45.00 367 ALA A O 1
ATOM 2859 N N . LEU A 1 368 ? 34.934 -11.440 39.342 1.00 46.47 368 LEU A N 1
ATOM 2860 C CA . LEU A 1 368 ? 33.689 -12.217 39.379 1.00 46.47 368 LEU A CA 1
ATOM 2861 C C . LEU A 1 368 ? 33.866 -13.520 40.164 1.00 46.47 368 LEU A C 1
ATOM 2863 O O . LEU A 1 368 ? 32.990 -13.864 40.953 1.00 46.47 368 LEU A O 1
ATOM 2867 N N . LYS A 1 369 ? 35.026 -14.182 40.050 1.00 52.06 369 LYS A N 1
ATOM 2868 C CA . LYS A 1 369 ? 35.373 -15.347 40.886 1.00 52.06 369 LYS A CA 1
ATOM 2869 C C . LYS A 1 369 ? 35.433 -14.966 42.374 1.00 52.06 369 LYS A C 1
ATOM 2871 O O . LYS A 1 369 ? 34.898 -15.683 43.216 1.00 52.06 369 LYS A O 1
ATOM 2876 N N . GLY A 1 370 ? 35.979 -13.789 42.693 1.00 51.56 370 GLY A N 1
ATOM 2877 C CA . GLY A 1 370 ? 35.994 -13.231 44.048 1.00 51.56 370 GLY A CA 1
ATOM 2878 C C . GLY A 1 370 ? 34.603 -12.881 44.588 1.00 51.56 370 GLY A C 1
ATOM 2879 O O . GLY A 1 370 ? 34.321 -13.142 45.755 1.00 51.56 370 GLY A O 1
ATOM 2880 N N . LYS A 1 371 ? 33.702 -12.357 43.744 1.00 47.88 371 LYS A N 1
ATOM 2881 C CA . LYS A 1 371 ? 32.303 -12.090 44.129 1.00 47.88 371 LYS A CA 1
ATOM 2882 C C . LYS A 1 371 ? 31.509 -13.376 44.374 1.00 47.88 371 LYS A C 1
ATOM 2884 O O . LYS A 1 371 ? 30.757 -13.427 45.339 1.00 47.88 371 LYS A O 1
ATOM 2889 N N . VAL A 1 372 ? 31.716 -14.422 43.573 1.00 48.16 372 VAL A N 1
ATOM 2890 C CA . VAL A 1 372 ? 31.099 -15.746 43.788 1.00 48.16 372 VAL A CA 1
ATOM 2891 C C . VAL A 1 372 ? 31.621 -16.394 45.077 1.00 48.16 372 VAL A C 1
ATOM 2893 O O . VAL A 1 372 ? 30.821 -16.832 45.898 1.00 48.16 372 VAL A O 1
ATOM 2896 N N . ALA A 1 373 ? 32.932 -16.336 45.337 1.00 50.72 373 ALA A N 1
ATOM 2897 C CA . ALA A 1 373 ? 33.523 -16.823 46.588 1.00 50.72 373 ALA A CA 1
ATOM 2898 C C . ALA A 1 373 ? 33.074 -16.018 47.826 1.00 50.72 373 ALA A C 1
ATOM 2900 O O . ALA A 1 373 ? 32.964 -16.563 48.927 1.00 50.72 373 ALA A O 1
ATOM 2901 N N . TRP A 1 374 ? 32.806 -14.718 47.666 1.00 47.03 374 TRP A N 1
ATOM 2902 C CA . TRP A 1 374 ? 32.241 -13.879 48.723 1.00 47.03 374 TRP A CA 1
ATOM 2903 C C . TRP A 1 374 ? 30.786 -14.256 49.025 1.00 47.03 374 TRP A C 1
ATOM 2905 O O . TRP A 1 374 ? 30.441 -14.401 50.194 1.00 47.03 374 TRP A O 1
ATOM 2915 N N . VAL A 1 375 ? 29.962 -14.501 47.999 1.00 45.19 375 VAL A N 1
ATOM 2916 C CA . VAL A 1 375 ? 28.573 -14.972 48.158 1.00 45.19 375 VAL A CA 1
ATOM 2917 C C . VAL A 1 375 ? 28.527 -16.362 48.808 1.00 45.19 375 VAL A C 1
ATOM 2919 O O . VAL A 1 375 ? 27.726 -16.575 49.717 1.00 45.19 375 VAL A O 1
ATOM 2922 N N . GLU A 1 376 ? 29.425 -17.279 48.436 1.00 44.97 376 GLU A N 1
ATOM 2923 C CA . GLU A 1 376 ? 29.542 -18.604 49.067 1.00 44.97 376 GLU A CA 1
ATOM 2924 C C . GLU A 1 376 ? 29.950 -18.515 50.548 1.00 44.97 376 GLU A C 1
ATOM 2926 O O . GLU A 1 376 ? 29.357 -19.195 51.386 1.00 44.97 376 GLU A O 1
ATOM 2931 N N . ARG A 1 377 ? 30.895 -17.634 50.912 1.00 47.44 377 ARG A N 1
ATOM 2932 C CA . ARG A 1 377 ? 31.262 -17.400 52.325 1.00 47.44 377 ARG A CA 1
ATOM 2933 C C . ARG A 1 377 ? 30.173 -16.683 53.116 1.00 47.44 377 ARG A C 1
ATOM 2935 O O . ARG A 1 377 ? 30.002 -16.975 54.295 1.00 47.44 377 ARG A O 1
ATOM 2942 N N . PHE A 1 378 ? 29.451 -15.758 52.491 1.00 48.81 378 PHE A N 1
ATOM 2943 C CA . PHE A 1 378 ? 28.377 -15.009 53.139 1.00 48.81 378 PHE A CA 1
ATOM 2944 C C . PHE A 1 378 ? 27.181 -15.920 53.467 1.00 48.81 378 PHE A C 1
ATOM 2946 O O . PHE A 1 378 ? 26.651 -15.851 54.573 1.00 48.81 378 PHE A O 1
ATOM 2953 N N . PHE A 1 379 ? 26.819 -16.846 52.568 1.00 43.44 379 PHE A N 1
ATOM 2954 C CA . PHE A 1 379 ? 25.734 -17.811 52.801 1.00 43.44 379 PHE A CA 1
ATOM 2955 C C . PHE A 1 379 ? 26.125 -19.009 53.683 1.00 43.44 379 PHE A C 1
ATOM 2957 O O . PHE A 1 379 ? 25.280 -19.511 54.420 1.00 43.44 379 PHE A O 1
ATOM 2964 N N . MET A 1 380 ? 27.385 -19.459 53.664 1.00 46.34 380 MET A N 1
ATOM 2965 C CA . MET A 1 380 ? 27.863 -20.541 54.546 1.00 46.34 380 MET A CA 1
ATOM 2966 C C . MET A 1 380 ? 28.286 -20.053 55.947 1.00 46.34 380 MET A C 1
ATOM 2968 O O . MET A 1 380 ? 28.522 -20.873 56.832 1.00 46.34 380 MET A O 1
ATOM 2972 N N . GLY A 1 381 ? 28.395 -18.736 56.164 1.00 52.53 381 GLY A N 1
ATOM 2973 C CA . GLY A 1 381 ? 28.968 -18.142 57.380 1.00 52.53 381 GLY A CA 1
ATOM 2974 C C . GLY A 1 381 ? 27.976 -17.643 58.434 1.00 52.53 381 GLY A C 1
ATOM 2975 O O . GLY A 1 381 ? 28.395 -17.347 59.549 1.00 52.53 381 GLY A O 1
ATOM 2976 N N . MET A 1 382 ? 26.678 -17.558 58.133 1.00 44.00 382 MET A N 1
ATOM 2977 C CA . MET A 1 382 ? 25.657 -17.230 59.134 1.00 44.00 382 MET A CA 1
ATOM 2978 C C . MET A 1 382 ? 24.738 -18.423 59.332 1.00 44.00 382 MET A C 1
ATOM 2980 O O . MET A 1 382 ? 23.812 -18.663 58.557 1.00 44.00 382 MET A O 1
ATOM 2984 N N . SER A 1 383 ? 24.989 -19.195 60.388 1.00 50.06 383 SER A N 1
ATOM 2985 C CA . SER A 1 383 ? 24.084 -20.282 60.722 1.00 50.06 383 SER A CA 1
ATOM 2986 C C . SER A 1 383 ? 22.747 -19.701 61.194 1.00 50.06 383 SER A C 1
ATOM 2988 O O . SER A 1 383 ? 22.682 -18.678 61.882 1.00 50.06 383 SER A O 1
ATOM 2990 N N . LYS A 1 384 ? 21.650 -20.405 60.903 1.00 44.53 384 LYS A N 1
ATOM 2991 C CA . LYS A 1 384 ? 20.314 -20.118 61.458 1.00 44.53 384 LYS A CA 1
ATOM 2992 C C . LYS A 1 384 ? 20.336 -20.015 62.998 1.00 44.53 384 LYS A C 1
ATOM 2994 O O . LYS A 1 384 ? 19.433 -19.420 63.578 1.00 44.53 384 LYS A O 1
ATOM 2999 N N . ALA A 1 385 ? 21.358 -20.583 63.651 1.00 48.25 385 ALA A N 1
ATOM 3000 C CA . ALA A 1 385 ? 21.589 -20.516 65.090 1.00 48.25 385 ALA A CA 1
ATOM 3001 C C . ALA A 1 385 ? 22.200 -19.183 65.561 1.00 48.25 385 ALA A C 1
ATOM 3003 O O . ALA A 1 385 ? 21.899 -18.769 66.678 1.00 48.25 385 ALA A O 1
ATOM 3004 N N . ASP A 1 386 ? 22.982 -18.485 64.732 1.00 46.34 386 ASP A N 1
ATOM 3005 C CA . ASP A 1 386 ? 23.560 -17.175 65.071 1.00 46.34 386 ASP A CA 1
ATOM 3006 C C . ASP A 1 386 ? 22.507 -16.068 64.971 1.00 46.34 386 ASP A C 1
ATOM 3008 O O . ASP A 1 386 ? 22.379 -15.245 65.877 1.00 46.34 386 ASP A O 1
ATOM 3012 N N . ILE A 1 387 ? 21.646 -16.143 63.951 1.00 47.91 387 ILE A N 1
ATOM 3013 C CA . ILE A 1 387 ? 20.465 -15.275 63.826 1.00 47.91 387 ILE A CA 1
ATOM 3014 C C . ILE A 1 387 ? 19.476 -15.559 64.967 1.00 47.91 387 ILE A C 1
ATOM 3016 O O . ILE A 1 387 ? 19.009 -14.630 65.620 1.00 47.91 387 ILE A O 1
ATOM 3020 N N . LYS A 1 388 ? 19.222 -16.835 65.304 1.00 48.25 388 LYS A N 1
ATOM 3021 C CA . LYS A 1 388 ? 18.419 -17.192 66.491 1.00 48.25 388 LYS A CA 1
ATOM 3022 C C . LYS A 1 388 ? 19.038 -16.701 67.799 1.00 48.25 388 LYS A C 1
ATOM 3024 O O . LYS A 1 388 ? 18.293 -16.340 68.703 1.00 48.25 388 LYS A O 1
ATOM 3029 N N . LYS A 1 389 ? 20.368 -16.699 67.931 1.00 54.91 389 LYS A N 1
ATOM 3030 C CA . LYS A 1 389 ? 21.065 -16.195 69.125 1.00 54.91 389 LYS A CA 1
ATOM 3031 C C . LYS A 1 389 ? 20.886 -14.693 69.287 1.00 54.91 389 LYS A C 1
ATOM 3033 O O . LYS A 1 389 ? 20.648 -14.255 70.408 1.00 54.91 389 LYS A O 1
ATOM 3038 N N . GLU A 1 390 ? 20.988 -13.923 68.207 1.00 47.44 390 GLU A N 1
ATOM 3039 C CA . GLU A 1 390 ? 20.765 -12.477 68.265 1.00 47.44 390 GLU A CA 1
ATOM 3040 C C . GLU A 1 390 ? 19.282 -12.133 68.456 1.00 47.44 390 GLU A C 1
ATOM 3042 O O . GLU A 1 390 ? 18.964 -11.334 69.334 1.00 47.44 390 GLU A O 1
ATOM 3047 N N . CYS A 1 391 ? 18.353 -12.825 67.786 1.00 44.91 391 CYS A N 1
ATOM 3048 C CA . CYS A 1 391 ? 16.918 -12.678 68.062 1.00 44.91 391 CYS A CA 1
ATOM 3049 C C . CYS A 1 391 ? 16.569 -13.023 69.522 1.00 44.91 391 CYS A C 1
ATOM 3051 O O . CYS A 1 391 ? 15.874 -12.254 70.177 1.00 44.91 391 CYS A O 1
ATOM 3053 N N . ALA A 1 392 ? 17.129 -14.101 70.084 1.00 54.62 392 ALA A N 1
ATOM 3054 C CA . ALA A 1 392 ? 16.911 -14.472 71.485 1.00 54.62 392 ALA A CA 1
ATOM 3055 C C . ALA A 1 392 ? 17.554 -13.488 72.482 1.00 54.62 392 ALA A C 1
ATOM 3057 O O . ALA A 1 392 ? 17.070 -13.337 73.605 1.00 54.62 392 ALA A O 1
ATOM 3058 N N . LYS A 1 393 ? 18.651 -12.809 72.114 1.00 51.56 393 LYS A N 1
ATOM 3059 C CA . LYS A 1 393 ? 19.220 -11.718 72.927 1.00 51.56 393 LYS A CA 1
ATOM 3060 C C . LYS A 1 393 ? 18.307 -10.494 72.918 1.00 51.56 393 LYS A C 1
ATOM 3062 O O . LYS A 1 393 ? 18.108 -9.901 73.975 1.00 51.56 393 LYS A O 1
ATOM 3067 N N . VAL A 1 394 ? 17.735 -10.151 71.765 1.00 47.41 394 VAL A N 1
ATOM 3068 C CA . VAL A 1 394 ? 16.792 -9.033 71.620 1.00 47.41 394 VAL A CA 1
ATOM 3069 C C . VAL A 1 394 ? 15.477 -9.316 72.358 1.00 47.41 394 VAL A C 1
ATOM 3071 O O . VAL A 1 394 ? 15.014 -8.452 73.096 1.00 47.41 394 VAL A O 1
ATOM 3074 N N . GLU A 1 395 ? 14.933 -10.533 72.281 1.00 46.47 395 GLU A N 1
ATOM 3075 C CA . GLU A 1 395 ? 13.750 -10.950 73.055 1.00 46.47 395 GLU A CA 1
ATOM 3076 C C . GLU A 1 395 ? 14.007 -10.932 74.570 1.00 46.47 395 GLU A C 1
ATOM 3078 O O . GLU A 1 395 ? 13.182 -10.436 75.331 1.00 46.47 395 GLU A O 1
ATOM 3083 N N . ARG A 1 396 ? 15.187 -11.370 75.035 1.00 54.06 396 ARG A N 1
ATOM 3084 C CA . ARG A 1 396 ? 15.564 -11.271 76.460 1.00 54.06 396 ARG A CA 1
ATOM 3085 C C . ARG A 1 396 ? 15.747 -9.831 76.939 1.00 54.06 396 ARG A C 1
ATOM 3087 O O . ARG A 1 396 ? 15.544 -9.563 78.121 1.00 54.06 396 ARG A O 1
ATOM 3094 N N . LEU A 1 397 ? 16.180 -8.918 76.069 1.00 48.53 397 LEU A N 1
ATOM 3095 C CA . LEU A 1 397 ? 16.251 -7.490 76.388 1.00 48.53 397 LEU A CA 1
ATOM 3096 C C . LEU A 1 397 ? 14.850 -6.864 76.424 1.00 48.53 397 LEU A C 1
ATOM 3098 O O . LEU A 1 397 ? 14.584 -6.063 77.316 1.00 48.53 397 LEU A O 1
ATOM 3102 N N . ALA A 1 398 ? 13.947 -7.287 75.535 1.00 46.97 398 ALA A N 1
ATOM 3103 C CA . ALA A 1 398 ? 12.543 -6.881 75.543 1.00 46.97 398 ALA A CA 1
ATOM 3104 C C . ALA A 1 398 ? 11.797 -7.378 76.799 1.00 46.97 398 ALA A C 1
ATOM 3106 O O . ALA A 1 398 ? 11.160 -6.574 77.473 1.00 46.97 398 ALA A O 1
ATOM 3107 N N . GLU A 1 399 ? 11.965 -8.644 77.201 1.00 50.88 399 GLU A N 1
ATOM 3108 C CA . GLU A 1 399 ? 11.392 -9.173 78.453 1.00 50.88 399 GLU A CA 1
ATOM 3109 C C . GLU A 1 399 ? 11.974 -8.502 79.706 1.00 50.88 399 GLU A C 1
ATOM 3111 O O . GLU A 1 399 ? 11.284 -8.349 80.714 1.00 50.88 399 GLU A O 1
ATOM 3116 N N . LYS A 1 400 ? 13.260 -8.122 79.688 1.00 54.75 400 LYS A N 1
ATOM 3117 C CA . LYS A 1 400 ? 13.867 -7.365 80.794 1.00 54.75 400 LYS A CA 1
ATOM 3118 C C . LYS A 1 400 ? 13.286 -5.958 80.901 1.00 54.75 400 LYS A C 1
ATOM 3120 O O . LYS A 1 400 ? 13.092 -5.497 82.018 1.00 54.75 400 LYS A O 1
ATOM 3125 N N . LEU A 1 401 ? 12.992 -5.306 79.776 1.00 50.00 401 LEU A N 1
ATOM 3126 C CA . LEU A 1 401 ? 12.319 -4.005 79.748 1.00 50.00 401 LEU A CA 1
ATOM 3127 C C . LEU A 1 401 ? 10.869 -4.106 80.251 1.00 50.00 401 LEU A C 1
ATOM 3129 O O . LEU A 1 401 ? 10.482 -3.306 81.094 1.00 50.00 401 LEU A O 1
ATOM 3133 N N . GLU A 1 402 ? 10.110 -5.136 79.858 1.00 50.25 402 GLU A N 1
ATOM 3134 C CA . GLU A 1 402 ? 8.751 -5.367 80.389 1.00 50.25 402 GLU A CA 1
ATOM 3135 C C . GLU A 1 402 ? 8.735 -5.686 81.894 1.00 50.25 402 GLU A C 1
ATOM 3137 O O . GLU A 1 402 ? 7.826 -5.274 82.613 1.00 50.25 402 GLU A O 1
ATOM 3142 N N . LYS A 1 403 ? 9.750 -6.394 82.409 1.00 51.06 403 LYS A N 1
ATOM 3143 C CA . LYS A 1 403 ? 9.872 -6.684 83.851 1.00 51.06 403 LYS A CA 1
ATOM 3144 C C . LYS A 1 403 ? 10.319 -5.468 84.671 1.00 51.06 403 LYS A C 1
ATOM 3146 O O . LYS A 1 403 ? 9.946 -5.370 85.841 1.00 51.06 403 LYS A O 1
ATOM 3151 N N . LEU A 1 404 ? 11.080 -4.545 84.075 1.00 47.56 404 LEU A N 1
ATOM 3152 C CA . LEU A 1 404 ? 11.470 -3.280 84.710 1.00 47.56 404 LEU A CA 1
ATOM 3153 C C . LEU A 1 404 ? 10.266 -2.339 84.897 1.00 47.56 404 LEU A C 1
ATOM 3155 O O . LEU A 1 404 ? 10.169 -1.702 85.944 1.00 47.56 404 LEU A O 1
ATOM 3159 N N . ASP A 1 405 ? 9.303 -2.336 83.968 1.00 49.69 405 ASP A N 1
ATOM 3160 C CA . ASP A 1 405 ? 8.122 -1.455 84.027 1.00 49.69 405 ASP A CA 1
ATOM 3161 C C . ASP A 1 405 ? 7.113 -1.801 85.141 1.00 49.69 405 ASP A C 1
ATOM 3163 O O . ASP A 1 405 ? 6.311 -0.951 85.527 1.00 49.69 405 ASP A O 1
ATOM 3167 N N . VAL A 1 406 ? 7.151 -3.010 85.719 1.00 44.62 406 VAL A N 1
ATOM 3168 C CA . VAL A 1 406 ? 6.158 -3.420 86.737 1.00 44.62 406 VAL A CA 1
ATOM 3169 C C . VAL A 1 406 ? 6.752 -3.580 88.141 1.00 44.62 406 VAL A C 1
ATOM 3171 O O . VAL A 1 406 ? 6.058 -3.318 89.123 1.00 44.62 406 VAL A O 1
ATOM 3174 N N . GLN A 1 407 ? 8.030 -3.956 88.287 1.00 46.94 407 GLN A N 1
ATOM 3175 C CA . GLN A 1 407 ? 8.602 -4.249 89.614 1.00 46.94 407 GLN A CA 1
ATOM 3176 C C . GLN A 1 407 ? 9.438 -3.123 90.246 1.00 46.94 407 GLN A C 1
ATOM 3178 O O . GLN A 1 407 ? 9.498 -3.064 91.476 1.00 46.94 407 GLN A O 1
ATOM 3183 N N . GLU A 1 408 ? 10.018 -2.185 89.486 1.00 47.38 408 GLU A N 1
ATOM 3184 C CA . GLU A 1 408 ? 10.779 -1.069 90.088 1.00 47.38 408 GLU A CA 1
ATOM 3185 C C . GLU A 1 408 ? 9.924 0.159 90.434 1.00 47.38 408 GLU A C 1
ATOM 3187 O O . GLU A 1 408 ? 10.303 0.931 91.314 1.00 47.38 408 GLU A O 1
ATOM 3192 N N . ILE A 1 409 ? 8.732 0.306 89.845 1.00 46.53 409 ILE A N 1
ATOM 3193 C CA . ILE A 1 409 ? 7.846 1.450 90.125 1.00 46.53 409 ILE A CA 1
ATOM 3194 C C . ILE A 1 409 ? 6.986 1.225 91.387 1.00 46.53 409 ILE A C 1
ATOM 3196 O O . ILE A 1 409 ? 6.666 2.186 92.085 1.00 46.53 409 ILE A O 1
ATOM 3200 N N . PHE A 1 410 ? 6.691 -0.027 91.765 1.00 43.72 410 PHE A N 1
ATOM 3201 C CA . PHE A 1 410 ? 5.831 -0.338 92.924 1.00 43.72 410 PHE A CA 1
ATOM 3202 C C . PHE A 1 410 ? 6.526 -1.083 94.085 1.00 43.72 410 PHE A C 1
ATOM 3204 O O . PHE A 1 410 ? 5.892 -1.360 95.101 1.00 43.72 410 PHE A O 1
ATOM 3211 N N . GLY A 1 411 ? 7.834 -1.363 93.999 1.00 45.28 411 GLY A N 1
ATOM 3212 C CA . GLY A 1 411 ? 8.575 -2.145 95.004 1.00 45.28 411 GLY A CA 1
ATOM 3213 C C . GLY A 1 411 ? 9.265 -1.370 96.141 1.00 45.28 411 GLY A C 1
ATOM 3214 O O . GLY A 1 411 ? 9.794 -1.994 97.059 1.00 45.28 411 GLY A O 1
ATOM 3215 N N . LYS A 1 412 ? 9.295 -0.028 96.126 1.00 49.09 412 LYS A N 1
ATOM 3216 C CA . LYS A 1 412 ? 9.945 0.776 97.186 1.00 49.09 412 LYS A CA 1
ATOM 3217 C C . LYS A 1 412 ? 9.197 2.071 97.512 1.00 49.09 412 LYS A C 1
ATOM 3219 O O . LYS A 1 412 ? 9.755 3.146 97.367 1.00 49.09 412 LYS A O 1
ATOM 3224 N N . LYS A 1 413 ? 7.963 1.980 98.011 1.00 41.00 413 LYS A N 1
ATOM 3225 C CA . LYS A 1 413 ? 7.372 2.985 98.923 1.00 41.00 413 LYS A CA 1
ATOM 3226 C C . LYS A 1 413 ? 6.353 2.292 99.827 1.00 41.00 413 LYS A C 1
ATOM 3228 O O . LYS A 1 413 ? 5.148 2.357 99.637 1.00 41.00 413 LYS A O 1
ATOM 3233 N N . GLY A 1 414 ? 6.905 1.567 100.791 1.00 45.41 414 GLY A N 1
ATOM 3234 C CA . GLY A 1 414 ? 6.196 0.870 101.856 1.00 45.41 414 GLY A CA 1
ATOM 3235 C C . GLY A 1 414 ? 7.155 0.599 103.011 1.00 45.41 414 GLY A C 1
ATOM 3236 O O . GLY A 1 414 ? 7.372 -0.552 103.359 1.00 45.41 414 GLY A O 1
ATOM 3237 N N . ALA A 1 415 ? 7.809 1.647 103.523 1.00 39.47 415 ALA A N 1
ATOM 3238 C CA . ALA A 1 415 ? 8.452 1.676 104.838 1.00 39.47 415 ALA A CA 1
ATOM 3239 C C . ALA A 1 415 ? 8.887 3.116 105.167 1.00 39.47 415 ALA A C 1
ATOM 3241 O O . ALA A 1 415 ? 9.833 3.621 104.562 1.00 39.47 415 ALA A O 1
ATOM 3242 N N . LYS A 1 416 ? 8.222 3.667 106.190 1.00 36.94 416 LYS A N 1
ATOM 3243 C CA . LYS A 1 416 ? 8.347 4.992 106.826 1.00 36.94 416 LYS A CA 1
ATOM 3244 C C . LYS A 1 416 ? 7.613 6.145 106.158 1.00 36.94 416 LYS A C 1
ATOM 3246 O O . LYS A 1 416 ? 7.978 6.529 105.028 1.00 36.94 416 LYS A O 1
#

InterPro domains:
  IPR000626 Ubiquitin-like domain [PS50053] (1-57)
  IPR029071 Ubiquitin-like domain superfamily [SSF54236] (2-56)
  IPR036277 SMCs flexible hinge superfamily [SSF75553] (108-169)

Organism: NCBI:txid878477

Radius of gyration: 59.59 Å; chains: 1; bounding box: 109×48×169 Å

Secondary structure (DSSP, 8-state):
-EEEEETTS-EEEEE-TTS-SBHHHHHHHHHHHH---GGGEEEEETTEEPPTT-B--S--EEEEEEPPPBPPPHHHHHHHHHHHHTT-HHHHHHHHTSSB-GGGSSS-TTHHHHHHHH-SEEEESSHHHHHHHHTSSSS--EEEETTS-EE-TTS-B--S-S-----TTSS---SS-HHHHHHHHHHHHHHHHHHHHHHHHHHHHHHHHHHHHHHHHHHHHHHHHHHHHHHHHHHHHHHHHHHHHH-------HHHHHHHHHHHHHHHHHHHHHHHHHHHHHHHHHHHHHHHHHHHHHTHHHHHHHHHHHHHHHHHHHHHHHHHHHHHHHHHHHHHHHHHHHHHHHHHHHHHHHH--STTSTTS-HHHHHHHHHHHHHHHSS-HHHHHHHHHHHHHHHHHHHHHHHHTTTSS----

Sequence (416 aa):
MVRVLTVAGEVLADLPTEDVDSVRSLKLLLAKLQGISRFRQRILQSGSILADDALLNLSVDVQLVVLPVSSMSPEQAVKLTQSAELGYDVEVENLLQTPVDPNDSHRDGYRAAFFFAVGNTLVAKDLEQATRIGLQGRTRHRVVTLAGGLIDASGTMSGGGGKVASGGMRASVCKYSQEEVKKFVQAYEEANTQLMQLRQEREALDEALNSTDREIPELELRERTCSMDVNALKKQAEAYESRLKTLKVPQLTGEEKAKIKQLEKLIESRSEELSTIMEQHQVVEEEVRDLHNQIMNIGGEELKQAKSKLEEATKKCEDMRHKCKKSLLDADNMAAALWTLSLQLYLLRLRAQEDAGQETYDRLPEALKGKVAWVERFFMGMSKADIKKECAKVERLAEKLEKLDVQEIFGKKGAK